Protein AF-A0A0N1HWY1-F1 (afdb_monomer)

Mean predicted aligned error: 13.22 Å

Radius of gyration: 23.41 Å; Cα contacts (8 Å, |Δi|>4): 358; chains: 1; bounding box: 71×51×60 Å

Structure (mmCIF, N/CA/C/O backbone):
data_AF-A0A0N1HWY1-F1
#
_entry.id   AF-A0A0N1HWY1-F1
#
loop_
_atom_site.group_PDB
_atom_site.id
_atom_site.type_symbol
_atom_site.label_atom_id
_atom_site.label_alt_id
_atom_site.label_comp_id
_atom_site.label_asym_id
_atom_site.label_entity_id
_atom_site.label_seq_id
_atom_site.pdbx_PDB_ins_code
_atom_site.Cartn_x
_atom_site.Cartn_y
_atom_site.Cartn_z
_atom_site.occupancy
_atom_site.B_iso_or_equiv
_atom_site.auth_seq_id
_atom_site.auth_comp_id
_atom_site.auth_asym_id
_atom_site.auth_atom_id
_atom_site.pdbx_PDB_model_num
ATOM 1 N N . MET A 1 1 ? 19.679 -18.935 10.610 1.00 43.31 1 MET A N 1
ATOM 2 C CA . MET A 1 1 ? 19.657 -17.982 9.483 1.00 43.31 1 MET A CA 1
ATOM 3 C C . MET A 1 1 ? 20.749 -18.424 8.522 1.00 43.31 1 MET A C 1
ATOM 5 O O . MET A 1 1 ? 21.847 -18.678 9.002 1.00 43.31 1 MET A O 1
ATOM 9 N N . ASP A 1 2 ? 20.450 -18.646 7.241 1.00 45.75 2 ASP A N 1
ATOM 10 C CA . ASP A 1 2 ? 21.466 -19.114 6.290 1.00 45.75 2 ASP A CA 1
ATOM 11 C C . ASP A 1 2 ? 22.342 -17.921 5.887 1.00 45.75 2 ASP A C 1
ATOM 13 O O . ASP A 1 2 ? 21.869 -16.969 5.269 1.00 45.75 2 ASP A O 1
ATOM 17 N N . GLN A 1 3 ? 23.603 -17.932 6.316 1.00 41.88 3 GLN A N 1
ATOM 18 C CA . GLN A 1 3 ? 24.556 -16.823 6.181 1.00 41.88 3 GLN A CA 1
ATOM 19 C C . GLN A 1 3 ? 24.741 -16.377 4.718 1.00 41.88 3 GLN A C 1
ATOM 21 O O . GLN A 1 3 ? 25.042 -15.220 4.446 1.00 41.88 3 GLN A O 1
ATOM 26 N N . ARG A 1 4 ? 24.439 -17.275 3.777 1.00 44.62 4 ARG A N 1
ATOM 27 C CA . ARG A 1 4 ? 24.468 -17.044 2.329 1.00 44.62 4 ARG A CA 1
ATOM 28 C C . ARG A 1 4 ? 23.387 -16.093 1.816 1.00 44.62 4 ARG A C 1
ATOM 30 O O . ARG A 1 4 ? 23.603 -15.438 0.806 1.00 44.62 4 ARG A O 1
ATOM 37 N N . LEU A 1 5 ? 22.240 -15.991 2.490 1.00 47.38 5 LEU A N 1
ATOM 38 C CA . LEU A 1 5 ? 21.153 -15.110 2.047 1.00 47.38 5 LEU A CA 1
ATOM 39 C C . LEU A 1 5 ? 21.414 -13.651 2.436 1.00 47.38 5 LEU A C 1
ATOM 41 O O . LEU A 1 5 ? 21.129 -12.749 1.657 1.00 47.38 5 LEU A O 1
ATOM 45 N N . ILE A 1 6 ? 22.055 -13.430 3.590 1.00 52.75 6 ILE A N 1
ATOM 46 C CA . ILE A 1 6 ? 22.610 -12.115 3.943 1.00 52.75 6 ILE A CA 1
ATOM 47 C C . ILE A 1 6 ? 23.682 -11.721 2.922 1.00 52.75 6 ILE A C 1
ATOM 49 O O . ILE A 1 6 ? 23.676 -10.594 2.448 1.00 52.75 6 ILE A O 1
ATOM 53 N N . GLU A 1 7 ? 24.552 -12.654 2.520 1.00 48.97 7 GLU A N 1
ATOM 54 C CA . GLU A 1 7 ? 25.565 -12.397 1.488 1.00 48.97 7 GLU A CA 1
ATOM 55 C C . GLU A 1 7 ? 24.957 -12.071 0.111 1.00 48.97 7 GLU A C 1
ATOM 57 O O . GLU A 1 7 ? 25.534 -11.269 -0.618 1.00 48.97 7 GLU A O 1
ATOM 62 N N . LEU A 1 8 ? 23.802 -12.641 -0.255 1.00 50.09 8 LEU A N 1
ATOM 63 C CA . LEU A 1 8 ? 23.072 -12.269 -1.477 1.00 50.09 8 LEU A CA 1
ATOM 64 C C . LEU A 1 8 ? 22.469 -10.864 -1.374 1.00 50.09 8 LEU A C 1
ATOM 66 O O . LEU A 1 8 ? 22.686 -10.049 -2.267 1.00 50.09 8 LEU A O 1
ATOM 70 N N . MET A 1 9 ? 21.812 -10.548 -0.255 1.00 48.44 9 MET A N 1
ATOM 71 C CA . MET A 1 9 ? 21.290 -9.201 0.013 1.00 48.44 9 MET A CA 1
ATOM 72 C C . MET A 1 9 ? 22.405 -8.142 0.093 1.00 48.44 9 MET A C 1
ATOM 74 O O . MET A 1 9 ? 22.190 -6.988 -0.270 1.00 48.44 9 MET A O 1
ATOM 78 N N . ASP A 1 10 ? 23.601 -8.521 0.554 1.00 46.62 10 ASP A N 1
ATOM 79 C CA . ASP A 1 10 ? 24.791 -7.664 0.577 1.00 46.62 10 ASP A CA 1
ATOM 80 C C . ASP A 1 10 ? 25.462 -7.540 -0.800 1.00 46.62 10 ASP A C 1
ATOM 82 O O . ASP A 1 10 ? 26.037 -6.493 -1.095 1.00 46.62 10 ASP A O 1
ATOM 86 N N . ARG A 1 11 ? 25.387 -8.568 -1.659 1.00 43.78 11 ARG A N 1
ATOM 87 C CA . ARG A 1 11 ? 25.861 -8.515 -3.057 1.00 43.78 11 ARG A CA 1
ATOM 88 C C . ARG A 1 11 ? 24.985 -7.638 -3.945 1.00 43.78 11 ARG A C 1
ATOM 90 O O . ARG A 1 11 ? 25.503 -7.055 -4.890 1.00 43.78 11 ARG A O 1
ATOM 97 N N . GLU A 1 12 ? 23.699 -7.525 -3.629 1.00 42.09 12 GLU A N 1
ATOM 98 C CA . GLU A 1 12 ? 22.764 -6.597 -4.279 1.00 42.09 12 GLU A CA 1
ATOM 99 C C . GLU A 1 12 ? 22.885 -5.152 -3.746 1.00 42.09 12 GLU A C 1
ATOM 101 O O . GLU A 1 12 ? 22.148 -4.268 -4.171 1.00 42.09 12 GLU A O 1
ATOM 106 N N . LYS A 1 13 ? 23.825 -4.854 -2.833 1.00 35.44 13 LYS A N 1
ATOM 107 C CA . LYS A 1 13 ? 24.148 -3.461 -2.487 1.00 35.44 13 LYS A CA 1
ATOM 108 C C . LYS A 1 13 ? 25.034 -2.852 -3.578 1.00 35.44 13 LYS A C 1
ATOM 110 O O . LYS A 1 13 ? 26.052 -3.451 -3.932 1.00 35.44 13 LYS A O 1
ATOM 115 N N . PRO A 1 14 ? 24.753 -1.627 -4.057 1.00 30.25 14 PRO A N 1
ATOM 116 C CA . PRO A 1 14 ? 25.652 -0.954 -4.982 1.00 30.25 14 PRO A CA 1
ATOM 117 C C . PRO A 1 14 ? 27.019 -0.755 -4.316 1.00 30.25 14 PRO A C 1
ATOM 119 O O . PRO A 1 14 ? 27.149 -0.069 -3.300 1.00 30.25 14 PRO A O 1
ATOM 122 N N . HIS A 1 15 ? 28.063 -1.360 -4.886 1.00 29.23 15 HIS A N 1
ATOM 123 C CA . HIS A 1 15 ? 29.435 -1.087 -4.481 1.00 29.23 15 HIS A CA 1
ATOM 124 C C . HIS A 1 15 ? 29.739 0.398 -4.708 1.00 29.23 15 HIS A C 1
ATOM 126 O O . HIS A 1 15 ? 29.735 0.885 -5.839 1.00 29.23 15 HIS A O 1
ATOM 132 N N . HIS A 1 16 ? 30.032 1.123 -3.627 1.00 28.78 16 HIS A N 1
ATOM 133 C CA . HIS A 1 16 ? 30.571 2.474 -3.711 1.00 28.78 16 HIS A CA 1
ATOM 134 C C . HIS A 1 16 ? 31.861 2.452 -4.539 1.00 28.78 16 HIS A C 1
ATOM 136 O O . HIS A 1 16 ? 32.872 1.879 -4.129 1.00 28.78 16 HIS A O 1
ATOM 142 N N . VAL A 1 17 ? 31.823 3.091 -5.710 1.00 27.53 17 VAL A N 1
ATOM 143 C CA . VAL A 1 17 ? 32.992 3.295 -6.566 1.00 27.53 17 VAL A CA 1
ATOM 144 C C . VAL A 1 17 ? 33.998 4.142 -5.793 1.00 27.53 17 VAL A C 1
ATOM 146 O O . VAL A 1 17 ? 33.873 5.361 -5.673 1.00 27.53 17 VAL A O 1
ATOM 149 N N . GLN A 1 18 ? 35.017 3.484 -5.252 1.00 25.11 18 GLN A N 1
ATOM 150 C CA . GLN A 1 18 ? 36.179 4.136 -4.675 1.00 25.11 18 GLN A CA 1
ATOM 151 C C . GLN A 1 18 ? 36.996 4.716 -5.838 1.00 25.11 18 GLN A C 1
ATOM 153 O O . GLN A 1 18 ? 37.751 4.005 -6.501 1.00 25.11 18 GLN A O 1
ATOM 158 N N . GLN A 1 19 ? 36.806 6.006 -6.130 1.00 26.55 19 GLN A N 1
ATOM 159 C CA . GLN A 1 19 ? 37.600 6.730 -7.123 1.00 26.55 19 GLN A CA 1
ATOM 160 C C . GLN A 1 19 ? 39.091 6.646 -6.758 1.00 26.55 19 GLN A C 1
ATOM 162 O O . GLN A 1 19 ? 39.572 7.345 -5.866 1.00 26.55 19 GLN A O 1
ATOM 167 N N . ARG A 1 20 ? 39.840 5.797 -7.468 1.00 24.41 20 ARG A N 1
ATOM 168 C CA . ARG A 1 20 ? 41.297 5.907 -7.578 1.00 24.41 20 ARG A CA 1
ATOM 169 C C . ARG A 1 20 ? 41.629 6.650 -8.863 1.00 24.41 20 ARG A C 1
ATOM 171 O O . ARG A 1 20 ? 41.150 6.316 -9.940 1.00 24.41 20 ARG A O 1
ATOM 178 N N . SER A 1 21 ? 42.431 7.691 -8.712 1.00 25.62 21 SER A N 1
ATOM 179 C CA . SER A 1 21 ? 42.872 8.598 -9.759 1.00 25.62 21 SER A CA 1
ATOM 180 C C . SER A 1 21 ? 44.041 8.039 -10.590 1.00 25.62 21 SER A C 1
ATOM 182 O O . SER A 1 21 ? 44.915 7.357 -10.056 1.00 25.62 21 SER A O 1
ATOM 184 N N . ALA A 1 22 ? 44.067 8.479 -11.863 1.00 23.94 22 ALA A N 1
ATOM 185 C CA . ALA A 1 22 ? 45.161 8.515 -12.862 1.00 23.94 22 ALA A CA 1
ATOM 186 C C . ALA A 1 22 ? 45.224 7.385 -13.928 1.00 23.94 22 ALA A C 1
ATOM 188 O O . ALA A 1 22 ? 44.778 6.273 -13.674 1.00 23.94 22 ALA A O 1
ATOM 189 N N . PRO A 1 23 ? 45.888 7.614 -15.088 1.00 28.69 23 PRO A N 1
ATOM 190 C CA . PRO A 1 23 ? 45.636 8.682 -16.065 1.00 28.69 23 PRO A CA 1
ATOM 191 C C . PRO A 1 23 ? 45.462 8.159 -17.519 1.00 28.69 23 PRO A C 1
ATOM 193 O O . PRO A 1 23 ? 45.973 7.111 -17.887 1.00 28.69 23 PRO A O 1
ATOM 196 N N . CYS A 1 24 ? 44.775 8.966 -18.337 1.00 30.38 24 CYS A N 1
ATOM 197 C CA . CYS A 1 24 ? 44.776 9.068 -19.809 1.00 30.38 24 CYS A CA 1
ATOM 198 C C . CYS A 1 24 ? 45.172 7.833 -20.658 1.00 30.38 24 CYS A C 1
ATOM 200 O O . CYS A 1 24 ? 46.351 7.552 -20.869 1.00 30.38 24 CYS A O 1
ATOM 202 N N . GLY A 1 25 ? 44.172 7.199 -21.278 1.00 22.84 25 GLY A N 1
ATOM 203 C CA . GLY A 1 25 ? 44.344 6.227 -22.359 1.00 22.84 25 GLY A CA 1
ATOM 204 C C . GLY A 1 25 ? 43.001 5.907 -23.012 1.00 22.84 25 GLY A C 1
ATOM 205 O O . GLY A 1 25 ? 42.158 5.240 -22.424 1.00 22.84 25 GLY A O 1
ATOM 206 N N . SER A 1 26 ? 42.791 6.428 -24.218 1.00 32.25 26 SER A N 1
ATOM 207 C CA . SER A 1 26 ? 41.595 6.262 -25.047 1.00 32.25 26 SER A CA 1
ATOM 208 C C . SER A 1 26 ? 41.187 4.793 -25.201 1.00 32.25 26 SER A C 1
ATOM 210 O O . SER A 1 26 ? 41.862 4.028 -25.888 1.00 32.25 26 SER A O 1
ATOM 212 N N . THR A 1 27 ? 40.060 4.427 -24.596 1.00 25.00 27 THR A N 1
ATOM 213 C CA . THR A 1 27 ? 39.350 3.166 -24.821 1.00 25.00 27 THR A CA 1
ATOM 214 C C . THR A 1 27 ? 37.866 3.468 -24.992 1.00 25.00 27 THR A C 1
ATOM 216 O O . THR A 1 27 ? 37.298 4.321 -24.317 1.00 25.00 27 THR A O 1
ATOM 219 N N . VAL A 1 28 ? 37.283 2.832 -26.003 1.00 25.81 28 VAL A N 1
ATOM 220 C CA . VAL A 1 28 ? 35.887 2.956 -26.418 1.00 25.81 28 VAL A CA 1
ATOM 221 C C . VAL A 1 28 ? 34.988 2.599 -25.233 1.00 25.81 28 VAL A C 1
ATOM 223 O O . VAL A 1 28 ? 35.004 1.458 -24.782 1.00 25.81 28 VAL A O 1
ATOM 226 N N . HIS A 1 29 ? 34.227 3.573 -24.728 1.00 22.91 29 HIS A N 1
ATOM 227 C CA . HIS A 1 29 ? 33.188 3.339 -23.727 1.00 22.91 29 HIS A CA 1
ATOM 228 C C . HIS A 1 29 ? 32.066 2.513 -24.367 1.00 22.91 29 HIS A C 1
ATOM 230 O O . HIS A 1 29 ? 31.234 3.040 -25.104 1.00 22.91 29 HIS A O 1
ATOM 236 N N . VAL A 1 30 ? 32.062 1.207 -24.101 1.00 26.52 30 VAL A N 1
ATOM 237 C CA . VAL A 1 30 ? 30.810 0.455 -24.014 1.00 26.52 30 VAL A CA 1
ATOM 238 C C . VAL A 1 30 ? 30.189 0.914 -22.703 1.00 26.52 30 VAL A C 1
ATOM 240 O O . VAL A 1 30 ? 30.732 0.654 -21.633 1.00 26.52 30 VAL A O 1
ATOM 243 N N . ASP A 1 31 ? 29.141 1.718 -22.808 1.00 25.31 31 ASP A N 1
ATOM 244 C CA . ASP A 1 31 ? 28.393 2.233 -21.668 1.00 25.31 31 ASP A CA 1
ATOM 245 C C . ASP A 1 31 ? 27.597 1.054 -21.076 1.00 25.31 31 ASP A C 1
ATOM 247 O O . ASP A 1 31 ? 26.466 0.780 -21.479 1.00 25.31 31 ASP A O 1
ATOM 251 N N . GLU A 1 32 ? 28.229 0.272 -20.194 1.00 27.38 32 GLU A N 1
ATOM 252 C CA . GLU A 1 32 ? 27.516 -0.611 -19.268 1.00 27.38 32 GLU A CA 1
ATOM 253 C C . GLU A 1 32 ? 26.683 0.297 -18.363 1.00 27.38 32 GLU A C 1
ATOM 255 O O . GLU A 1 32 ? 27.159 0.809 -17.348 1.00 27.38 32 GLU A O 1
ATOM 260 N N . GLN A 1 33 ? 25.442 0.568 -18.776 1.00 33.53 33 GLN A N 1
ATOM 261 C CA . GLN A 1 33 ? 24.496 1.276 -17.929 1.00 33.53 33 GLN A CA 1
ATOM 262 C C . GLN A 1 33 ? 24.353 0.475 -16.627 1.00 33.53 33 GLN A C 1
ATOM 264 O O . GLN A 1 33 ? 23.995 -0.705 -16.692 1.00 33.53 33 GLN A O 1
ATOM 269 N N . PRO A 1 34 ? 24.635 1.075 -15.456 1.00 39.44 34 PRO A N 1
ATOM 270 C CA . PRO A 1 34 ? 24.449 0.394 -14.186 1.00 39.44 34 PRO A CA 1
ATOM 271 C C . PRO A 1 34 ? 23.000 -0.085 -14.099 1.00 39.44 34 PRO A C 1
ATOM 273 O O . PRO A 1 34 ? 22.084 0.646 -14.483 1.00 39.44 34 PRO A O 1
ATOM 276 N N . HIS A 1 35 ? 22.796 -1.320 -13.635 1.00 51.72 35 HIS A N 1
ATOM 277 C CA . HIS A 1 35 ? 21.462 -1.879 -13.445 1.00 51.72 35 HIS A CA 1
ATOM 278 C C . HIS A 1 35 ? 20.619 -0.897 -12.621 1.00 51.72 35 HIS A C 1
ATOM 280 O O . HIS A 1 35 ? 20.913 -0.627 -11.459 1.00 51.72 35 HIS A O 1
ATOM 286 N N . HIS A 1 36 ? 19.603 -0.304 -13.248 1.00 61.66 36 HIS A N 1
ATOM 287 C CA . HIS A 1 36 ? 18.714 0.630 -12.576 1.00 61.66 36 HIS A CA 1
ATOM 288 C C . HIS A 1 36 ? 17.780 -0.173 -11.663 1.00 61.66 36 HIS A C 1
ATOM 290 O O . HIS A 1 36 ? 16.847 -0.821 -12.129 1.00 61.66 36 HIS A O 1
ATOM 296 N N . GLU A 1 37 ? 18.065 -0.175 -10.362 1.00 66.25 37 GLU A N 1
ATOM 297 C CA . GLU A 1 37 ? 17.246 -0.853 -9.343 1.00 66.25 37 GLU A CA 1
ATOM 298 C C . GLU A 1 37 ? 16.086 0.010 -8.821 1.00 66.25 37 GLU A C 1
ATOM 300 O O . GLU A 1 37 ? 15.278 -0.443 -8.006 1.00 66.25 37 GLU A O 1
ATOM 305 N N . GLY A 1 38 ? 16.004 1.261 -9.281 1.00 72.88 38 GLY A N 1
ATOM 306 C CA . GLY A 1 38 ? 14.930 2.182 -8.937 1.00 72.88 38 GLY A CA 1
ATOM 307 C C . GLY A 1 38 ? 13.605 1.854 -9.635 1.00 72.88 38 GLY A C 1
ATOM 308 O O . GLY A 1 38 ? 13.554 1.028 -10.552 1.00 72.88 38 GLY A O 1
ATOM 309 N N . PRO A 1 39 ? 12.503 2.493 -9.212 1.00 81.12 39 PRO A N 1
ATOM 310 C CA . PRO A 1 39 ? 11.230 2.388 -9.907 1.00 81.12 39 PRO A CA 1
ATOM 311 C C . PRO A 1 39 ? 11.338 2.921 -11.345 1.00 81.12 39 PRO A C 1
ATOM 313 O O . PRO A 1 39 ? 12.109 3.848 -11.606 1.00 81.12 39 PRO A O 1
ATOM 316 N N . PRO A 1 40 ? 10.548 2.369 -12.280 1.00 82.50 40 PRO A N 1
ATOM 317 C CA . PRO A 1 40 ? 10.527 2.828 -13.659 1.00 82.50 40 PRO A CA 1
ATOM 318 C C . PRO A 1 40 ? 9.995 4.260 -13.711 1.00 82.50 40 PRO A C 1
ATOM 320 O O . PRO A 1 40 ? 9.083 4.634 -12.969 1.00 82.50 40 PRO A O 1
ATOM 323 N N . ALA A 1 41 ? 10.526 5.064 -14.628 1.00 84.44 41 ALA A N 1
ATOM 324 C CA . ALA A 1 41 ? 10.068 6.439 -14.784 1.00 84.44 41 ALA A CA 1
ATOM 325 C C . ALA A 1 41 ? 8.587 6.494 -15.202 1.00 84.44 41 ALA A C 1
ATOM 327 O O . ALA A 1 41 ? 8.103 5.643 -15.953 1.00 84.44 41 ALA A O 1
ATOM 328 N N . SER A 1 42 ? 7.877 7.565 -14.834 1.00 84.44 42 SER A N 1
ATOM 329 C CA . SER A 1 42 ? 6.461 7.766 -15.189 1.00 84.44 42 SER A CA 1
ATOM 330 C C . SER A 1 42 ? 6.159 7.563 -16.683 1.00 84.44 42 SER A C 1
ATOM 332 O O . SER A 1 42 ? 5.119 7.023 -17.053 1.00 84.44 42 SER A O 1
ATOM 334 N N . GLN A 1 43 ? 7.082 7.937 -17.575 1.00 84.25 43 GLN A N 1
ATOM 335 C CA . GLN A 1 43 ? 6.918 7.723 -19.019 1.00 84.25 43 GLN A CA 1
ATOM 336 C C . GLN A 1 43 ? 6.922 6.240 -19.418 1.00 84.25 43 GLN A C 1
ATOM 338 O O . GLN A 1 43 ? 6.222 5.862 -20.359 1.00 84.25 43 GLN A O 1
ATOM 343 N N . VAL A 1 44 ? 7.702 5.412 -18.722 1.00 85.25 44 VAL A N 1
ATOM 344 C CA . VAL A 1 44 ? 7.785 3.960 -18.926 1.00 85.25 44 VAL A CA 1
ATOM 345 C C . VAL A 1 44 ? 6.460 3.322 -18.527 1.00 85.25 44 VAL A C 1
ATOM 347 O O . VAL A 1 44 ? 5.886 2.584 -19.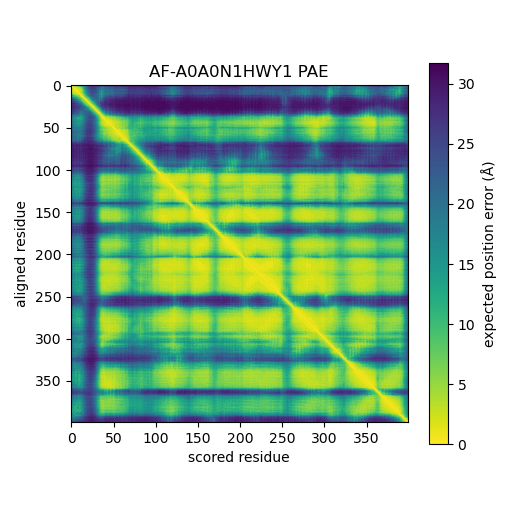325 1.00 85.25 44 VAL A O 1
ATOM 350 N N . LEU A 1 45 ? 5.911 3.701 -17.368 1.00 85.00 45 LEU A N 1
ATOM 351 C CA . LEU A 1 45 ? 4.602 3.236 -16.891 1.00 85.00 45 LEU A CA 1
ATOM 352 C C . LEU A 1 45 ? 3.474 3.569 -17.880 1.00 85.00 45 LEU A C 1
ATOM 354 O O . LEU A 1 45 ? 2.688 2.702 -18.263 1.00 85.00 45 LEU A O 1
ATOM 358 N N . LEU A 1 46 ? 3.446 4.809 -18.380 1.00 84.69 46 LEU A N 1
ATOM 359 C CA . LEU A 1 46 ? 2.463 5.257 -19.375 1.00 84.69 46 LEU A CA 1
ATOM 360 C C . LEU A 1 46 ? 2.565 4.505 -20.710 1.00 84.69 46 LEU A C 1
ATOM 362 O O . LEU A 1 46 ? 1.561 4.314 -21.401 1.00 84.69 46 LEU A O 1
ATOM 366 N N . ARG A 1 47 ? 3.777 4.113 -21.117 1.00 84.94 47 ARG A N 1
ATOM 367 C CA . ARG A 1 47 ? 4.000 3.303 -22.324 1.00 84.94 47 ARG A CA 1
ATOM 368 C C . ARG A 1 47 ? 3.588 1.852 -22.093 1.00 84.94 47 ARG A C 1
ATOM 370 O O . ARG A 1 47 ? 2.955 1.286 -22.978 1.00 84.94 47 ARG A O 1
ATOM 377 N N . ALA A 1 48 ? 3.899 1.296 -20.925 1.00 84.56 48 ALA A N 1
ATOM 378 C CA . ALA A 1 48 ? 3.557 -0.069 -20.547 1.00 84.56 48 ALA A CA 1
ATOM 379 C C . ALA A 1 48 ? 2.042 -0.300 -20.515 1.00 84.56 48 ALA A C 1
ATOM 381 O O . ALA A 1 48 ? 1.576 -1.285 -21.080 1.00 84.56 48 ALA A O 1
ATOM 382 N N . ASN A 1 49 ? 1.263 0.647 -19.972 1.00 85.00 49 ASN A N 1
ATOM 383 C CA . ASN A 1 49 ? -0.206 0.581 -19.958 1.00 85.00 49 ASN A CA 1
ATOM 384 C C . ASN A 1 49 ? -0.804 0.264 -21.342 1.00 85.00 49 ASN A C 1
ATOM 386 O O . ASN A 1 49 ? -1.747 -0.511 -21.443 1.00 85.00 49 ASN A O 1
ATOM 390 N N . LYS A 1 50 ? -0.231 0.805 -22.426 1.00 79.31 50 LYS A N 1
ATOM 391 C CA . LYS A 1 50 ? -0.754 0.592 -23.788 1.00 79.31 50 LYS A CA 1
ATOM 392 C C . LYS A 1 50 ? -0.683 -0.863 -24.251 1.00 79.31 50 LYS A C 1
ATOM 394 O O . LYS A 1 50 ? -1.502 -1.259 -25.075 1.00 79.31 50 LYS A O 1
ATOM 399 N N . ASP A 1 51 ? 0.286 -1.618 -23.745 1.00 76.38 51 ASP A N 1
ATOM 400 C CA . ASP A 1 51 ? 0.548 -3.000 -24.150 1.00 76.38 51 ASP A CA 1
ATOM 401 C C . ASP A 1 51 ? 0.103 -4.016 -23.085 1.00 76.38 51 ASP A C 1
ATOM 403 O O . ASP A 1 51 ? -0.142 -5.177 -23.417 1.00 76.38 51 ASP A O 1
ATOM 407 N N . MET A 1 52 ? 0.055 -3.596 -21.816 1.00 79.31 52 MET A N 1
ATOM 408 C CA . MET A 1 52 ? -0.059 -4.475 -20.649 1.00 79.31 52 MET A CA 1
ATOM 409 C C . MET A 1 52 ? -1.326 -4.266 -19.816 1.00 79.31 52 MET A C 1
ATOM 411 O O . MET A 1 52 ? -1.533 -5.048 -18.896 1.00 79.31 52 MET A O 1
ATOM 415 N N . SER A 1 53 ? -2.173 -3.267 -20.106 1.00 81.00 53 SER A N 1
ATOM 416 C CA . SER A 1 53 ? -3.452 -3.156 -19.390 1.00 81.00 53 SER A CA 1
ATOM 417 C C . SER A 1 53 ? -4.342 -4.362 -19.680 1.00 81.00 53 SER A C 1
ATOM 419 O O . SER A 1 53 ? -4.233 -4.989 -20.741 1.00 81.00 53 SER A O 1
ATOM 421 N N . ILE A 1 54 ? -5.273 -4.659 -18.775 1.00 79.38 54 ILE A N 1
ATOM 422 C CA . ILE A 1 54 ? -6.259 -5.729 -18.971 1.00 79.38 54 ILE A CA 1
ATOM 423 C C . ILE A 1 54 ? -6.981 -5.560 -20.318 1.00 79.38 54 ILE A C 1
ATOM 425 O O . ILE A 1 54 ? -7.123 -6.517 -21.078 1.00 79.38 54 ILE A O 1
ATOM 429 N N . GLU A 1 55 ? -7.371 -4.338 -20.681 1.00 77.44 55 GLU A N 1
ATOM 430 C CA . GLU A 1 55 ? -8.030 -4.043 -21.956 1.00 77.44 55 GLU A CA 1
ATOM 431 C C . GLU A 1 55 ? -7.133 -4.314 -23.168 1.00 77.44 55 GLU A C 1
ATOM 433 O O . GLU A 1 55 ? -7.635 -4.738 -24.212 1.00 77.44 55 GLU A O 1
ATOM 438 N N . ALA A 1 56 ? -5.825 -4.066 -23.052 1.00 80.06 56 ALA A N 1
ATOM 439 C CA . ALA A 1 56 ? -4.843 -4.361 -24.093 1.00 80.06 56 ALA A CA 1
ATOM 440 C C . ALA A 1 56 ? -4.577 -5.872 -24.203 1.00 80.06 56 ALA A C 1
ATOM 442 O O . ALA A 1 56 ? -4.523 -6.410 -25.310 1.00 80.06 56 ALA A O 1
ATOM 443 N N . MET A 1 57 ? -4.490 -6.579 -23.074 1.00 82.12 57 MET A N 1
ATOM 444 C CA . MET A 1 57 ? -4.332 -8.036 -23.033 1.00 82.12 57 MET A CA 1
ATOM 445 C C . MET A 1 57 ? -5.536 -8.750 -23.644 1.00 82.12 57 MET A C 1
ATOM 447 O O . MET A 1 57 ? -5.370 -9.674 -24.437 1.00 82.12 57 MET A O 1
ATOM 451 N N . LEU A 1 58 ? -6.754 -8.283 -23.359 1.00 82.06 58 LEU A N 1
ATOM 452 C CA . LEU A 1 58 ? -7.975 -8.821 -23.962 1.00 82.06 58 LEU A CA 1
ATOM 453 C C . LEU A 1 58 ? -8.016 -8.629 -25.489 1.00 82.06 58 LEU A C 1
ATOM 455 O O . LEU A 1 58 ? -8.706 -9.374 -26.180 1.00 82.06 58 LEU A O 1
ATOM 459 N N . GLN A 1 59 ? -7.247 -7.691 -26.050 1.00 81.38 59 GLN A N 1
ATOM 460 C CA . GLN A 1 59 ? -7.115 -7.518 -27.503 1.00 81.38 59 GLN A CA 1
ATOM 461 C C . GLN A 1 59 ? -6.147 -8.520 -28.154 1.00 81.38 59 GLN A C 1
ATOM 463 O O . GLN A 1 59 ? -6.057 -8.578 -29.381 1.00 81.38 59 GLN A O 1
ATOM 468 N N . TRP A 1 60 ? -5.433 -9.345 -27.381 1.00 83.06 60 TRP A N 1
ATOM 469 C CA . TRP A 1 60 ? -4.501 -10.318 -27.949 1.00 83.06 60 TRP A CA 1
ATOM 470 C C . TRP A 1 60 ? -5.228 -11.408 -28.739 1.00 83.06 60 TRP A C 1
ATOM 472 O O . TRP A 1 60 ? -6.323 -11.849 -28.381 1.00 83.06 60 TRP A O 1
ATOM 482 N N . ALA A 1 61 ? -4.572 -11.897 -29.798 1.00 81.69 61 ALA A N 1
ATOM 483 C CA . ALA A 1 61 ? -5.125 -12.882 -30.731 1.00 81.69 61 ALA A CA 1
ATOM 484 C C . ALA A 1 61 ? -5.638 -14.164 -30.049 1.00 81.69 61 ALA A C 1
ATOM 486 O O . ALA A 1 61 ? -6.580 -14.781 -30.536 1.00 81.69 61 ALA A O 1
ATOM 487 N N . VAL A 1 62 ? -5.054 -14.542 -28.907 1.00 84.94 62 VAL A N 1
ATOM 488 C CA . VAL A 1 62 ? -5.444 -15.726 -28.126 1.00 84.94 62 VAL A CA 1
ATOM 489 C C . VAL A 1 62 ? -6.828 -15.567 -27.483 1.00 84.94 62 VAL A C 1
ATOM 491 O O . VAL A 1 62 ? -7.544 -16.555 -27.344 1.00 84.94 62 VAL A O 1
ATOM 494 N N . PHE A 1 63 ? -7.233 -14.343 -27.128 1.00 81.94 63 PHE A N 1
ATOM 495 C CA . PHE A 1 63 ? -8.510 -14.070 -26.459 1.00 81.94 63 PHE A CA 1
ATOM 496 C C . PHE A 1 63 ? -9.645 -13.711 -27.427 1.00 81.94 63 PHE A C 1
ATOM 498 O O . PHE A 1 63 ? -10.814 -13.878 -27.081 1.00 81.94 63 PHE A O 1
ATOM 505 N N . GLN A 1 64 ? -9.326 -13.303 -28.660 1.00 79.19 64 GLN A N 1
ATOM 506 C CA . GLN A 1 64 ? -10.322 -12.958 -29.686 1.00 79.19 64 GLN A CA 1
ATOM 507 C C . GLN A 1 64 ? -11.368 -14.056 -29.971 1.00 79.19 64 GLN A C 1
ATOM 509 O O . GLN A 1 64 ? -12.529 -13.710 -30.162 1.00 79.19 64 GLN A O 1
ATOM 514 N N . PRO A 1 65 ? -11.042 -15.366 -29.967 1.00 80.06 65 PRO A N 1
ATOM 515 C CA . PRO A 1 65 ? -12.044 -16.416 -30.170 1.00 80.06 65 PRO A CA 1
ATOM 516 C C . PRO A 1 65 ? -13.072 -16.531 -29.034 1.00 80.06 65 PRO A C 1
ATOM 518 O O . PRO A 1 65 ? -14.172 -17.033 -29.254 1.00 80.06 65 PRO A O 1
ATOM 521 N N . TYR A 1 66 ? -12.714 -16.095 -27.823 1.00 80.25 66 TYR A N 1
ATOM 522 C CA . TYR A 1 66 ? -13.548 -16.199 -26.620 1.00 80.25 66 TYR A CA 1
ATOM 523 C C . TYR A 1 66 ? -14.365 -14.927 -26.365 1.00 80.25 66 TYR A C 1
ATOM 525 O O . TYR A 1 66 ? -15.416 -14.969 -25.724 1.00 80.25 66 TYR A O 1
ATOM 533 N N . LEU A 1 67 ? -13.896 -13.795 -26.885 1.00 73.00 67 LEU A N 1
ATOM 534 C CA . LEU A 1 67 ? -14.561 -12.505 -26.809 1.00 73.00 67 LEU A CA 1
ATOM 535 C C . LEU A 1 67 ? -15.498 -12.368 -28.017 1.00 73.00 67 LEU A C 1
ATOM 537 O O . LEU A 1 67 ? -15.063 -12.175 -29.147 1.00 73.00 67 LEU A O 1
ATOM 541 N N . GLY A 1 68 ? -16.804 -12.543 -27.796 1.00 64.81 68 GLY A N 1
ATOM 542 C CA . GLY A 1 68 ? -17.795 -12.519 -28.876 1.00 64.81 68 GLY A CA 1
ATOM 543 C C . GLY A 1 68 ? -17.772 -11.222 -29.711 1.00 64.81 68 GLY A C 1
ATOM 544 O O . GLY A 1 68 ? -17.316 -10.184 -29.243 1.00 64.81 68 GLY A O 1
ATOM 545 N N . PRO A 1 69 ? -18.362 -11.206 -30.921 1.00 60.09 69 PRO A N 1
ATOM 546 C CA . PRO A 1 69 ? -18.222 -10.124 -31.915 1.00 60.09 69 PRO A CA 1
ATOM 547 C C . PRO A 1 69 ? -18.732 -8.727 -31.492 1.00 60.09 69 PRO A C 1
ATOM 549 O O . PRO A 1 69 ? -18.626 -7.779 -32.264 1.00 60.09 69 PRO A O 1
ATOM 552 N N . LYS A 1 70 ? -19.294 -8.573 -30.285 1.00 54.00 70 LYS A N 1
ATOM 553 C CA . LYS A 1 70 ? -19.785 -7.301 -29.722 1.00 54.00 70 LYS A CA 1
ATOM 554 C C . LYS A 1 70 ? -18.794 -6.601 -28.784 1.00 54.00 70 LYS A C 1
ATOM 556 O O . LYS A 1 70 ? -19.082 -5.499 -28.332 1.00 54.00 70 LYS A O 1
ATOM 561 N N . SER A 1 71 ? -17.654 -7.215 -28.472 1.00 51.66 71 SER A N 1
ATOM 562 C CA . SER A 1 71 ? -16.625 -6.618 -27.609 1.00 51.66 71 SER A CA 1
ATOM 563 C C . SER A 1 71 ? -15.597 -5.779 -28.375 1.00 51.66 71 SER A C 1
ATOM 565 O O . SER A 1 71 ? -14.714 -5.179 -27.766 1.00 51.66 71 SER A O 1
ATOM 567 N N . SER A 1 72 ? -15.714 -5.716 -29.705 1.00 47.75 72 SER A N 1
ATOM 568 C CA . SER A 1 72 ? -14.854 -4.908 -30.562 1.00 47.75 72 SER A CA 1
ATOM 569 C C . SER A 1 72 ? -15.114 -3.413 -30.314 1.00 47.75 72 SER A C 1
ATOM 571 O O . SER A 1 72 ? -16.188 -2.868 -30.569 1.00 47.75 72 SER A O 1
ATOM 573 N N . GLU A 1 73 ? -14.094 -2.779 -29.743 1.00 49.88 73 GLU A N 1
ATOM 574 C CA . GLU A 1 73 ? -13.785 -1.344 -29.757 1.00 49.88 73 GLU A CA 1
ATOM 575 C C . GLU A 1 73 ? -14.614 -0.385 -28.887 1.00 49.88 73 GLU A C 1
ATOM 577 O O . GLU A 1 73 ? -14.028 0.559 -28.359 1.00 49.88 73 GLU A O 1
ATOM 582 N N . SER A 1 74 ? -15.913 -0.605 -28.651 1.00 45.75 74 SER A N 1
ATOM 583 C CA . SER A 1 74 ? -16.740 0.394 -27.927 1.00 45.75 74 SER A CA 1
ATOM 584 C C . SER A 1 74 ? -17.066 0.051 -26.465 1.00 45.75 74 SER A C 1
ATOM 586 O O . SER A 1 74 ? -17.307 0.954 -25.672 1.00 45.75 74 SER A O 1
ATOM 588 N N . GLY A 1 75 ? -17.071 -1.235 -26.091 1.00 42.44 75 GLY A N 1
ATOM 589 C CA . GLY A 1 75 ? -17.450 -1.681 -24.737 1.00 42.44 75 GLY A CA 1
ATOM 590 C C . GLY A 1 75 ? -16.280 -1.848 -23.761 1.00 42.44 75 GLY A C 1
ATOM 591 O O . GLY A 1 75 ? -16.442 -1.617 -22.570 1.00 42.44 75 GLY A O 1
ATOM 592 N N . ILE A 1 76 ? -15.095 -2.216 -24.264 1.00 46.38 76 ILE A N 1
ATOM 593 C CA . ILE A 1 76 ? -13.888 -2.435 -23.442 1.00 46.38 76 ILE A CA 1
ATOM 594 C C . ILE A 1 76 ? -13.162 -1.109 -23.157 1.00 46.38 76 ILE A C 1
ATOM 596 O O . ILE A 1 76 ? -12.514 -0.953 -22.133 1.00 46.38 76 ILE A O 1
ATOM 600 N N . ARG A 1 77 ? -13.338 -0.096 -24.015 1.00 44.12 77 ARG A N 1
ATOM 601 C CA . ARG A 1 77 ? -12.833 1.274 -23.801 1.00 44.12 77 ARG A CA 1
ATOM 602 C C . ARG A 1 77 ? -13.691 2.096 -22.824 1.00 44.12 77 ARG A C 1
ATOM 604 O O . ARG A 1 77 ? -13.587 3.322 -22.793 1.00 44.12 77 ARG A O 1
ATOM 611 N N . GLY A 1 78 ? -14.569 1.432 -22.073 1.00 41.69 78 GLY A N 1
ATOM 612 C CA . GLY A 1 78 ? -15.484 2.057 -21.131 1.00 41.69 78 GLY A CA 1
ATOM 613 C C . GLY A 1 78 ? -14.750 2.598 -19.906 1.00 41.69 78 GLY A C 1
ATOM 614 O O . GLY A 1 78 ? -14.069 1.858 -19.213 1.00 41.69 78 GLY A O 1
ATOM 615 N N . HIS A 1 79 ? -14.968 3.885 -19.627 1.00 45.09 79 HIS A N 1
ATOM 616 C CA . HIS A 1 79 ? -14.683 4.566 -18.358 1.00 45.09 79 HIS A CA 1
ATOM 617 C C . HIS A 1 79 ? -13.263 5.089 -18.073 1.00 45.09 79 HIS A C 1
ATOM 619 O O . HIS A 1 79 ? -12.836 5.115 -16.923 1.00 45.09 79 HIS A O 1
ATOM 625 N N . ARG A 1 80 ? -12.600 5.731 -19.049 1.00 46.12 80 ARG A N 1
ATOM 626 C CA . ARG A 1 80 ? -11.766 6.909 -18.686 1.00 46.12 80 ARG A CA 1
ATOM 627 C C . ARG A 1 80 ? -12.615 8.121 -18.261 1.00 46.12 80 ARG A C 1
ATOM 629 O O . ARG A 1 80 ? -12.121 8.997 -17.560 1.00 46.12 80 ARG A O 1
ATOM 636 N N . ASP A 1 81 ? -13.905 8.123 -18.608 1.00 41.03 81 ASP A N 1
ATOM 637 C CA . ASP A 1 81 ? -14.847 9.224 -18.353 1.00 41.03 81 ASP A CA 1
ATOM 638 C C . ASP A 1 81 ? -15.509 9.216 -16.964 1.00 41.03 81 ASP A C 1
ATOM 640 O O . ASP A 1 81 ? -16.412 10.005 -16.698 1.00 41.03 81 ASP A O 1
ATOM 644 N N . THR A 1 82 ? -15.046 8.385 -16.030 1.00 47.94 82 THR A N 1
ATOM 645 C CA . THR A 1 82 ? -15.502 8.446 -14.633 1.00 47.94 82 THR A CA 1
ATOM 646 C C . THR A 1 82 ? -14.328 8.562 -13.667 1.00 47.94 82 THR A C 1
ATOM 648 O O . THR A 1 82 ? -14.210 7.817 -12.704 1.00 47.94 82 THR A O 1
ATOM 651 N N . PHE A 1 83 ? -13.598 9.677 -13.769 1.00 47.53 83 PHE A N 1
ATOM 652 C CA . PHE A 1 83 ? -13.211 10.428 -12.558 1.00 47.53 83 PHE A CA 1
ATOM 653 C C . PHE A 1 83 ? -14.448 11.031 -11.853 1.00 47.53 83 PHE A C 1
ATOM 655 O O . PHE A 1 83 ? -14.360 12.086 -11.225 1.00 47.53 83 PHE A O 1
ATOM 662 N N . GLY A 1 84 ? -15.613 10.393 -12.012 1.00 39.50 84 GLY A N 1
ATOM 663 C CA . GLY A 1 84 ? -16.896 10.848 -11.530 1.00 39.50 84 GLY A CA 1
ATOM 664 C C . GLY A 1 84 ? -16.792 11.071 -10.039 1.00 39.50 84 GLY A C 1
ATOM 665 O O . GLY A 1 84 ? -16.281 10.228 -9.298 1.00 39.50 84 GLY A O 1
ATOM 666 N N . ILE A 1 85 ? -17.244 12.247 -9.630 1.00 42.72 85 ILE A N 1
ATOM 667 C CA . ILE A 1 85 ? -17.509 12.567 -8.241 1.00 42.72 85 ILE A CA 1
ATOM 668 C C . ILE A 1 85 ? -18.493 11.497 -7.776 1.00 42.72 85 ILE A C 1
ATOM 670 O O . ILE A 1 85 ? -19.649 11.489 -8.195 1.00 42.72 85 ILE A O 1
ATOM 674 N N . ILE A 1 86 ? -18.024 10.545 -6.971 1.00 47.44 86 ILE A N 1
ATOM 675 C CA . ILE A 1 86 ? -18.938 9.753 -6.165 1.00 47.44 86 ILE A CA 1
ATOM 676 C C . ILE A 1 86 ? -19.454 10.765 -5.144 1.00 47.44 86 ILE A C 1
ATOM 678 O O . ILE A 1 86 ? -18.769 11.062 -4.167 1.00 47.44 86 ILE A O 1
ATOM 682 N N . GLU A 1 87 ? -20.604 11.380 -5.427 1.00 40.47 87 GLU A N 1
ATOM 683 C CA . GLU A 1 87 ? -21.403 12.058 -4.407 1.00 40.47 87 GLU A CA 1
ATOM 684 C C . GLU A 1 87 ? -21.872 10.971 -3.435 1.00 40.47 87 GLU A C 1
ATOM 686 O O . GLU A 1 87 ? -22.989 10.463 -3.503 1.00 40.47 87 GLU A O 1
ATOM 691 N N . GLU A 1 88 ? -20.975 10.537 -2.550 1.00 51.56 88 GLU A N 1
ATOM 692 C CA . GLU A 1 88 ? -21.403 9.933 -1.304 1.00 51.56 88 GLU A CA 1
ATOM 693 C C . GLU A 1 88 ? -22.081 11.052 -0.520 1.00 51.56 88 GLU A C 1
ATOM 695 O O . GLU A 1 88 ? -21.479 12.082 -0.213 1.00 51.56 88 GLU A O 1
ATOM 700 N N . ASP A 1 89 ? -23.374 10.867 -0.283 1.00 45.44 89 ASP A N 1
ATOM 701 C CA . ASP A 1 89 ? -24.236 11.795 0.426 1.00 45.44 89 ASP A CA 1
ATOM 702 C C . ASP A 1 89 ? -23.639 12.054 1.822 1.00 45.44 89 ASP A C 1
ATOM 704 O O . ASP A 1 89 ? -23.808 11.261 2.751 1.00 45.44 89 ASP A O 1
ATOM 708 N N . PHE A 1 90 ? -22.881 13.152 1.952 1.00 49.62 90 PHE A N 1
ATOM 709 C CA . PHE A 1 90 ? -22.143 13.558 3.161 1.00 49.62 90 PHE A CA 1
ATOM 710 C C . PHE A 1 90 ? -23.056 13.616 4.392 1.00 49.62 90 PHE A C 1
ATOM 712 O O . PHE A 1 90 ? -22.625 13.413 5.527 1.00 49.62 90 PHE A O 1
ATOM 719 N N . SER A 1 91 ? -24.346 13.836 4.141 1.00 49.34 91 SER A N 1
ATOM 720 C CA . SER A 1 91 ? -25.440 13.714 5.087 1.00 49.34 91 SER A CA 1
ATOM 721 C C . SER A 1 91 ? -25.378 12.375 5.829 1.00 49.34 91 SER A C 1
ATOM 723 O O . SER A 1 91 ? -25.327 12.375 7.050 1.00 49.34 91 SER A O 1
ATOM 725 N N . GLN A 1 92 ? -25.303 11.234 5.134 1.00 52.81 92 GLN A N 1
ATOM 726 C CA . GLN A 1 92 ? -25.339 9.886 5.727 1.00 52.81 92 GLN A CA 1
ATOM 727 C C . GLN A 1 92 ? -24.095 9.535 6.560 1.00 52.81 92 GLN A C 1
ATOM 729 O O . GLN A 1 92 ? -24.181 8.688 7.457 1.00 52.81 92 GLN A O 1
ATOM 734 N N . LEU A 1 93 ? -22.965 10.194 6.281 1.00 53.56 93 LEU A N 1
ATOM 735 C CA . LEU A 1 93 ? -21.696 10.059 7.002 1.00 53.56 93 LEU A CA 1
ATOM 736 C C . LEU A 1 93 ? -21.789 10.597 8.440 1.00 53.56 93 LEU A C 1
ATOM 738 O O . LEU A 1 93 ? -21.222 10.001 9.349 1.00 53.56 93 LEU A O 1
ATOM 742 N N . LEU A 1 94 ? -22.552 11.669 8.666 1.00 54.28 94 LEU A N 1
ATOM 743 C CA . LEU A 1 94 ? -22.650 12.334 9.973 1.00 54.28 94 LEU A CA 1
ATOM 744 C C . LEU A 1 94 ? -23.619 11.646 10.960 1.00 54.28 94 LEU A C 1
ATOM 746 O O . LEU A 1 94 ? -23.539 11.897 12.160 1.00 54.28 94 LEU A O 1
ATOM 750 N N . TRP A 1 95 ? -24.527 10.772 10.497 1.00 47.22 95 TRP A N 1
ATOM 751 C CA . TRP A 1 95 ? -25.582 10.173 11.345 1.00 47.22 95 TRP A CA 1
ATOM 752 C C . TRP A 1 95 ? -25.256 8.782 11.922 1.00 47.22 95 TRP A C 1
ATOM 754 O O . TRP A 1 95 ? -26.025 8.279 12.740 1.00 47.22 95 TRP A O 1
ATOM 764 N N . HIS A 1 96 ? -24.139 8.150 11.542 1.00 49.12 96 HIS A N 1
ATOM 765 C CA . HIS A 1 96 ? -23.802 6.769 11.942 1.00 49.12 96 HIS A CA 1
ATOM 766 C C . HIS A 1 96 ? -22.728 6.659 13.038 1.00 49.12 96 HIS A C 1
ATOM 768 O O . HIS A 1 96 ? -22.173 5.585 13.261 1.00 49.12 96 HIS A O 1
ATOM 774 N N . ASP A 1 97 ? -22.478 7.738 13.780 1.00 50.03 97 ASP A N 1
ATOM 775 C CA . ASP A 1 97 ? -21.351 7.878 14.720 1.00 50.03 97 ASP A CA 1
ATOM 776 C C . ASP A 1 97 ? -21.420 6.974 15.978 1.00 50.03 97 ASP A C 1
ATOM 778 O O . ASP A 1 97 ? -20.569 7.042 16.862 1.00 50.03 97 ASP A O 1
ATOM 782 N N . LYS A 1 98 ? -22.417 6.083 16.075 1.00 56.31 98 LYS A N 1
ATOM 783 C CA . LYS A 1 98 ? -22.449 5.012 17.081 1.00 56.31 98 LYS A CA 1
ATOM 784 C C . LYS A 1 98 ? -21.985 3.701 16.469 1.00 56.31 98 LYS A C 1
ATOM 786 O O . LYS A 1 98 ? -22.781 2.803 16.193 1.00 56.31 98 LYS A O 1
ATOM 791 N N . ILE A 1 99 ? -20.676 3.585 16.303 1.00 64.81 99 ILE A N 1
ATOM 792 C CA . ILE A 1 99 ? -20.040 2.290 16.089 1.00 64.81 99 ILE A CA 1
ATOM 793 C C . ILE A 1 99 ? -20.201 1.502 17.392 1.00 64.81 99 ILE A C 1
ATOM 795 O O . ILE A 1 99 ? -19.563 1.810 18.396 1.00 64.81 99 ILE A O 1
ATOM 799 N N . ASN A 1 100 ? -21.108 0.527 17.404 1.00 62.56 100 ASN A N 1
ATOM 800 C CA . ASN A 1 100 ? -21.252 -0.366 18.545 1.00 62.56 100 ASN A CA 1
ATOM 801 C C . ASN A 1 100 ? -20.152 -1.425 18.458 1.00 62.56 100 ASN A C 1
ATOM 803 O O . ASN A 1 100 ? -20.253 -2.368 17.678 1.00 62.56 100 ASN A O 1
ATOM 807 N N . LEU A 1 101 ? -19.070 -1.201 19.193 1.00 67.25 101 LEU A N 1
ATOM 808 C CA . LEU A 1 101 ? -17.885 -2.044 19.183 1.00 67.25 101 LEU A CA 1
ATOM 809 C C . LEU A 1 101 ? -18.037 -3.148 20.233 1.00 67.25 101 LEU A C 1
ATOM 811 O O . LEU A 1 101 ? -17.870 -2.895 21.426 1.00 67.25 101 LEU A O 1
ATOM 815 N N . GLN A 1 102 ? -18.363 -4.373 19.812 1.00 69.12 102 GLN A N 1
ATOM 816 C CA . GLN A 1 102 ? -18.306 -5.508 20.731 1.00 69.12 102 GLN A CA 1
ATOM 817 C C . GLN A 1 102 ? -16.843 -5.906 20.958 1.00 69.12 102 GLN A C 1
ATOM 819 O O . GLN A 1 102 ? -16.069 -6.066 20.017 1.00 69.12 102 GLN A O 1
ATOM 824 N N . GLN A 1 103 ? -16.462 -6.079 22.224 1.00 66.12 103 GLN A N 1
ATOM 825 C CA . GLN A 1 103 ? -15.062 -6.276 22.623 1.00 66.12 103 GLN A CA 1
ATOM 826 C C . GLN A 1 103 ? -14.424 -7.536 22.012 1.00 66.12 103 GLN A C 1
ATOM 828 O O . GLN A 1 103 ? -13.252 -7.513 21.648 1.00 66.12 103 GLN A O 1
ATOM 833 N N . GLY A 1 104 ? -15.192 -8.625 21.877 1.00 67.75 104 GLY A N 1
ATOM 834 C CA . GLY A 1 104 ? -14.715 -9.863 21.249 1.00 67.75 104 GLY A CA 1
ATOM 835 C C . GLY A 1 104 ? -14.445 -9.700 19.751 1.00 67.75 104 GLY A C 1
ATOM 836 O O . GLY A 1 104 ? -13.427 -10.168 19.256 1.00 67.75 104 GLY A O 1
ATOM 837 N N . GLU A 1 105 ? -15.301 -8.949 19.055 1.00 80.88 105 GLU A N 1
ATOM 838 C CA . GLU A 1 105 ? -15.197 -8.744 17.607 1.00 80.88 105 GLU A CA 1
ATOM 839 C C . GLU A 1 105 ? -13.946 -7.936 17.235 1.00 80.88 105 GLU A C 1
ATOM 841 O O . GLU A 1 105 ? -13.279 -8.268 16.261 1.00 80.88 105 GLU A O 1
ATOM 846 N N . ILE A 1 106 ? -13.572 -6.924 18.029 1.00 84.06 106 ILE A N 1
ATOM 847 C CA . ILE A 1 106 ? -12.369 -6.109 17.775 1.00 84.06 106 ILE A CA 1
ATOM 848 C C . ILE A 1 106 ? -11.099 -6.962 17.773 1.00 84.06 106 ILE A C 1
ATOM 850 O O . ILE A 1 106 ? -10.281 -6.835 16.864 1.00 84.06 106 ILE A O 1
ATOM 854 N N . ASN A 1 107 ? -10.926 -7.822 18.779 1.00 86.25 107 ASN A N 1
ATOM 855 C CA . ASN A 1 107 ? -9.723 -8.645 18.883 1.00 86.25 107 ASN A CA 1
ATOM 856 C C . ASN A 1 107 ? -9.636 -9.629 17.713 1.00 86.25 107 ASN A C 1
ATOM 858 O O . ASN A 1 107 ? -8.587 -9.733 17.083 1.00 86.25 107 ASN A O 1
ATOM 862 N N . ASP A 1 108 ? -10.747 -10.277 17.358 1.00 86.88 108 ASP A N 1
ATOM 863 C CA . ASP A 1 108 ? -10.793 -11.208 16.227 1.00 86.88 108 ASP A CA 1
ATOM 864 C C . ASP A 1 108 ? -10.476 -10.513 14.891 1.00 86.88 108 ASP A C 1
ATOM 866 O O . ASP A 1 108 ? -9.797 -11.072 14.024 1.00 86.88 108 ASP A O 1
ATOM 870 N N . LEU A 1 109 ? -10.945 -9.273 14.722 1.00 88.44 109 LEU A N 1
ATOM 871 C CA . LEU A 1 109 ? -10.669 -8.442 13.551 1.00 88.44 109 LEU A CA 1
ATOM 872 C C . LEU A 1 109 ? -9.196 -8.039 13.454 1.00 88.44 109 LEU A C 1
ATOM 874 O O . LEU A 1 109 ? -8.605 -8.136 12.378 1.00 88.44 109 LEU A O 1
ATOM 878 N N . VAL A 1 110 ? -8.602 -7.611 14.569 1.00 90.00 110 VAL A N 1
ATOM 879 C CA . VAL A 1 110 ? -7.182 -7.245 14.636 1.00 90.00 110 VAL A CA 1
ATOM 880 C C . VAL A 1 110 ? -6.302 -8.458 14.351 1.00 90.00 110 VAL A C 1
ATOM 882 O O . VAL A 1 110 ? -5.380 -8.357 13.546 1.00 90.00 110 VAL A O 1
ATOM 885 N N . GLU A 1 111 ? -6.613 -9.623 14.922 1.00 87.81 111 GLU A N 1
ATOM 886 C CA . GLU A 1 111 ? -5.867 -10.851 14.628 1.00 87.81 111 GLU A CA 1
ATOM 887 C C . GLU A 1 111 ? -6.009 -11.272 13.159 1.00 87.81 111 GLU A C 1
ATOM 889 O O . GLU A 1 111 ? -5.018 -11.658 12.542 1.00 87.81 111 GLU A O 1
ATOM 894 N N . SER A 1 112 ? -7.199 -11.129 12.563 1.00 88.38 112 SER A N 1
ATOM 895 C CA . SER A 1 112 ? -7.410 -11.410 11.131 1.00 88.38 112 SER A CA 1
ATOM 896 C C . SER A 1 112 ? -6.579 -10.486 10.234 1.00 88.38 112 SER A C 1
ATOM 898 O O . SER A 1 112 ? -6.056 -10.907 9.205 1.00 88.38 112 SER A O 1
ATOM 900 N N . PHE A 1 113 ? -6.432 -9.216 10.620 1.00 90.56 113 PHE A N 1
ATOM 901 C CA . PHE A 1 113 ? -5.556 -8.277 9.923 1.00 90.56 113 PHE A CA 1
ATOM 902 C C . PHE A 1 113 ? -4.073 -8.664 10.064 1.00 90.56 113 PHE A C 1
ATOM 904 O O . PHE A 1 113 ? -3.339 -8.649 9.072 1.00 90.56 113 PHE A O 1
ATOM 911 N N . ILE A 1 114 ? -3.640 -9.034 11.276 1.00 87.31 114 ILE A N 1
ATOM 912 C CA . ILE A 1 114 ? -2.257 -9.444 11.564 1.00 87.31 114 ILE A CA 1
ATOM 913 C C . ILE A 1 114 ? -1.878 -10.708 10.783 1.00 87.31 114 ILE A C 1
ATOM 915 O O . ILE A 1 114 ? -0.738 -10.810 10.339 1.00 87.31 114 ILE A O 1
ATOM 919 N N . SER A 1 115 ? -2.801 -11.657 10.593 1.00 84.25 115 SER A N 1
ATOM 920 C CA . SER A 1 115 ? -2.494 -12.918 9.907 1.00 84.25 115 SER A CA 1
ATOM 921 C C . SER A 1 115 ? -2.468 -12.805 8.383 1.00 84.25 115 SER A C 1
ATOM 923 O O . SER A 1 115 ? -1.629 -13.447 7.760 1.00 84.25 115 SER A O 1
ATOM 925 N N . GLU A 1 116 ? -3.365 -12.018 7.776 1.00 83.81 116 GLU A N 1
ATOM 926 C CA . GLU A 1 116 ? -3.521 -12.005 6.310 1.00 83.81 116 GLU A CA 1
ATOM 927 C C . GLU A 1 116 ? -2.889 -10.784 5.627 1.00 83.81 116 GLU A C 1
ATOM 929 O O . GLU A 1 116 ? -2.365 -10.902 4.524 1.00 83.81 116 GLU A O 1
ATOM 934 N N . ILE A 1 117 ? -2.943 -9.597 6.241 1.00 86.81 117 ILE A N 1
ATOM 935 C CA . ILE A 1 117 ? -2.611 -8.336 5.547 1.00 86.81 117 ILE A CA 1
ATOM 936 C C . ILE A 1 117 ? -1.241 -7.809 5.962 1.00 86.81 117 ILE A C 1
ATOM 938 O O . ILE A 1 117 ? -0.471 -7.335 5.120 1.00 86.81 117 ILE A O 1
ATOM 942 N N . LEU A 1 118 ? -0.932 -7.876 7.258 1.00 86.44 118 LEU A N 1
ATOM 943 C CA . LEU A 1 118 ? 0.324 -7.371 7.803 1.00 86.44 118 LEU A CA 1
ATOM 944 C C . LEU A 1 118 ? 1.582 -8.079 7.252 1.00 86.44 118 LEU A C 1
ATOM 946 O O . LEU A 1 118 ? 2.561 -7.372 7.012 1.00 86.44 118 LEU A O 1
ATOM 950 N N . PRO A 1 119 ? 1.593 -9.403 6.971 1.00 82.25 119 PRO A N 1
ATOM 951 C CA . PRO A 1 119 ? 2.775 -10.080 6.431 1.00 82.25 119 PRO A CA 1
ATOM 952 C C . PRO A 1 119 ? 3.239 -9.507 5.090 1.00 82.25 119 PRO A C 1
ATOM 954 O O . PRO A 1 119 ? 4.435 -9.403 4.845 1.00 82.25 119 PRO A O 1
ATOM 957 N N . SER A 1 120 ? 2.305 -9.085 4.234 1.00 81.00 120 SER A N 1
ATOM 958 C CA . SER A 1 120 ? 2.626 -8.454 2.949 1.00 81.00 120 SER A CA 1
ATOM 959 C C . SER A 1 120 ? 2.961 -6.965 3.073 1.00 81.00 120 SER A C 1
ATOM 961 O O . SER A 1 120 ? 3.452 -6.376 2.113 1.00 81.00 120 SER A O 1
ATOM 963 N N . ASN A 1 121 ? 2.674 -6.346 4.224 1.00 85.25 121 ASN A N 1
ATOM 964 C CA . ASN A 1 121 ? 2.786 -4.906 4.445 1.00 85.25 121 ASN A CA 1
ATOM 965 C C . ASN A 1 121 ? 3.350 -4.611 5.851 1.00 85.25 121 ASN A C 1
ATOM 967 O O . ASN A 1 121 ? 2.607 -4.129 6.712 1.00 85.25 121 ASN A O 1
ATOM 971 N N . PRO A 1 122 ? 4.640 -4.890 6.119 1.00 83.38 122 PRO A N 1
ATOM 972 C CA . PRO A 1 122 ? 5.211 -4.867 7.468 1.00 83.38 122 PRO A CA 1
ATOM 973 C C . PRO A 1 122 ? 5.530 -3.440 7.950 1.00 83.38 122 PRO A C 1
ATOM 975 O O . PRO A 1 122 ? 6.674 -3.080 8.215 1.00 83.38 122 PRO A O 1
ATOM 978 N N . ILE A 1 123 ? 4.502 -2.598 8.053 1.00 86.31 123 ILE A N 1
ATOM 979 C CA . ILE A 1 123 ? 4.615 -1.192 8.475 1.00 86.31 123 ILE A CA 1
ATOM 980 C C . ILE A 1 123 ? 4.143 -0.940 9.911 1.00 86.31 123 ILE A C 1
ATOM 982 O O . ILE A 1 123 ? 4.365 0.152 10.436 1.00 86.31 123 ILE A O 1
ATOM 986 N N . LEU A 1 124 ? 3.487 -1.922 10.540 1.00 86.19 124 LEU A N 1
ATOM 987 C CA . LEU A 1 124 ? 2.994 -1.853 11.918 1.00 86.19 124 LEU A CA 1
ATOM 988 C C . LEU A 1 124 ? 3.620 -2.949 12.777 1.00 86.19 124 LEU A C 1
ATOM 990 O O . LEU A 1 124 ? 3.864 -4.055 12.301 1.00 86.19 124 LEU A O 1
ATOM 994 N N . ASP A 1 125 ? 3.801 -2.647 14.060 1.00 81.69 125 ASP A N 1
ATOM 995 C CA . ASP A 1 125 ? 4.161 -3.643 15.065 1.00 81.69 125 ASP A CA 1
ATOM 996 C C . ASP A 1 125 ? 2.887 -4.321 15.622 1.00 81.69 125 ASP A C 1
ATOM 998 O O . ASP A 1 125 ? 2.021 -3.623 16.173 1.00 81.69 125 ASP A O 1
ATOM 1002 N N . PRO A 1 126 ? 2.761 -5.661 15.512 1.00 81.50 126 PRO A N 1
ATOM 1003 C CA . PRO A 1 126 ? 1.640 -6.419 16.066 1.00 81.50 126 PRO A CA 1
ATOM 1004 C C . PRO A 1 126 ? 1.395 -6.173 17.559 1.00 81.50 126 PRO A C 1
ATOM 1006 O O . PRO A 1 126 ? 0.242 -6.151 17.993 1.00 81.50 126 PRO A O 1
ATOM 1009 N N . VAL A 1 127 ? 2.452 -5.992 18.361 1.00 81.50 127 VAL A N 1
ATOM 1010 C CA . VAL A 1 127 ? 2.324 -5.815 19.817 1.00 81.50 127 VAL A CA 1
ATOM 1011 C C . VAL A 1 127 ? 1.663 -4.477 20.121 1.00 81.50 127 VAL A C 1
ATOM 1013 O O . VAL A 1 127 ? 0.648 -4.427 20.819 1.00 81.50 127 VAL A O 1
ATOM 1016 N N . ASN A 1 128 ? 2.189 -3.399 19.538 1.00 82.94 128 ASN A N 1
ATOM 1017 C CA . ASN A 1 128 ? 1.607 -2.067 19.666 1.00 82.94 128 ASN A CA 1
ATOM 1018 C C . ASN A 1 128 ? 0.156 -2.010 19.166 1.00 82.94 128 ASN A C 1
ATOM 1020 O O . ASN A 1 128 ? -0.678 -1.350 19.785 1.00 82.94 128 ASN A O 1
ATOM 1024 N N . LEU A 1 129 ? -0.173 -2.725 18.087 1.00 85.12 129 LEU A N 1
ATOM 1025 C CA . LEU A 1 129 ? -1.537 -2.762 17.562 1.00 85.12 129 LEU A CA 1
ATOM 1026 C C . LEU A 1 129 ? -2.524 -3.424 18.538 1.00 85.12 129 LEU A C 1
ATOM 1028 O O . LEU A 1 129 ? -3.612 -2.895 18.771 1.00 85.12 129 LEU A O 1
ATOM 1032 N N . ARG A 1 130 ? -2.136 -4.548 19.152 1.00 86.12 130 ARG A N 1
ATOM 1033 C CA . ARG A 1 130 ? -2.950 -5.231 20.171 1.00 86.12 130 ARG A CA 1
ATOM 1034 C C . ARG A 1 130 ? -3.157 -4.362 21.409 1.00 86.12 130 ARG A C 1
ATOM 1036 O O . ARG A 1 130 ? -4.265 -4.321 21.936 1.00 86.12 130 ARG A O 1
ATOM 1043 N N . LEU A 1 131 ? -2.124 -3.637 21.844 1.00 84.31 131 LEU A N 1
ATOM 1044 C CA . LEU A 1 131 ? -2.234 -2.690 22.959 1.00 84.31 131 LEU A CA 1
ATOM 1045 C C . LEU A 1 131 ? -3.212 -1.554 22.639 1.00 84.31 131 LEU A C 1
ATOM 1047 O O . LEU A 1 131 ? -4.099 -1.275 23.439 1.00 84.31 131 LEU A O 1
ATOM 1051 N N . GLN A 1 132 ? -3.131 -0.962 21.445 1.00 82.62 132 GLN A N 1
ATOM 1052 C CA . GLN A 1 132 ? -4.067 0.087 21.022 1.00 82.62 132 GLN A CA 1
ATOM 1053 C C . GLN A 1 132 ? -5.516 -0.415 20.949 1.00 82.62 132 GLN A C 1
ATOM 1055 O O . GLN A 1 132 ? -6.439 0.286 21.367 1.00 82.62 132 GLN A O 1
ATOM 1060 N N . ALA A 1 133 ? -5.725 -1.636 20.451 1.00 84.12 133 ALA A N 1
ATOM 1061 C CA . ALA A 1 133 ? -7.041 -2.266 20.431 1.00 84.12 133 ALA A CA 1
ATOM 1062 C C . ALA A 1 133 ? -7.570 -2.521 21.853 1.00 84.12 133 ALA A C 1
ATOM 1064 O O . ALA A 1 133 ? -8.723 -2.207 22.153 1.00 84.12 133 ALA A O 1
ATOM 1065 N N . HIS A 1 134 ? -6.715 -3.024 22.746 1.00 82.62 134 HIS A N 1
ATOM 1066 C CA . HIS A 1 134 ? -7.041 -3.243 24.152 1.00 82.62 134 HIS A CA 1
ATOM 1067 C C . HIS A 1 134 ? -7.398 -1.939 24.878 1.00 82.62 134 HIS A C 1
ATOM 1069 O O . HIS A 1 134 ? -8.372 -1.904 25.633 1.00 82.62 134 HIS A O 1
ATOM 1075 N N . ASP A 1 135 ? -6.654 -0.860 24.640 1.00 80.88 135 ASP A N 1
ATOM 1076 C CA . ASP A 1 135 ? -6.924 0.447 25.239 1.00 80.88 135 ASP A CA 1
ATOM 1077 C C . ASP A 1 135 ? -8.272 1.000 24.767 1.00 80.88 135 ASP A C 1
ATOM 1079 O O . ASP A 1 135 ? -9.069 1.477 25.579 1.00 80.88 135 ASP A O 1
ATOM 1083 N N . LEU A 1 136 ? -8.592 0.860 23.478 1.00 77.12 136 LEU A N 1
ATOM 1084 C CA . LEU A 1 136 ? -9.911 1.223 22.962 1.00 77.12 136 LEU A CA 1
ATOM 1085 C C . LEU A 1 136 ? -11.026 0.451 23.686 1.00 77.12 136 LEU A C 1
ATOM 1087 O O . LEU A 1 136 ? -12.004 1.050 24.142 1.00 77.12 136 LEU A O 1
ATOM 1091 N N . ILE A 1 137 ? -10.869 -0.871 23.802 1.00 74.88 137 ILE A N 1
ATOM 1092 C CA . ILE A 1 137 ? -11.832 -1.781 24.440 1.00 74.88 137 ILE A CA 1
ATOM 1093 C C . ILE A 1 137 ? -12.042 -1.429 25.917 1.00 74.88 137 ILE A C 1
ATOM 1095 O O . ILE A 1 137 ? -13.176 -1.392 26.401 1.00 74.88 137 ILE A O 1
ATOM 1099 N N . THR A 1 138 ? -10.944 -1.197 26.636 1.00 72.44 138 THR A N 1
ATOM 1100 C CA . THR A 1 138 ? -10.933 -1.045 28.095 1.00 72.44 138 THR A CA 1
ATOM 1101 C C . THR A 1 138 ? -11.485 0.303 28.518 1.00 72.44 138 THR A C 1
ATOM 1103 O O . THR A 1 138 ? -12.265 0.391 29.467 1.00 72.44 138 THR A O 1
ATOM 1106 N N . PHE A 1 139 ? -11.107 1.366 27.809 1.00 66.81 139 PHE A N 1
ATOM 1107 C CA . PHE A 1 139 ? -11.493 2.717 28.192 1.00 66.81 139 PHE A CA 1
ATOM 1108 C C . PHE A 1 139 ? -12.856 3.142 27.634 1.00 66.81 139 PHE A C 1
ATOM 1110 O O . PHE A 1 139 ? -13.258 4.277 27.893 1.00 66.81 139 PHE A O 1
ATOM 1117 N N . ASN A 1 140 ? -13.571 2.264 26.900 1.00 58.72 140 ASN A N 1
ATOM 1118 C CA . ASN A 1 140 ? -14.818 2.589 26.181 1.00 58.72 140 ASN A CA 1
ATOM 1119 C C . ASN A 1 140 ? -14.712 3.964 25.503 1.00 58.72 140 ASN A C 1
ATOM 1121 O O . ASN A 1 140 ? -15.624 4.796 25.562 1.00 58.72 140 ASN A O 1
ATOM 1125 N N . SER A 1 141 ? -13.520 4.256 24.979 1.00 58.56 141 SER A N 1
ATOM 1126 C CA . SER A 1 141 ? -13.155 5.619 24.657 1.00 58.56 141 SER A CA 1
ATOM 1127 C C . SER A 1 141 ? -13.970 6.050 23.449 1.00 58.56 141 SER A C 1
ATOM 1129 O O . SER A 1 141 ? -14.102 5.332 22.457 1.00 58.56 141 SER A O 1
ATOM 1131 N N . VAL A 1 142 ? -14.557 7.243 23.540 1.00 64.94 142 VAL A N 1
ATOM 1132 C CA . VAL A 1 142 ? -15.083 7.910 22.353 1.00 64.94 142 VAL A CA 1
ATOM 1133 C C . VAL A 1 142 ? -13.904 8.044 21.398 1.00 64.94 142 VAL A C 1
ATOM 1135 O O . VAL A 1 142 ? -12.923 8.714 21.724 1.00 64.94 142 VAL A O 1
ATOM 1138 N N . LEU A 1 143 ? -13.992 7.378 20.249 1.00 71.50 143 LEU A N 1
ATOM 1139 C CA . LEU A 1 143 ? -12.980 7.449 19.205 1.00 71.50 143 LEU A CA 1
ATOM 1140 C C . LEU A 1 143 ? -12.733 8.910 18.845 1.00 71.50 143 LEU A C 1
ATOM 1142 O O . LEU A 1 143 ? -13.594 9.573 18.258 1.00 71.50 143 LEU A O 1
ATOM 1146 N N . LEU A 1 144 ? -11.554 9.409 19.198 1.00 75.00 144 LEU A N 1
ATOM 1147 C CA . LEU A 1 144 ? -11.193 10.798 18.970 1.00 75.00 144 LEU A CA 1
ATOM 1148 C C . LEU A 1 144 ? -11.031 11.064 17.469 1.00 75.00 144 LEU A C 1
ATOM 1150 O O . LEU A 1 144 ? -10.822 10.158 16.659 1.00 75.00 144 LEU A O 1
ATOM 1154 N N . TYR A 1 145 ? -11.104 12.334 17.091 1.00 77.69 145 TYR A N 1
ATOM 1155 C CA . TYR A 1 145 ? -10.775 12.785 15.740 1.00 77.69 145 TYR A CA 1
ATOM 1156 C C . TYR A 1 145 ? -9.253 12.954 15.612 1.00 77.69 145 TYR A C 1
ATOM 1158 O O . TYR A 1 145 ? -8.751 14.069 15.497 1.00 77.69 145 TYR A O 1
ATOM 1166 N N . ASN A 1 146 ? -8.520 11.840 15.732 1.00 83.38 146 ASN A N 1
ATOM 1167 C CA . ASN A 1 146 ? -7.060 11.784 15.653 1.00 83.38 146 ASN A CA 1
ATOM 1168 C C . ASN A 1 146 ? -6.572 10.642 14.742 1.00 83.38 146 ASN A C 1
ATOM 1170 O O . ASN A 1 146 ? -7.335 9.741 14.378 1.00 83.38 146 ASN A O 1
ATOM 1174 N N . GLY A 1 147 ? -5.280 10.668 14.399 1.00 85.56 147 GLY A N 1
ATOM 1175 C CA . GLY A 1 147 ? -4.673 9.675 13.513 1.00 85.56 147 GLY A CA 1
ATOM 1176 C C . GLY A 1 147 ? -4.689 8.246 14.053 1.00 85.56 147 GLY A C 1
ATOM 1177 O O . GLY A 1 147 ? -4.920 7.316 13.293 1.00 85.56 147 GLY A O 1
ATOM 1178 N N . GLN A 1 148 ? -4.529 8.050 15.363 1.00 88.06 148 GLN A N 1
ATOM 1179 C CA . GLN A 1 148 ? -4.528 6.708 15.964 1.00 88.06 148 GLN A CA 1
ATOM 1180 C C . GLN A 1 148 ? -5.900 6.035 15.837 1.00 88.06 148 GLN A C 1
ATOM 1182 O O . GLN A 1 148 ? -6.000 4.880 15.432 1.00 88.06 148 GLN A O 1
ATOM 1187 N N . SER A 1 149 ? -6.968 6.791 16.103 1.00 87.31 149 SER A N 1
ATOM 1188 C CA . SER A 1 149 ? -8.347 6.332 15.915 1.00 87.31 149 SER A CA 1
ATOM 1189 C C . SER A 1 149 ? -8.644 6.063 14.441 1.00 87.31 149 SER A C 1
ATOM 1191 O O . SER A 1 149 ? -9.320 5.090 14.120 1.00 87.31 149 SER A O 1
ATOM 1193 N N . CYS A 1 150 ? -8.127 6.905 13.538 1.00 90.62 150 CYS A N 1
ATOM 1194 C CA . CYS A 1 150 ? -8.237 6.688 12.099 1.00 90.62 150 CYS A CA 1
ATOM 1195 C C . CYS A 1 150 ? -7.574 5.370 11.682 1.00 90.62 150 CYS A C 1
ATOM 1197 O O . CYS A 1 150 ? -8.211 4.554 11.018 1.00 90.62 150 CYS A O 1
ATOM 1199 N N . LEU A 1 151 ? -6.326 5.148 12.101 1.00 92.38 151 LEU A N 1
ATOM 1200 C CA . LEU A 1 151 ? -5.560 3.947 11.787 1.00 92.38 151 LEU A CA 1
ATOM 1201 C C . LEU A 1 151 ? -6.286 2.689 12.269 1.00 92.38 151 LEU A C 1
ATOM 1203 O O . LEU A 1 151 ? -6.518 1.775 11.481 1.00 92.38 151 LEU A O 1
ATOM 1207 N N . LEU A 1 152 ? -6.699 2.668 13.538 1.00 91.06 152 LEU A N 1
ATOM 1208 C CA . LEU A 1 152 ? -7.372 1.515 14.127 1.00 91.06 152 LEU A CA 1
ATOM 1209 C C . LEU A 1 152 ? -8.696 1.201 13.416 1.00 91.06 152 LEU A C 1
ATOM 1211 O O . LEU A 1 152 ? -8.964 0.043 13.115 1.00 91.06 152 LEU A O 1
ATOM 1215 N N . LEU A 1 153 ? -9.494 2.212 13.061 1.00 90.38 153 LEU A N 1
ATOM 1216 C CA . LEU A 1 153 ? -10.733 2.013 12.301 1.00 90.38 153 LEU A CA 1
ATOM 1217 C C . LEU A 1 153 ? -10.493 1.424 10.904 1.00 90.38 153 LEU A C 1
ATOM 1219 O O . LEU A 1 153 ? -11.217 0.513 10.502 1.00 90.38 153 LEU A O 1
ATOM 1223 N N . VAL A 1 154 ? -9.475 1.896 10.174 1.00 93.69 154 VAL A N 1
ATOM 1224 C CA . VAL A 1 154 ? -9.122 1.298 8.873 1.00 93.69 154 VAL A CA 1
ATOM 1225 C C . VAL A 1 154 ? -8.664 -0.150 9.054 1.00 93.69 154 VAL A C 1
ATOM 1227 O O . VAL A 1 154 ? -9.050 -1.014 8.270 1.00 93.69 154 VAL A O 1
ATOM 1230 N N . ILE A 1 155 ? -7.889 -0.442 10.100 1.00 93.44 155 ILE A N 1
ATOM 1231 C CA . ILE A 1 155 ? -7.445 -1.805 10.418 1.00 93.44 155 ILE A CA 1
ATOM 1232 C C . ILE A 1 155 ? -8.637 -2.720 10.709 1.00 93.44 155 ILE A C 1
ATOM 1234 O O . ILE A 1 155 ? -8.673 -3.834 10.198 1.00 93.44 155 ILE A O 1
ATOM 1238 N N . LEU A 1 156 ? -9.644 -2.259 11.455 1.00 91.38 156 LEU A N 1
ATOM 1239 C CA . LEU A 1 156 ? -10.872 -3.029 11.694 1.00 91.38 156 LEU A CA 1
ATOM 1240 C C . LEU A 1 156 ? -11.664 -3.272 10.402 1.00 91.38 156 LEU A C 1
ATOM 1242 O O . LEU A 1 156 ? -12.187 -4.370 10.188 1.00 91.38 156 LEU A O 1
ATOM 1246 N N . ALA A 1 157 ? -11.716 -2.278 9.511 1.00 92.31 157 ALA A N 1
ATOM 1247 C CA . ALA A 1 157 ? -12.335 -2.421 8.195 1.00 92.31 157 ALA A CA 1
ATOM 1248 C C . ALA A 1 157 ? -11.617 -3.486 7.347 1.00 92.31 157 ALA A C 1
ATOM 1250 O O . ALA A 1 157 ? -12.257 -4.360 6.760 1.00 92.31 157 ALA A O 1
ATOM 1251 N N . LEU A 1 158 ? -10.285 -3.451 7.330 1.00 92.56 158 LEU A N 1
ATOM 1252 C CA . LEU A 1 158 ? -9.434 -4.416 6.636 1.00 92.56 158 LEU A CA 1
ATOM 1253 C C . LEU A 1 158 ? -9.514 -5.816 7.254 1.00 92.56 158 LEU A C 1
ATOM 1255 O O . LEU A 1 158 ? -9.670 -6.794 6.528 1.00 92.56 158 LEU A O 1
ATOM 1259 N N . GLY A 1 159 ? -9.496 -5.919 8.582 1.00 90.62 159 GLY A N 1
ATOM 1260 C CA . GLY A 1 159 ? -9.693 -7.168 9.315 1.00 90.62 159 GLY A CA 1
ATOM 1261 C C . GLY A 1 159 ? -11.049 -7.807 9.014 1.00 90.62 159 GLY A C 1
ATOM 1262 O O . GLY A 1 159 ? -11.151 -9.027 8.902 1.00 90.62 159 GLY A O 1
ATOM 1263 N N . SER A 1 160 ? -12.086 -6.992 8.788 1.00 88.94 160 SER A N 1
ATOM 1264 C CA . SER A 1 160 ? -13.428 -7.475 8.435 1.00 88.94 160 SER A CA 1
ATOM 1265 C C . SER A 1 160 ? -13.444 -8.128 7.054 1.00 88.94 160 SER A C 1
ATOM 1267 O O . SER A 1 160 ? -14.138 -9.127 6.853 1.00 88.94 160 SER A O 1
ATOM 1269 N N . ILE A 1 161 ? -12.646 -7.594 6.123 1.00 87.31 161 ILE A N 1
ATOM 1270 C CA . ILE A 1 161 ? -12.427 -8.173 4.795 1.00 87.31 161 ILE A CA 1
ATOM 1271 C C . ILE A 1 161 ? -11.546 -9.429 4.898 1.00 87.31 161 ILE A C 1
ATOM 1273 O O . ILE A 1 161 ? -11.912 -10.459 4.341 1.00 87.31 161 ILE A O 1
ATOM 1277 N N . ALA A 1 162 ? -10.446 -9.394 5.656 1.00 85.88 162 ALA A N 1
ATOM 1278 C CA . ALA A 1 162 ? -9.518 -10.522 5.820 1.00 85.88 162 ALA A CA 1
ATOM 1279 C C . ALA A 1 162 ? -10.162 -11.751 6.487 1.00 85.88 162 ALA A C 1
ATOM 1281 O O . ALA A 1 162 ? -9.977 -12.884 6.049 1.00 85.88 162 ALA A O 1
ATOM 1282 N N . ARG A 1 163 ? -11.002 -11.540 7.509 1.00 79.31 163 ARG A N 1
ATOM 1283 C CA . ARG A 1 163 ? -11.758 -12.597 8.206 1.00 79.31 163 ARG A CA 1
ATOM 1284 C C . ARG A 1 163 ? -12.605 -13.453 7.252 1.00 79.31 163 ARG A C 1
ATOM 1286 O O . ARG A 1 163 ? -12.816 -14.645 7.498 1.00 79.31 163 ARG A O 1
ATOM 1293 N N . ARG A 1 164 ? -13.084 -12.862 6.149 1.00 65.50 164 ARG A N 1
ATOM 1294 C CA . ARG A 1 164 ? -13.812 -13.574 5.088 1.00 65.50 164 ARG A CA 1
ATOM 1295 C C . ARG A 1 164 ? -12.918 -14.590 4.385 1.00 65.50 164 ARG A C 1
ATOM 1297 O O . ARG A 1 164 ? -13.393 -15.698 4.142 1.00 65.50 164 ARG A O 1
ATOM 1304 N N . ASP A 1 165 ? -11.686 -14.206 4.052 1.00 57.88 165 ASP A N 1
ATOM 1305 C CA . ASP A 1 165 ? -10.763 -15.052 3.294 1.00 57.88 165 ASP A CA 1
ATOM 1306 C C . ASP A 1 165 ? -10.592 -16.392 4.018 1.00 57.88 165 ASP A C 1
ATOM 1308 O O . ASP A 1 165 ? -10.946 -17.444 3.491 1.00 57.88 165 ASP A O 1
ATOM 1312 N N . ASN A 1 166 ? -10.297 -16.338 5.318 1.00 60.38 166 ASN A N 1
ATOM 1313 C CA . ASN A 1 166 ? -10.162 -17.513 6.182 1.00 60.38 166 ASN A CA 1
ATOM 1314 C C . ASN A 1 166 ? -11.398 -18.425 6.247 1.00 60.38 166 ASN A C 1
ATOM 1316 O O . ASN A 1 166 ? -11.260 -19.646 6.293 1.00 60.38 166 ASN A O 1
ATOM 1320 N N . SER A 1 167 ? -12.608 -17.858 6.233 1.00 59.84 167 SER A N 1
ATOM 1321 C CA . SER A 1 167 ? -13.851 -18.636 6.365 1.00 59.84 167 SER A CA 1
ATOM 1322 C C . SER A 1 167 ? -14.324 -19.261 5.047 1.00 59.84 167 SER A C 1
ATOM 1324 O O . SER A 1 167 ? -15.134 -20.187 5.068 1.00 59.84 167 SER A O 1
ATOM 1326 N N . ARG A 1 168 ? -13.865 -18.746 3.896 1.00 56.31 168 ARG A N 1
ATOM 1327 C CA . ARG A 1 168 ? -14.341 -19.144 2.559 1.00 56.31 168 ARG A CA 1
ATOM 1328 C C . ARG A 1 168 ? -13.226 -19.468 1.563 1.00 56.31 168 ARG A C 1
ATOM 1330 O O . ARG A 1 168 ? -13.509 -19.497 0.368 1.00 56.31 168 ARG A O 1
ATOM 1337 N N . ARG A 1 169 ? -12.017 -19.837 2.016 1.00 54.75 169 ARG A N 1
ATOM 1338 C CA . ARG A 1 169 ? -10.911 -20.334 1.157 1.00 54.75 169 ARG A CA 1
ATOM 1339 C C . ARG A 1 169 ? -11.303 -21.475 0.190 1.00 54.75 169 ARG A C 1
ATOM 1341 O O . ARG A 1 169 ? -10.501 -21.873 -0.648 1.00 54.75 169 ARG A O 1
ATOM 1348 N N . HIS A 1 170 ? -12.508 -22.042 0.302 1.00 49.38 170 HIS A N 1
ATOM 1349 C CA . HIS A 1 170 ? -13.026 -23.127 -0.537 1.0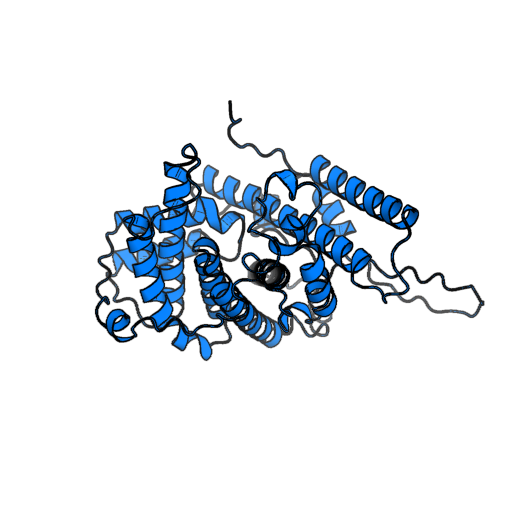0 49.38 170 HIS A CA 1
ATOM 1350 C C . HIS A 1 170 ? -14.169 -22.726 -1.492 1.00 49.38 170 HIS A C 1
ATOM 1352 O O . HIS A 1 170 ? -14.576 -23.547 -2.311 1.00 49.38 170 HIS A O 1
ATOM 1358 N N . GLU A 1 171 ? -14.672 -21.486 -1.452 1.00 52.84 171 GLU A N 1
ATOM 1359 C CA . GLU A 1 171 ? -15.713 -21.004 -2.374 1.00 52.84 171 GLU A CA 1
ATOM 1360 C C . GLU A 1 171 ? -15.116 -20.014 -3.388 1.00 52.84 171 GLU A C 1
ATOM 1362 O O . GLU A 1 171 ? -14.894 -18.846 -3.083 1.00 52.84 171 GLU A O 1
ATOM 1367 N N . LEU A 1 172 ? -14.899 -20.471 -4.625 1.00 45.62 172 LEU A N 1
ATOM 1368 C CA . LEU A 1 172 ? -14.357 -19.708 -5.766 1.00 45.62 172 LEU A CA 1
ATOM 1369 C C . LEU A 1 172 ? -15.288 -18.582 -6.289 1.00 45.62 172 LEU A C 1
ATOM 1371 O O . LEU A 1 172 ? -15.238 -18.233 -7.469 1.00 45.62 172 LEU A O 1
ATOM 1375 N N . SER A 1 173 ? -16.179 -18.014 -5.468 1.00 49.50 173 SER A N 1
ATOM 1376 C CA . SER A 1 173 ? -17.059 -16.930 -5.924 1.00 49.50 173 SER A CA 1
ATOM 1377 C C . SER A 1 173 ? -16.283 -15.608 -5.976 1.00 49.50 173 SER A C 1
ATOM 1379 O O . SER A 1 173 ? -16.008 -15.005 -4.935 1.00 49.50 173 SER A O 1
ATOM 1381 N N . VAL A 1 174 ? -15.954 -15.167 -7.191 1.00 54.59 174 VAL A N 1
ATOM 1382 C CA . VAL A 1 174 ? -15.198 -13.934 -7.478 1.00 54.59 174 VAL A CA 1
ATOM 1383 C C . VAL A 1 174 ? -15.994 -12.665 -7.129 1.00 54.59 174 VAL A C 1
ATOM 1385 O O . VAL A 1 174 ? -15.394 -11.653 -6.784 1.00 54.59 174 VAL A O 1
ATOM 1388 N N . ASP A 1 175 ? -17.331 -12.736 -7.103 1.00 56.09 175 ASP A N 1
ATOM 1389 C CA . ASP A 1 175 ? -18.191 -11.590 -6.799 1.00 56.09 175 ASP A CA 1
ATOM 1390 C C . ASP A 1 175 ? -18.888 -11.712 -5.445 1.00 56.09 175 ASP A C 1
ATOM 1392 O O . ASP A 1 175 ? -19.652 -12.638 -5.163 1.00 56.09 175 ASP A O 1
ATOM 1396 N N . ILE A 1 176 ? -18.649 -10.712 -4.603 1.00 58.09 176 ILE A N 1
ATOM 1397 C CA . ILE A 1 176 ? -19.348 -10.516 -3.340 1.00 58.09 176 ILE A CA 1
ATOM 1398 C C . ILE A 1 176 ? -20.441 -9.479 -3.566 1.00 58.09 176 ILE A C 1
ATOM 1400 O O . ILE A 1 176 ? -20.124 -8.338 -3.914 1.00 58.09 176 ILE A O 1
ATOM 1404 N N . PRO A 1 177 ? -21.711 -9.794 -3.278 1.00 69.12 177 PRO A N 1
ATOM 1405 C CA . PRO A 1 177 ? -22.729 -8.763 -3.190 1.00 69.12 177 PRO A CA 1
ATOM 1406 C C . PRO A 1 177 ? -22.336 -7.745 -2.111 1.00 69.12 177 PRO A C 1
ATOM 1408 O O . PRO A 1 177 ? -22.126 -8.112 -0.953 1.00 69.12 177 PRO A O 1
ATOM 1411 N N . ARG A 1 178 ? -22.289 -6.455 -2.465 1.00 74.00 178 ARG A N 1
ATOM 1412 C CA . ARG A 1 178 ? -22.014 -5.338 -1.531 1.00 74.00 178 ARG A CA 1
ATOM 1413 C C . ARG A 1 178 ? -22.996 -5.271 -0.347 1.00 74.00 178 ARG A C 1
ATOM 1415 O O . ARG A 1 178 ? -22.773 -4.540 0.607 1.00 74.00 178 ARG A O 1
ATOM 1422 N N . GLU A 1 179 ? -24.074 -6.044 -0.406 1.00 75.50 179 GLU A N 1
ATOM 1423 C CA . GLU A 1 179 ? -25.116 -6.168 0.614 1.00 75.50 179 GLU A CA 1
ATOM 1424 C C . GLU A 1 179 ? -24.774 -7.182 1.722 1.00 75.50 179 GLU A C 1
ATOM 1426 O O . GLU A 1 179 ? -25.500 -7.287 2.710 1.00 75.50 179 GLU A O 1
ATOM 1431 N N . HIS A 1 180 ? -23.682 -7.943 1.590 1.00 79.69 180 HIS A N 1
ATOM 1432 C CA . HIS A 1 180 ? -23.320 -8.953 2.582 1.00 79.69 180 HIS A CA 1
ATOM 1433 C C . HIS A 1 180 ? -22.939 -8.308 3.937 1.00 79.69 180 HIS A C 1
ATOM 1435 O O . HIS A 1 180 ? -22.200 -7.319 3.953 1.00 79.69 180 HIS A O 1
ATOM 1441 N N . PRO A 1 181 ? -23.352 -8.876 5.094 1.00 80.38 181 PRO A N 1
ATOM 1442 C CA . PRO A 1 181 ? -23.145 -8.275 6.418 1.00 80.38 181 PRO A CA 1
ATOM 1443 C C . PRO A 1 181 ? -21.698 -7.870 6.745 1.00 80.38 181 PRO A C 1
ATOM 1445 O O . PRO A 1 181 ? -21.498 -6.742 7.181 1.00 80.38 181 PRO A O 1
ATOM 1448 N N . PHE A 1 182 ? -20.690 -8.718 6.485 1.00 79.31 182 PHE A N 1
ATOM 1449 C CA . PHE A 1 182 ? -19.281 -8.348 6.735 1.00 79.31 182 PHE A CA 1
ATOM 1450 C C . PHE A 1 182 ? -18.810 -7.158 5.879 1.00 79.31 182 PHE A C 1
ATOM 1452 O O . PHE A 1 182 ? -17.960 -6.393 6.320 1.00 79.31 182 PHE A O 1
ATOM 1459 N N . PHE A 1 183 ? -19.335 -6.990 4.655 1.00 83.75 183 PHE A N 1
ATOM 1460 C CA . PHE A 1 183 ? -18.949 -5.874 3.787 1.00 83.75 183 PHE A CA 1
ATOM 1461 C C . PHE A 1 183 ? -19.568 -4.581 4.309 1.00 83.75 183 PHE A C 1
ATOM 1463 O O . PHE A 1 183 ? -18.893 -3.563 4.398 1.00 83.75 183 PHE A O 1
ATOM 1470 N N . LEU A 1 184 ? -20.834 -4.639 4.727 1.00 84.69 184 LEU A N 1
ATOM 1471 C CA . LEU A 1 184 ? -21.511 -3.512 5.361 1.00 84.69 184 LEU A CA 1
ATOM 1472 C C . LEU A 1 184 ? -20.838 -3.106 6.682 1.00 84.69 184 LEU A C 1
ATOM 1474 O O . LEU A 1 184 ? -20.751 -1.921 6.989 1.00 84.69 184 LEU A O 1
ATOM 1478 N N . GLU A 1 185 ? -20.358 -4.073 7.461 1.00 85.25 185 GLU A N 1
ATOM 1479 C CA . GLU A 1 185 ? -19.565 -3.840 8.672 1.00 85.25 185 GLU A CA 1
ATOM 1480 C C . GLU A 1 185 ? -18.225 -3.164 8.346 1.00 85.25 185 GLU A C 1
ATOM 1482 O O . GLU A 1 185 ? -17.925 -2.104 8.898 1.00 85.25 185 GLU A O 1
ATOM 1487 N N . ALA A 1 186 ? -17.476 -3.703 7.378 1.00 88.81 186 ALA A N 1
ATOM 1488 C CA . ALA A 1 186 ? -16.226 -3.114 6.906 1.00 88.81 186 ALA A CA 1
ATOM 1489 C C . ALA A 1 186 ? -16.425 -1.672 6.404 1.00 88.81 186 ALA A C 1
ATOM 1491 O O . ALA A 1 186 ? -15.646 -0.782 6.737 1.00 88.81 186 ALA A O 1
ATOM 1492 N N . GLU A 1 187 ? -17.494 -1.425 5.644 1.00 87.81 187 GLU A N 1
ATOM 1493 C CA . GLU A 1 187 ? -17.854 -0.102 5.124 1.00 87.81 187 GLU A CA 1
ATOM 1494 C C . GLU A 1 187 ? -18.168 0.892 6.251 1.00 87.81 187 GLU A C 1
ATOM 1496 O O . GLU A 1 187 ? -17.805 2.062 6.160 1.00 87.81 187 GLU A O 1
ATOM 1501 N N . ARG A 1 188 ? -18.813 0.454 7.341 1.00 86.00 188 ARG A N 1
ATOM 1502 C CA . ARG A 1 188 ? -19.073 1.321 8.503 1.00 86.00 188 ARG A CA 1
ATOM 1503 C C . ARG A 1 188 ? -17.776 1.762 9.173 1.00 86.00 188 ARG A C 1
ATOM 1505 O O . ARG A 1 188 ? -17.627 2.950 9.457 1.00 86.00 188 ARG A O 1
ATOM 1512 N N . TYR A 1 189 ? -16.844 0.835 9.402 1.00 88.25 189 TYR A N 1
ATOM 1513 C CA . TYR A 1 189 ? -15.537 1.167 9.975 1.00 88.25 189 TYR A CA 1
ATOM 1514 C C . TYR A 1 189 ? -14.738 2.092 9.055 1.00 88.25 189 TYR A C 1
ATOM 1516 O O . TYR A 1 189 ? -14.178 3.086 9.518 1.00 88.25 189 TYR A O 1
ATOM 1524 N N . PHE A 1 190 ? -14.757 1.823 7.749 1.00 91.19 190 PHE A N 1
ATOM 1525 C CA . PHE A 1 190 ? -14.071 2.647 6.761 1.00 91.19 190 PHE A CA 1
ATOM 1526 C C . PHE A 1 190 ? -14.658 4.062 6.655 1.00 91.19 190 PHE A C 1
ATOM 1528 O O . PHE A 1 190 ? -13.927 5.047 6.669 1.00 91.19 190 PHE A O 1
ATOM 1535 N N . ARG A 1 191 ? -15.985 4.217 6.638 1.00 88.19 191 ARG A N 1
ATOM 1536 C CA . ARG A 1 191 ? -16.609 5.553 6.650 1.00 88.19 191 ARG A CA 1
ATOM 1537 C C . ARG A 1 191 ? -16.240 6.339 7.902 1.00 88.19 191 ARG A C 1
ATOM 1539 O O . ARG A 1 191 ? -15.955 7.533 7.832 1.00 88.19 191 ARG A O 1
ATOM 1546 N N . ALA A 1 192 ? -16.193 5.667 9.049 1.00 85.31 192 ALA A N 1
ATOM 1547 C CA . ALA A 1 192 ? -15.771 6.302 10.286 1.00 85.31 192 ALA A CA 1
ATOM 1548 C C . ALA A 1 192 ? -14.294 6.727 10.266 1.00 85.31 192 ALA A C 1
ATOM 1550 O O . ALA A 1 192 ? -13.957 7.770 10.836 1.00 85.31 192 ALA A O 1
ATOM 1551 N N . SER A 1 193 ? -13.404 5.967 9.620 1.00 90.06 193 SER A N 1
ATOM 1552 C CA . SER A 1 193 ? -12.012 6.393 9.464 1.00 90.06 193 SER A CA 1
ATOM 1553 C C . SER A 1 193 ? -11.890 7.578 8.507 1.00 90.06 193 SER A C 1
ATOM 1555 O O . SER A 1 193 ? -11.144 8.512 8.789 1.00 90.06 193 SER A O 1
ATOM 1557 N N . GLN A 1 194 ? -12.678 7.610 7.427 1.00 88.31 194 GLN A N 1
ATOM 1558 C CA . GLN A 1 194 ? -12.670 8.711 6.459 1.00 88.31 194 GLN A CA 1
ATOM 1559 C C . GLN A 1 194 ? -12.998 10.069 7.090 1.00 88.31 194 GLN A C 1
ATOM 1561 O O . GLN A 1 194 ? -12.365 11.066 6.746 1.00 88.31 194 GLN A O 1
ATOM 1566 N N . LEU A 1 195 ? -13.908 10.115 8.069 1.00 85.50 195 LEU A N 1
ATOM 1567 C CA . LEU A 1 195 ? -14.219 11.336 8.828 1.00 85.50 195 LEU A CA 1
ATOM 1568 C C . LEU A 1 195 ? -13.018 11.908 9.598 1.00 85.50 195 LEU A C 1
ATOM 1570 O O . LEU A 1 195 ? -13.030 13.075 9.989 1.00 85.50 195 LEU A O 1
ATOM 1574 N N . ARG A 1 196 ? -11.981 11.097 9.826 1.00 86.69 196 ARG A N 1
ATOM 1575 C CA . ARG A 1 196 ? -10.785 11.450 10.600 1.00 86.69 196 ARG A CA 1
ATOM 1576 C C . ARG A 1 196 ? -9.579 11.754 9.713 1.00 86.69 196 ARG A C 1
ATOM 1578 O O . ARG A 1 196 ? -8.647 12.396 10.179 1.00 86.69 196 ARG A O 1
ATOM 1585 N N . LEU A 1 197 ? -9.612 11.402 8.426 1.00 87.44 197 LEU A N 1
ATOM 1586 C CA . LEU A 1 197 ? -8.537 11.725 7.478 1.00 87.44 197 LEU A CA 1
ATOM 1587 C C . LEU A 1 197 ? -8.204 13.229 7.388 1.00 87.44 197 LEU A C 1
ATOM 1589 O O . LEU A 1 197 ? -7.019 13.554 7.315 1.00 87.44 197 LEU A O 1
ATOM 1593 N N . PRO A 1 198 ? -9.164 14.179 7.447 1.00 86.38 198 PRO A N 1
ATOM 1594 C CA . PRO A 1 198 ? -8.833 15.602 7.359 1.00 86.38 198 PRO A CA 1
ATOM 1595 C C . PRO A 1 198 ? -7.902 16.112 8.467 1.00 86.38 198 PRO A C 1
ATOM 1597 O O . PRO A 1 198 ? -7.178 17.080 8.238 1.00 86.38 198 PRO A O 1
ATOM 1600 N N . SER A 1 199 ? -7.881 15.486 9.655 1.00 83.38 199 SER A N 1
ATOM 1601 C CA . SER A 1 199 ? -6.956 15.899 10.723 1.00 83.38 199 SER A CA 1
ATOM 1602 C C . SER A 1 199 ? -5.499 15.618 10.353 1.00 83.38 199 SER A C 1
ATOM 1604 O O . SER A 1 199 ? -4.619 16.382 10.746 1.00 83.38 199 SER A O 1
ATOM 1606 N N . LEU A 1 200 ? -5.268 14.574 9.552 1.00 84.62 200 LEU A N 1
ATOM 1607 C CA . LEU A 1 200 ? -3.949 14.106 9.128 1.00 84.62 200 LEU A CA 1
ATOM 1608 C C . LEU A 1 200 ? -3.307 14.999 8.066 1.00 84.62 200 LEU A C 1
ATOM 1610 O O . LEU A 1 200 ? -2.092 15.001 7.933 1.00 84.62 200 LEU A O 1
ATOM 1614 N N . LEU A 1 201 ? -4.089 15.807 7.341 1.00 80.56 201 LEU A N 1
ATOM 1615 C CA . LEU A 1 201 ? -3.568 16.684 6.280 1.00 80.56 201 LEU A CA 1
ATOM 1616 C C . LEU A 1 201 ? -2.566 17.734 6.787 1.00 80.56 201 LEU A C 1
ATOM 1618 O O . LEU A 1 201 ? -1.819 18.303 5.996 1.00 80.56 201 LEU A O 1
ATOM 1622 N N . ARG A 1 202 ? -2.569 18.025 8.093 1.00 77.00 202 ARG A N 1
ATOM 1623 C CA . ARG A 1 202 ? -1.633 18.969 8.723 1.00 77.00 202 ARG A CA 1
ATOM 1624 C C . ARG A 1 202 ? -0.395 18.287 9.300 1.00 77.00 202 ARG A C 1
ATOM 1626 O O . ARG A 1 202 ? 0.579 18.971 9.596 1.00 77.00 202 ARG A O 1
ATOM 1633 N N . GLU A 1 203 ? -0.448 16.974 9.486 1.00 75.62 203 GLU A N 1
ATOM 1634 C CA . GLU A 1 203 ? 0.587 16.183 10.140 1.00 75.62 203 GLU A CA 1
ATOM 1635 C C . GLU A 1 203 ? 1.457 15.531 9.054 1.00 75.62 203 GLU A C 1
ATOM 1637 O O . GLU A 1 203 ? 0.969 14.847 8.155 1.00 75.62 203 GLU A O 1
ATOM 1642 N N . SER A 1 204 ? 2.769 15.765 9.100 1.00 70.19 204 SER A N 1
ATOM 1643 C CA . SER A 1 204 ? 3.742 15.113 8.206 1.00 70.19 204 SER A CA 1
ATOM 1644 C C . SER A 1 204 ? 4.444 13.979 8.942 1.00 70.19 204 SER A C 1
ATOM 1646 O O . SER A 1 204 ? 5.669 13.877 8.938 1.00 70.19 204 SER A O 1
ATOM 1648 N N . ASP A 1 205 ? 3.633 13.154 9.598 1.00 85.06 205 ASP A N 1
ATOM 1649 C CA . ASP A 1 205 ? 4.095 12.110 10.498 1.00 85.06 205 ASP A CA 1
ATOM 1650 C C . ASP A 1 205 ? 3.936 10.736 9.845 1.00 85.06 205 ASP A C 1
ATOM 1652 O O . ASP A 1 205 ? 3.044 10.509 9.020 1.00 85.06 205 ASP A O 1
ATOM 1656 N N . LEU A 1 206 ? 4.757 9.781 10.287 1.00 89.31 206 LEU A N 1
ATOM 1657 C CA . LEU A 1 206 ? 4.649 8.361 9.937 1.00 89.31 206 LEU A CA 1
ATOM 1658 C C . LEU A 1 206 ? 3.200 7.847 10.029 1.00 89.31 206 LEU A C 1
ATOM 1660 O O . LEU A 1 206 ? 2.735 7.123 9.151 1.00 89.31 206 LEU A O 1
ATOM 1664 N N . LEU A 1 207 ? 2.469 8.272 11.062 1.00 90.94 207 LEU A N 1
ATOM 1665 C CA . LEU A 1 207 ? 1.081 7.880 11.291 1.00 90.94 207 LEU A CA 1
ATOM 1666 C C . LEU A 1 207 ? 0.142 8.333 10.164 1.00 90.94 207 LEU A C 1
ATOM 1668 O O . LEU A 1 207 ? -0.730 7.568 9.752 1.00 90.94 207 LEU A O 1
ATOM 1672 N N . ALA A 1 208 ? 0.326 9.548 9.638 1.00 92.31 208 ALA A N 1
ATOM 1673 C CA . ALA A 1 208 ? -0.477 10.0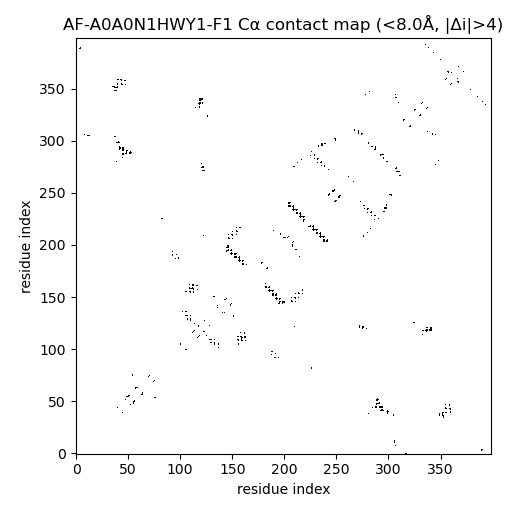57 8.530 1.00 92.31 208 ALA A CA 1
ATOM 1674 C C . ALA A 1 208 ? -0.233 9.233 7.257 1.00 92.31 208 ALA A C 1
ATOM 1676 O O . ALA A 1 208 ? -1.187 8.819 6.594 1.00 92.31 208 ALA A O 1
ATOM 1677 N N . ALA A 1 209 ? 1.032 8.905 6.969 1.00 93.69 209 ALA A N 1
ATOM 1678 C CA . ALA A 1 209 ? 1.391 8.039 5.849 1.00 93.69 209 ALA A CA 1
ATOM 1679 C C . ALA A 1 209 ? 0.795 6.626 5.995 1.00 93.69 209 ALA A C 1
ATOM 1681 O O . ALA A 1 209 ? 0.205 6.116 5.045 1.00 93.69 209 ALA A O 1
ATOM 1682 N N . GLN A 1 210 ? 0.869 6.024 7.189 1.00 93.94 210 GLN A N 1
ATOM 1683 C CA . GLN A 1 210 ? 0.275 4.711 7.482 1.00 93.94 210 GLN A CA 1
ATOM 1684 C C . GLN A 1 210 ? -1.251 4.715 7.299 1.00 93.94 210 GLN A C 1
ATOM 1686 O O . GLN A 1 210 ? -1.797 3.819 6.656 1.00 93.94 210 GLN A O 1
ATOM 1691 N N . CYS A 1 211 ? -1.948 5.736 7.810 1.00 94.31 211 CYS A N 1
ATOM 1692 C CA . CYS A 1 211 ? -3.400 5.868 7.651 1.00 94.31 211 CYS A CA 1
ATOM 1693 C C . CYS A 1 211 ? -3.808 5.966 6.176 1.00 94.31 211 CYS A C 1
ATOM 1695 O O . CYS A 1 211 ? -4.735 5.276 5.741 1.00 94.31 211 CYS A O 1
ATOM 1697 N N . MET A 1 212 ? -3.115 6.806 5.399 1.00 94.50 212 MET A N 1
ATOM 1698 C CA . MET A 1 212 ? -3.389 6.972 3.970 1.00 94.50 212 MET A CA 1
ATOM 1699 C C . MET A 1 212 ? -3.069 5.703 3.179 1.00 94.50 212 MET A C 1
ATOM 1701 O O . MET A 1 212 ? -3.851 5.311 2.314 1.00 94.50 212 MET A O 1
ATOM 1705 N N . PHE A 1 213 ? -1.975 5.018 3.516 1.00 95.31 213 PHE A N 1
ATOM 1706 C CA . PHE A 1 213 ? -1.611 3.748 2.900 1.00 95.31 213 PHE A CA 1
ATOM 1707 C C . PHE A 1 213 ? -2.684 2.678 3.131 1.00 95.31 213 PHE A C 1
ATOM 1709 O O . PHE A 1 213 ? -3.193 2.106 2.171 1.00 95.31 213 PHE A O 1
ATOM 1716 N N . PHE A 1 214 ? -3.102 2.435 4.377 1.00 95.62 214 PHE A N 1
ATOM 1717 C CA . PHE A 1 214 ? -4.132 1.426 4.642 1.00 95.62 214 PHE A CA 1
ATOM 1718 C C . PHE A 1 214 ? -5.500 1.815 4.073 1.00 95.62 214 PHE A C 1
ATOM 1720 O O . PHE A 1 214 ? -6.270 0.943 3.669 1.00 95.62 214 PHE A O 1
ATOM 1727 N N . THR A 1 215 ? -5.791 3.116 3.977 1.00 95.25 215 THR A N 1
ATOM 1728 C CA . THR A 1 215 ? -6.963 3.614 3.243 1.00 95.25 215 THR A CA 1
ATOM 1729 C C . THR A 1 215 ? -6.892 3.188 1.777 1.00 95.25 215 THR A C 1
ATOM 1731 O O . THR A 1 215 ? -7.871 2.674 1.239 1.00 95.25 215 THR A O 1
ATOM 1734 N N . ALA A 1 216 ? -5.730 3.338 1.139 1.00 94.88 216 ALA A N 1
ATOM 1735 C CA . ALA A 1 216 ? -5.512 2.901 -0.233 1.00 94.88 216 ALA A CA 1
ATOM 1736 C C . ALA A 1 216 ? -5.666 1.379 -0.386 1.00 94.88 216 ALA A C 1
ATOM 1738 O O . ALA A 1 216 ? -6.384 0.930 -1.276 1.00 94.88 216 ALA A O 1
ATOM 1739 N N . VAL A 1 217 ? -5.094 0.593 0.532 1.00 93.94 217 VAL A N 1
ATOM 1740 C CA . VAL A 1 217 ? -5.229 -0.875 0.559 1.00 93.94 217 VAL A CA 1
ATOM 1741 C C . VAL A 1 217 ? -6.698 -1.305 0.656 1.00 93.94 217 VAL A C 1
ATOM 1743 O O . VAL A 1 217 ? -7.140 -2.168 -0.101 1.00 93.94 217 VAL A O 1
ATOM 1746 N N . TYR A 1 218 ? -7.491 -0.674 1.527 1.00 93.44 218 TYR A N 1
ATOM 1747 C CA . TYR A 1 218 ? -8.926 -0.958 1.637 1.00 93.44 218 TYR A CA 1
ATOM 1748 C C . TYR A 1 218 ? -9.676 -0.652 0.333 1.00 93.44 218 TYR A C 1
ATOM 1750 O O . TYR A 1 218 ? -10.497 -1.443 -0.142 1.00 93.44 218 TYR A O 1
ATOM 1758 N N . LEU A 1 219 ? -9.389 0.501 -0.273 1.00 92.38 219 LEU A N 1
ATOM 1759 C CA . LEU A 1 219 ? -9.997 0.903 -1.539 1.00 92.38 219 LEU A CA 1
ATOM 1760 C C . LEU A 1 219 ? -9.620 -0.063 -2.673 1.00 92.38 219 LEU A C 1
ATOM 1762 O O . LEU A 1 219 ? -10.475 -0.373 -3.503 1.00 92.38 219 LEU A O 1
ATOM 1766 N N . SER A 1 220 ? -8.396 -0.597 -2.673 1.00 90.44 220 SER A N 1
ATOM 1767 C CA . SER A 1 220 ? -7.967 -1.642 -3.607 1.00 90.44 220 SER A CA 1
ATOM 1768 C C . SER A 1 220 ? -8.743 -2.944 -3.401 1.00 90.44 220 SER A C 1
ATOM 1770 O O . SER A 1 220 ? -9.315 -3.459 -4.359 1.00 90.44 220 SER A O 1
ATOM 1772 N N . PHE A 1 221 ? -8.865 -3.435 -2.160 1.00 88.31 221 PHE A N 1
ATOM 1773 C CA . PHE A 1 221 ? -9.642 -4.649 -1.860 1.00 88.31 221 PHE A CA 1
ATOM 1774 C C . PHE A 1 221 ? -11.125 -4.532 -2.236 1.00 88.31 221 PHE A C 1
ATOM 1776 O O . PHE A 1 221 ? -11.768 -5.526 -2.564 1.00 88.31 221 PHE A O 1
ATOM 1783 N N . THR A 1 222 ? -11.680 -3.320 -2.209 1.00 87.62 222 THR A N 1
ATOM 1784 C CA . THR A 1 222 ? -13.077 -3.051 -2.586 1.00 87.62 222 THR A CA 1
ATOM 1785 C C . THR A 1 222 ? -13.255 -2.643 -4.055 1.00 87.62 222 THR A C 1
ATOM 1787 O O . THR A 1 222 ? -14.336 -2.182 -4.441 1.00 87.62 222 THR A O 1
ATOM 1790 N N . MET A 1 223 ? -12.218 -2.826 -4.885 1.00 86.38 223 MET A N 1
ATOM 1791 C CA . MET A 1 223 ? -12.191 -2.516 -6.322 1.00 86.38 223 MET A CA 1
ATOM 1792 C C . MET A 1 223 ? -12.492 -1.042 -6.654 1.00 86.38 223 MET A C 1
ATOM 1794 O O . MET A 1 223 ? -12.956 -0.709 -7.744 1.00 86.38 223 MET A O 1
ATOM 1798 N N . ARG A 1 224 ? -12.212 -0.117 -5.727 1.00 87.50 224 ARG A N 1
ATOM 1799 C CA . ARG A 1 224 ? -12.325 1.341 -5.922 1.00 87.50 224 ARG A CA 1
ATOM 1800 C C . ARG A 1 224 ? -10.988 1.915 -6.406 1.00 87.50 224 ARG A C 1
ATOM 1802 O O . ARG A 1 224 ? -10.444 2.843 -5.809 1.00 87.50 224 ARG A O 1
ATOM 1809 N N . ILE A 1 225 ? -10.462 1.359 -7.498 1.00 87.06 225 ILE A N 1
ATOM 1810 C CA . ILE A 1 225 ? -9.065 1.524 -7.946 1.00 87.06 225 ILE A CA 1
ATOM 1811 C C . ILE A 1 225 ? -8.624 2.985 -8.152 1.00 87.06 225 ILE A C 1
ATOM 1813 O O . ILE A 1 225 ? -7.523 3.357 -7.761 1.00 87.06 225 ILE A O 1
ATOM 1817 N N . VAL A 1 226 ? -9.491 3.862 -8.675 1.00 87.50 226 VAL A N 1
ATOM 1818 C CA . VAL A 1 226 ? -9.157 5.289 -8.870 1.00 87.50 226 VAL A CA 1
ATOM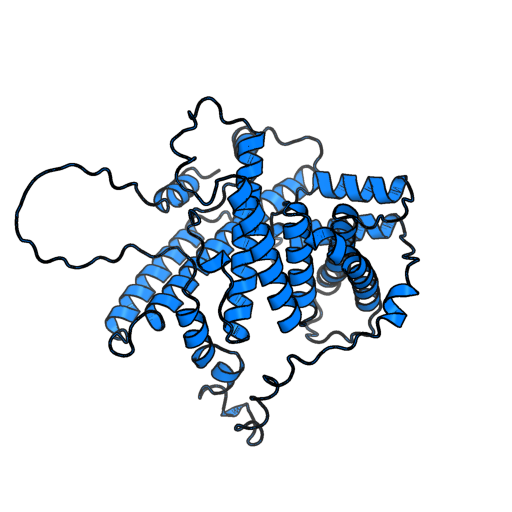 1819 C C . VAL A 1 226 ? -9.033 6.022 -7.532 1.00 87.50 226 VAL A C 1
ATOM 1821 O O . VAL A 1 226 ? -8.173 6.887 -7.369 1.00 87.50 226 VAL A O 1
ATOM 1824 N N . ALA A 1 227 ? -9.891 5.692 -6.563 1.00 89.69 227 ALA A N 1
ATOM 1825 C CA . ALA A 1 227 ? -9.810 6.258 -5.220 1.00 89.69 227 ALA A CA 1
ATOM 1826 C C . ALA A 1 227 ? -8.580 5.718 -4.477 1.00 89.69 227 ALA A C 1
ATOM 1828 O O . ALA A 1 227 ? -7.888 6.489 -3.814 1.00 89.69 227 ALA A O 1
ATOM 1829 N N . ALA A 1 228 ? -8.279 4.426 -4.643 1.00 92.38 228 ALA A N 1
ATOM 1830 C CA . ALA A 1 228 ? -7.081 3.799 -4.097 1.00 92.38 228 ALA A CA 1
ATOM 1831 C C . ALA A 1 228 ? -5.807 4.479 -4.612 1.00 92.38 228 ALA A C 1
ATOM 1833 O O . ALA A 1 228 ? -4.956 4.859 -3.816 1.00 92.38 228 ALA A O 1
ATOM 1834 N N . TRP A 1 229 ? -5.717 4.732 -5.922 1.00 92.38 229 TRP A N 1
ATOM 1835 C CA . TRP A 1 229 ? -4.584 5.441 -6.522 1.00 92.38 229 TRP A CA 1
ATOM 1836 C C . TRP A 1 229 ? -4.377 6.835 -5.915 1.00 92.38 229 TRP A C 1
ATOM 1838 O O . TRP A 1 229 ? -3.265 7.171 -5.511 1.00 92.38 229 TRP A O 1
ATOM 1848 N N . LYS A 1 230 ? -5.448 7.628 -5.760 1.00 91.25 230 LYS A N 1
ATOM 1849 C CA . LYS A 1 230 ? -5.365 8.944 -5.097 1.00 91.25 230 LYS A CA 1
ATOM 1850 C C . LYS A 1 230 ? -4.854 8.825 -3.658 1.00 91.25 230 LYS A C 1
ATOM 1852 O O . LYS A 1 230 ? -4.018 9.624 -3.243 1.00 91.25 230 LYS A O 1
ATOM 1857 N N . ALA A 1 231 ? -5.338 7.831 -2.913 1.00 93.19 231 ALA A N 1
ATOM 1858 C CA . ALA A 1 231 ? -4.905 7.585 -1.543 1.00 93.19 231 ALA A CA 1
ATOM 1859 C C . ALA A 1 231 ? -3.431 7.136 -1.469 1.00 93.19 231 ALA A C 1
ATOM 1861 O O . ALA A 1 231 ? -2.713 7.605 -0.589 1.00 93.19 231 ALA A O 1
ATOM 1862 N N . PHE A 1 232 ? -2.947 6.319 -2.414 1.00 94.38 232 PHE A N 1
ATOM 1863 C CA . PHE A 1 232 ? -1.524 5.966 -2.517 1.00 94.38 232 PHE A CA 1
ATOM 1864 C C . PHE A 1 232 ? -0.646 7.182 -2.821 1.00 94.38 232 PHE A C 1
ATOM 1866 O O . PHE A 1 232 ? 0.350 7.386 -2.135 1.00 94.38 232 PHE A O 1
ATOM 1873 N N . ALA A 1 233 ? -1.032 8.035 -3.774 1.00 92.38 233 ALA A N 1
ATOM 1874 C CA . ALA A 1 233 ? -0.286 9.258 -4.081 1.00 92.38 233 ALA A CA 1
ATOM 1875 C C . ALA A 1 233 ? -0.211 10.212 -2.868 1.00 92.38 233 ALA A C 1
ATOM 1877 O O . ALA A 1 233 ? 0.827 10.821 -2.586 1.00 92.38 233 ALA A O 1
ATOM 1878 N N . GLN A 1 234 ? -1.299 10.312 -2.096 1.00 92.12 234 GLN A N 1
ATOM 1879 C CA . GLN A 1 234 ? -1.314 11.050 -0.830 1.00 92.12 234 GLN A CA 1
ATOM 1880 C C . GLN A 1 234 ? -0.411 10.396 0.224 1.00 92.12 234 GLN A C 1
ATOM 1882 O O . GLN A 1 234 ? 0.369 11.096 0.869 1.00 92.12 234 GLN A O 1
ATOM 1887 N N . ALA A 1 235 ? -0.455 9.068 0.367 1.00 94.00 235 ALA A N 1
ATOM 1888 C CA . ALA A 1 235 ? 0.449 8.333 1.250 1.00 94.00 235 ALA A CA 1
ATOM 1889 C C . ALA A 1 235 ? 1.919 8.583 0.879 1.00 94.00 235 ALA A C 1
ATOM 1891 O O . ALA A 1 235 ? 2.730 8.851 1.762 1.00 94.00 235 ALA A O 1
ATOM 1892 N N . GLY A 1 236 ? 2.247 8.589 -0.418 1.00 92.56 236 GLY A N 1
ATOM 1893 C CA . GLY A 1 236 ? 3.582 8.906 -0.928 1.00 92.56 236 GLY A CA 1
ATOM 1894 C C . GLY A 1 236 ? 4.019 10.326 -0.587 1.00 92.56 236 GLY A C 1
ATOM 1895 O O . GLY A 1 236 ? 5.153 10.536 -0.166 1.00 92.56 236 GLY A O 1
ATOM 1896 N N . THR A 1 237 ? 3.102 11.292 -0.656 1.00 91.94 237 THR A N 1
ATOM 1897 C CA . THR A 1 237 ? 3.376 12.680 -0.253 1.00 91.94 237 THR A CA 1
ATOM 1898 C C . THR A 1 237 ? 3.710 12.782 1.241 1.00 91.94 237 THR A C 1
ATOM 1900 O O . THR A 1 237 ? 4.711 13.401 1.601 1.00 91.94 237 THR A O 1
ATOM 1903 N N . HIS A 1 238 ? 2.930 12.136 2.118 1.00 92.25 238 HIS A N 1
ATOM 1904 C CA . HIS A 1 238 ? 3.231 12.094 3.557 1.00 92.25 238 HIS A CA 1
ATOM 1905 C C . HIS A 1 238 ? 4.537 11.343 3.851 1.00 92.25 238 HIS A C 1
ATOM 1907 O O . HIS A 1 238 ? 5.328 11.791 4.680 1.00 92.25 238 HIS A O 1
ATOM 1913 N N . CYS A 1 239 ? 4.790 10.233 3.151 1.00 92.12 239 CYS A N 1
ATOM 1914 C CA . CYS A 1 239 ? 6.022 9.459 3.269 1.00 92.12 239 CYS A CA 1
ATOM 1915 C C . CYS A 1 239 ? 7.247 10.313 2.919 1.00 92.12 239 CYS A C 1
ATOM 1917 O O . CYS A 1 239 ? 8.166 10.417 3.727 1.00 92.12 239 CYS A O 1
ATOM 1919 N N . LEU A 1 240 ? 7.236 11.008 1.779 1.00 90.69 240 LEU A N 1
ATOM 1920 C CA . LEU A 1 240 ? 8.328 11.901 1.388 1.00 90.69 240 LEU A CA 1
ATOM 1921 C C . LEU A 1 240 ? 8.536 13.058 2.359 1.00 90.69 240 LEU A C 1
ATOM 1923 O O . LEU A 1 240 ? 9.683 13.406 2.635 1.00 90.69 240 LEU A O 1
ATOM 1927 N N . ALA A 1 241 ? 7.460 13.649 2.883 1.00 89.88 241 ALA A N 1
ATOM 1928 C CA . ALA A 1 241 ? 7.559 14.714 3.876 1.00 89.88 241 ALA A CA 1
ATOM 1929 C C . ALA A 1 241 ? 8.224 14.210 5.172 1.00 89.88 241 ALA A C 1
ATOM 1931 O O . ALA A 1 241 ? 9.127 14.866 5.694 1.00 89.88 241 ALA A O 1
ATOM 1932 N N . HIS A 1 242 ? 7.842 13.016 5.641 1.00 89.62 242 HIS A N 1
ATOM 1933 C CA . HIS A 1 242 ? 8.437 12.351 6.807 1.00 89.62 242 HIS A CA 1
ATOM 1934 C C . HIS A 1 242 ? 9.906 11.956 6.577 1.00 89.62 242 HIS A C 1
ATOM 1936 O O . HIS A 1 242 ? 10.754 12.169 7.439 1.00 89.62 242 HIS A O 1
ATOM 1942 N N . LEU A 1 243 ? 10.247 11.421 5.403 1.00 87.75 243 LEU A N 1
ATOM 1943 C CA . LEU A 1 243 ? 11.629 11.064 5.060 1.00 87.75 243 LEU A CA 1
ATOM 1944 C C . LEU A 1 243 ? 12.519 12.309 4.900 1.00 87.75 243 LEU A C 1
ATOM 1946 O O . LEU A 1 243 ? 13.667 12.321 5.354 1.00 87.75 243 LEU A O 1
ATOM 1950 N N . SER A 1 244 ? 11.980 13.372 4.294 1.00 86.50 244 SER A N 1
ATOM 1951 C CA . SER A 1 244 ? 12.654 14.665 4.122 1.00 86.50 244 SER A CA 1
ATOM 1952 C C . SER A 1 244 ? 12.924 15.345 5.459 1.00 86.50 244 SER A C 1
ATOM 1954 O O . SER A 1 244 ? 14.041 15.796 5.697 1.00 86.50 244 SER A O 1
ATOM 1956 N N . SER A 1 245 ? 11.939 15.381 6.366 1.00 85.31 245 SER A N 1
ATOM 1957 C CA . SER A 1 245 ? 12.096 16.004 7.691 1.00 85.31 245 SER A CA 1
ATOM 1958 C C . SER A 1 245 ? 13.186 15.334 8.536 1.00 85.31 245 SER A C 1
ATOM 1960 O O . SER A 1 245 ? 13.734 15.945 9.454 1.00 85.31 245 SER A O 1
ATOM 1962 N N . ARG A 1 246 ? 13.542 14.092 8.191 1.00 81.69 246 ARG A N 1
ATOM 1963 C CA . ARG A 1 246 ? 14.588 13.297 8.838 1.00 81.69 246 ARG A CA 1
ATOM 1964 C C . ARG A 1 246 ? 15.924 13.287 8.099 1.00 81.69 246 ARG A C 1
ATOM 1966 O O . ARG A 1 246 ? 16.864 12.670 8.595 1.00 81.69 246 ARG A O 1
ATOM 1973 N N . GLY A 1 247 ? 16.019 13.959 6.951 1.00 76.62 247 GLY A N 1
ATOM 1974 C CA . GLY A 1 247 ? 17.241 14.033 6.150 1.00 76.62 247 GLY A CA 1
ATOM 1975 C C . GLY A 1 247 ? 17.649 12.704 5.509 1.00 76.62 247 GLY A C 1
ATOM 1976 O O . GLY A 1 247 ? 18.824 12.517 5.228 1.00 76.62 247 GLY A O 1
ATOM 1977 N N . ILE A 1 248 ? 16.707 11.772 5.300 1.00 76.25 248 ILE A N 1
ATOM 1978 C CA . ILE A 1 248 ? 16.987 10.467 4.667 1.00 76.25 248 ILE A CA 1
ATOM 1979 C C . ILE A 1 248 ? 17.162 10.611 3.146 1.00 76.25 248 ILE A C 1
ATOM 1981 O O . ILE A 1 248 ? 17.904 9.853 2.531 1.00 76.25 248 ILE A O 1
ATOM 1985 N N . ILE A 1 249 ? 16.474 11.583 2.540 1.00 70.25 249 ILE A N 1
ATOM 1986 C CA . ILE A 1 249 ? 16.500 11.833 1.088 1.00 70.25 249 ILE A CA 1
ATOM 1987 C C . ILE A 1 249 ? 17.733 12.660 0.688 1.00 70.25 249 ILE A C 1
ATOM 1989 O O . ILE A 1 249 ? 18.314 12.439 -0.373 1.00 70.25 249 ILE A O 1
ATOM 1993 N N . ASP A 1 250 ? 18.182 13.569 1.558 1.00 62.62 250 ASP A N 1
ATOM 1994 C CA . ASP A 1 250 ? 19.453 14.270 1.388 1.00 62.62 250 ASP A CA 1
ATOM 1995 C C . ASP A 1 250 ? 20.591 13.341 1.833 1.00 62.62 250 ASP A C 1
ATOM 1997 O O . ASP A 1 250 ? 20.941 13.276 3.010 1.00 62.62 250 ASP A O 1
ATOM 2001 N N . GLN A 1 251 ? 21.219 12.658 0.872 1.00 53.62 251 GLN A N 1
ATOM 2002 C CA . GLN A 1 251 ? 22.375 11.746 1.021 1.00 53.62 251 GLN A CA 1
ATOM 2003 C C . GLN A 1 251 ? 23.615 12.359 1.725 1.00 53.62 251 GLN A C 1
ATOM 2005 O O . GLN A 1 251 ? 24.687 11.760 1.774 1.00 53.62 251 GLN A O 1
ATOM 2010 N N . THR A 1 252 ? 23.500 13.568 2.272 1.00 45.84 252 THR A N 1
ATOM 2011 C CA . THR A 1 252 ? 24.532 14.275 3.033 1.00 45.84 252 THR A CA 1
ATOM 2012 C C . THR A 1 252 ? 24.633 13.812 4.490 1.00 45.84 252 THR A C 1
ATOM 2014 O O . THR A 1 252 ? 25.680 14.006 5.109 1.00 45.84 252 THR A O 1
ATOM 2017 N N . VAL A 1 253 ? 23.591 13.179 5.047 1.00 47.72 253 VAL A N 1
ATOM 2018 C CA . VAL A 1 253 ? 23.526 12.864 6.489 1.00 47.72 253 VAL A CA 1
ATOM 2019 C C . VAL A 1 253 ? 24.096 11.481 6.837 1.00 47.72 253 VAL A C 1
ATOM 2021 O O . VAL A 1 253 ? 24.639 11.309 7.932 1.00 47.72 253 VAL A O 1
ATOM 2024 N N . ASP A 1 254 ? 24.079 10.524 5.905 1.00 46.84 254 ASP A N 1
ATOM 2025 C CA . ASP A 1 254 ? 24.618 9.170 6.136 1.00 46.84 254 ASP A CA 1
ATOM 2026 C C . ASP A 1 254 ? 26.158 9.143 6.252 1.00 46.84 254 ASP A C 1
ATOM 2028 O O . ASP A 1 254 ? 26.728 8.198 6.793 1.00 46.84 254 ASP A O 1
ATOM 2032 N N . LEU A 1 255 ? 26.852 10.213 5.842 1.00 43.22 255 LEU A N 1
ATOM 2033 C CA . LEU A 1 255 ? 28.312 10.344 5.969 1.00 43.22 255 LEU A CA 1
ATOM 2034 C C . LEU A 1 255 ? 28.785 10.795 7.364 1.00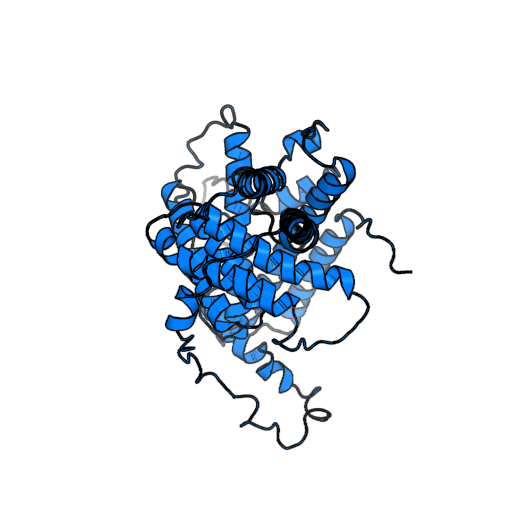 43.22 255 LEU A C 1
ATOM 2036 O O . LEU A 1 255 ? 29.984 10.766 7.638 1.00 43.22 255 LEU A O 1
ATOM 2040 N N . ALA A 1 256 ? 27.880 11.238 8.244 1.00 41.53 256 ALA A N 1
ATOM 2041 C CA . ALA A 1 256 ? 28.254 11.918 9.489 1.00 41.53 256 ALA A CA 1
ATOM 2042 C C . ALA A 1 256 ? 28.068 11.086 10.769 1.00 41.53 256 ALA A C 1
ATOM 2044 O O . ALA A 1 256 ? 28.434 11.560 11.848 1.00 41.53 256 ALA A O 1
ATOM 2045 N N . ARG A 1 257 ? 27.496 9.874 10.707 1.00 48.22 257 ARG A N 1
ATOM 2046 C CA . ARG A 1 257 ? 27.173 9.110 11.922 1.00 48.22 257 ARG A CA 1
ATOM 2047 C C . ARG A 1 257 ? 28.092 7.901 12.085 1.00 48.22 257 ARG A C 1
ATOM 2049 O O . ARG A 1 257 ? 28.028 6.946 11.322 1.00 48.22 257 ARG A O 1
ATOM 2056 N N . SER A 1 258 ? 28.961 7.976 13.095 1.00 40.75 258 SER A N 1
ATOM 2057 C CA . SER A 1 258 ? 29.853 6.883 13.493 1.00 40.75 258 SER A CA 1
ATOM 2058 C C . SER A 1 258 ? 29.052 5.591 13.750 1.00 40.75 258 SER A C 1
ATOM 2060 O O . SER A 1 258 ? 28.035 5.663 14.451 1.00 40.75 258 SER A O 1
ATOM 2062 N N . PRO A 1 259 ? 29.498 4.424 13.242 1.00 53.03 259 PRO A N 1
ATOM 2063 C CA . PRO A 1 259 ? 28.819 3.138 13.435 1.00 53.03 259 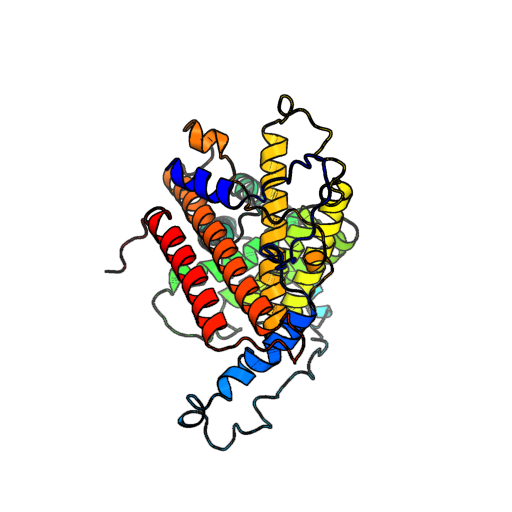PRO A CA 1
ATOM 2064 C C . PRO A 1 259 ? 28.694 2.724 14.912 1.00 53.03 259 PRO A C 1
ATOM 2066 O O . PRO A 1 259 ? 27.794 1.964 15.254 1.00 53.03 259 PRO A O 1
ATOM 2069 N N . ASP A 1 260 ? 29.513 3.290 15.804 1.00 49.50 260 ASP A N 1
ATOM 2070 C CA . ASP A 1 260 ? 29.529 2.959 17.237 1.00 49.50 260 ASP A CA 1
ATOM 2071 C C . ASP A 1 260 ? 28.372 3.588 18.051 1.00 49.50 260 ASP A C 1
ATOM 2073 O O . ASP A 1 260 ? 28.270 3.359 19.254 1.00 49.50 260 ASP A O 1
ATOM 2077 N N . SER A 1 261 ? 27.496 4.392 17.429 1.00 51.09 261 SER A N 1
ATOM 2078 C CA . SER A 1 261 ? 26.393 5.111 18.102 1.00 51.09 261 SER A CA 1
ATOM 2079 C C . SER A 1 261 ? 24.991 4.747 17.581 1.00 51.09 261 SER A C 1
ATOM 2081 O O . SER A 1 261 ? 24.025 5.468 17.855 1.00 51.09 261 SER A O 1
ATOM 2083 N N . ILE A 1 262 ? 24.847 3.674 16.801 1.00 61.06 262 ILE A N 1
ATOM 2084 C CA . ILE A 1 262 ? 23.536 3.245 16.297 1.00 61.06 262 ILE A CA 1
ATOM 2085 C C . ILE A 1 262 ? 22.792 2.517 17.422 1.00 61.06 262 ILE A C 1
ATOM 2087 O O . ILE A 1 262 ? 23.142 1.400 17.791 1.00 61.06 262 ILE A O 1
ATOM 2091 N N . THR A 1 263 ? 21.771 3.162 17.987 1.00 69.31 263 THR A N 1
ATOM 2092 C CA . THR A 1 263 ? 20.859 2.527 18.949 1.00 69.31 263 THR A CA 1
ATOM 2093 C C . THR A 1 263 ? 19.886 1.589 18.231 1.00 69.31 263 THR A C 1
ATOM 2095 O O . THR A 1 263 ? 19.538 1.824 17.070 1.00 69.31 263 THR A O 1
ATOM 2098 N N . THR A 1 264 ? 19.404 0.554 18.926 1.00 69.25 264 THR A N 1
ATOM 2099 C CA . THR A 1 264 ? 18.369 -0.370 18.422 1.00 69.25 264 THR A CA 1
ATOM 2100 C C . THR A 1 264 ? 17.144 0.385 17.895 1.00 69.25 264 THR A C 1
ATOM 2102 O O . THR A 1 264 ? 16.691 0.120 16.784 1.00 69.25 264 THR A O 1
ATOM 2105 N N . ASP A 1 265 ? 16.705 1.425 18.612 1.00 70.25 265 ASP A N 1
ATOM 2106 C CA . ASP A 1 265 ? 15.581 2.280 18.213 1.00 70.25 265 ASP A CA 1
ATOM 2107 C C . ASP A 1 265 ? 15.786 2.940 16.841 1.00 70.25 265 ASP A C 1
ATOM 2109 O O . ASP A 1 265 ? 14.847 3.063 16.054 1.00 70.25 265 ASP A O 1
ATOM 2113 N N . PHE A 1 266 ? 17.014 3.370 16.523 1.00 73.44 266 PHE A N 1
ATOM 2114 C CA . PHE A 1 266 ? 17.312 3.987 15.230 1.00 73.44 266 PHE A CA 1
ATOM 2115 C C . PHE A 1 266 ? 17.222 2.969 14.091 1.00 73.44 266 PHE A C 1
ATOM 2117 O O . PHE A 1 266 ? 16.706 3.291 13.019 1.00 73.44 266 PHE A O 1
ATOM 2124 N N . PHE A 1 267 ? 17.694 1.743 14.328 1.00 73.25 267 PHE A N 1
ATOM 2125 C CA . PHE A 1 267 ? 17.617 0.656 13.356 1.00 73.25 267 PHE A CA 1
ATOM 2126 C C . PHE A 1 267 ? 16.164 0.253 13.080 1.00 73.25 267 PHE A C 1
ATOM 2128 O O . PHE A 1 267 ? 15.745 0.244 11.924 1.00 73.25 267 PHE A O 1
ATOM 2135 N N . GLU A 1 268 ? 15.366 0.008 14.121 1.00 75.00 268 GLU A N 1
ATOM 2136 C CA . GLU A 1 268 ? 13.940 -0.318 13.977 1.00 75.00 268 GLU A CA 1
ATOM 2137 C C . GLU A 1 268 ? 13.165 0.801 13.282 1.00 75.00 268 GLU A C 1
ATOM 2139 O O . GLU A 1 268 ? 12.272 0.562 12.465 1.00 75.00 268 GLU A O 1
ATOM 2144 N N . GLN A 1 269 ? 13.517 2.050 13.577 1.00 79.56 269 GLN A N 1
ATOM 2145 C CA . GLN A 1 269 ? 12.926 3.187 12.900 1.00 79.56 269 GLN A CA 1
ATOM 2146 C C . GLN A 1 269 ? 13.283 3.208 11.409 1.00 79.56 269 GLN A C 1
ATOM 2148 O O . GLN A 1 269 ? 12.400 3.457 10.591 1.00 79.56 269 GLN A O 1
ATOM 2153 N N . ARG A 1 270 ? 14.536 2.911 11.042 1.00 80.75 270 ARG A N 1
ATOM 2154 C CA . ARG A 1 270 ? 14.951 2.852 9.636 1.00 80.75 270 ARG A CA 1
ATOM 2155 C C . ARG A 1 270 ? 14.249 1.727 8.880 1.00 80.75 270 ARG A C 1
ATOM 2157 O O . ARG A 1 270 ? 13.765 1.959 7.780 1.00 80.75 270 ARG A O 1
ATOM 2164 N N . VAL A 1 271 ? 14.112 0.553 9.498 1.00 80.38 271 VAL A N 1
ATOM 2165 C CA . VAL A 1 271 ? 13.352 -0.572 8.932 1.00 80.38 271 VAL A CA 1
ATOM 2166 C C . VAL A 1 271 ? 11.902 -0.177 8.646 1.00 80.38 271 VAL A C 1
ATOM 2168 O O . VAL A 1 271 ? 11.375 -0.506 7.581 1.00 80.38 271 VAL A O 1
ATOM 2171 N N . ARG A 1 272 ? 11.257 0.568 9.555 1.00 82.06 272 ARG A N 1
ATOM 2172 C CA . ARG A 1 272 ? 9.894 1.085 9.343 1.00 82.06 272 ARG A CA 1
ATOM 2173 C C . ARG A 1 272 ? 9.821 2.089 8.196 1.00 82.06 272 ARG A C 1
ATOM 2175 O O . ARG A 1 272 ? 8.892 2.007 7.398 1.00 82.06 272 ARG A O 1
ATOM 2182 N N . ASP A 1 273 ? 10.785 3.001 8.101 1.00 86.06 273 ASP A N 1
ATOM 2183 C CA . ASP A 1 273 ? 10.848 3.987 7.017 1.00 86.06 273 ASP A CA 1
ATOM 2184 C C . ASP A 1 273 ? 11.043 3.310 5.648 1.00 86.06 273 ASP A C 1
ATOM 2186 O O . ASP A 1 273 ? 10.297 3.598 4.711 1.00 86.06 273 ASP A O 1
ATOM 2190 N N . ASP A 1 274 ? 11.987 2.364 5.555 1.00 85.00 274 ASP A N 1
ATOM 2191 C CA . ASP A 1 274 ? 12.243 1.589 4.336 1.00 85.00 274 ASP A CA 1
ATOM 2192 C C . ASP A 1 274 ? 11.004 0.767 3.950 1.00 85.00 274 ASP A C 1
ATOM 2194 O O . ASP A 1 274 ? 10.604 0.738 2.785 1.00 85.00 274 ASP A O 1
ATOM 2198 N N . SER A 1 275 ? 10.355 0.128 4.930 1.00 87.12 275 SER A N 1
ATOM 2199 C CA . SER A 1 275 ? 9.148 -0.667 4.686 1.00 87.12 275 SER A CA 1
ATOM 2200 C C . SER A 1 275 ? 8.001 0.198 4.175 1.00 87.12 275 SER A C 1
ATOM 2202 O O . SER A 1 275 ? 7.355 -0.160 3.195 1.00 87.12 275 SER A O 1
ATOM 2204 N N . LEU A 1 276 ? 7.784 1.366 4.788 1.00 89.50 276 LEU A N 1
ATOM 2205 C CA . LEU A 1 276 ? 6.767 2.325 4.366 1.00 89.50 276 LEU A CA 1
ATOM 2206 C C . LEU A 1 276 ? 6.990 2.794 2.924 1.00 89.50 276 LEU A C 1
ATOM 2208 O O . LEU A 1 276 ? 6.044 2.810 2.136 1.00 89.50 276 LEU A O 1
ATOM 2212 N N . TYR A 1 277 ? 8.228 3.156 2.582 1.00 90.44 277 TYR A N 1
ATOM 2213 C CA . TYR A 1 277 ? 8.587 3.589 1.234 1.00 90.44 277 TYR A CA 1
ATOM 2214 C C . TYR A 1 277 ? 8.222 2.523 0.192 1.00 90.44 277 TYR A C 1
ATOM 2216 O O . TYR A 1 277 ? 7.493 2.801 -0.762 1.00 90.44 277 TYR A O 1
ATOM 2224 N N . TRP A 1 278 ? 8.676 1.286 0.406 1.00 88.88 278 TRP A N 1
ATOM 2225 C CA . TRP A 1 278 ? 8.501 0.188 -0.544 1.00 88.88 278 TRP A CA 1
ATOM 2226 C C . TRP A 1 278 ? 7.039 -0.242 -0.709 1.00 88.88 278 TRP A C 1
ATOM 2228 O O . TRP A 1 278 ? 6.603 -0.438 -1.846 1.00 88.88 278 TRP A O 1
ATOM 2238 N N . VAL A 1 279 ? 6.256 -0.346 0.374 1.00 90.94 279 VAL A N 1
ATOM 2239 C CA . VAL A 1 279 ? 4.838 -0.741 0.256 1.00 90.94 279 VAL A CA 1
ATOM 2240 C C . VAL A 1 279 ? 4.010 0.308 -0.487 1.00 90.94 279 VAL A C 1
ATOM 2242 O O . VAL A 1 279 ? 3.164 -0.052 -1.309 1.00 90.94 279 VAL A O 1
ATOM 2245 N N . ILE A 1 280 ? 4.266 1.602 -0.252 1.00 92.81 280 ILE A N 1
ATOM 2246 C CA . ILE A 1 280 ? 3.558 2.682 -0.950 1.00 92.81 280 ILE A CA 1
ATOM 2247 C C . ILE A 1 280 ? 3.966 2.698 -2.422 1.00 92.81 280 ILE A C 1
ATOM 2249 O O . ILE A 1 280 ? 3.095 2.716 -3.291 1.00 92.81 280 ILE A O 1
ATOM 2253 N N . LEU A 1 281 ? 5.272 2.644 -2.701 1.00 89.81 281 LEU A N 1
ATOM 2254 C CA . LEU A 1 281 ? 5.803 2.640 -4.062 1.00 89.81 281 LEU A CA 1
ATOM 2255 C C . LEU A 1 281 ? 5.230 1.482 -4.886 1.00 89.81 281 LEU A C 1
ATOM 2257 O O . LEU A 1 281 ? 4.838 1.677 -6.037 1.00 89.81 281 LEU A O 1
ATOM 2261 N N . LYS A 1 282 ? 5.153 0.288 -4.288 1.00 89.06 282 LYS A N 1
ATOM 2262 C CA . LYS A 1 282 ? 4.574 -0.903 -4.913 1.00 89.06 282 LYS A CA 1
ATOM 2263 C C . LYS A 1 282 ? 3.110 -0.672 -5.293 1.00 89.06 282 LYS A C 1
ATOM 2265 O O . LYS A 1 282 ? 2.768 -0.803 -6.468 1.00 89.06 282 LYS A O 1
ATOM 2270 N N . GLY A 1 283 ? 2.273 -0.314 -4.315 1.00 89.81 283 GLY A N 1
ATOM 2271 C CA . GLY A 1 283 ? 0.835 -0.137 -4.529 1.00 89.81 283 GLY A CA 1
ATOM 2272 C C . GLY A 1 283 ? 0.515 0.985 -5.516 1.00 89.81 283 GLY A C 1
ATOM 2273 O O . GLY A 1 283 ? -0.365 0.841 -6.363 1.00 89.81 283 GLY A O 1
ATOM 2274 N N . GLU A 1 284 ? 1.276 2.081 -5.470 1.00 91.12 284 GLU A N 1
ATOM 2275 C CA . GLU A 1 284 ? 1.138 3.166 -6.436 1.00 91.12 284 GLU A CA 1
ATOM 2276 C C . GLU A 1 284 ? 1.513 2.718 -7.855 1.00 91.12 284 GLU A C 1
ATOM 2278 O O . GLU A 1 284 ? 0.743 2.939 -8.789 1.00 91.12 284 GLU A O 1
ATOM 2283 N N . ALA A 1 285 ? 2.675 2.080 -8.030 1.00 87.19 285 ALA A N 1
ATOM 2284 C CA . ALA A 1 285 ? 3.165 1.680 -9.346 1.00 87.19 285 ALA A CA 1
ATOM 2285 C C . ALA A 1 285 ? 2.220 0.690 -10.045 1.00 87.19 285 ALA A C 1
ATOM 2287 O O . ALA A 1 285 ? 2.001 0.807 -11.249 1.00 87.19 285 ALA A O 1
ATOM 2288 N N . GLU A 1 286 ? 1.635 -0.254 -9.303 1.00 87.38 286 GLU A N 1
ATOM 2289 C CA . GLU A 1 286 ? 0.654 -1.212 -9.833 1.00 87.38 286 GLU A CA 1
ATOM 2290 C C . GLU A 1 286 ? -0.583 -0.506 -10.388 1.00 87.38 286 GLU A C 1
ATOM 2292 O O . GLU A 1 286 ? -0.961 -0.728 -11.538 1.00 87.38 286 GLU A O 1
ATOM 2297 N N . LEU A 1 287 ? -1.165 0.420 -9.623 1.00 88.88 287 LEU A N 1
ATOM 2298 C CA . LEU A 1 287 ? -2.335 1.161 -10.088 1.00 88.88 287 LEU A CA 1
ATOM 2299 C C . LEU A 1 287 ? -2.002 2.156 -11.202 1.00 88.88 287 LEU A C 1
ATOM 2301 O O . LEU A 1 287 ? -2.831 2.371 -12.083 1.00 88.88 287 LEU A O 1
ATOM 2305 N N . CYS A 1 288 ? -0.806 2.748 -11.205 1.00 87.38 288 CYS A N 1
ATOM 2306 C CA . CYS A 1 288 ? -0.363 3.620 -12.292 1.00 87.38 288 CYS A CA 1
ATOM 2307 C C . CYS A 1 288 ? -0.274 2.870 -13.626 1.00 87.38 288 CYS A C 1
ATOM 2309 O O . CYS A 1 288 ? -0.688 3.419 -14.649 1.00 87.38 288 CYS A O 1
ATOM 2311 N N . ILE A 1 289 ? 0.214 1.623 -13.622 1.00 85.12 289 ILE A N 1
ATOM 2312 C CA . ILE A 1 289 ? 0.256 0.779 -14.825 1.00 85.12 289 ILE A CA 1
ATOM 2313 C C . ILE A 1 289 ? -1.154 0.461 -15.303 1.00 85.12 289 ILE A C 1
ATOM 2315 O O . ILE A 1 289 ? -1.419 0.632 -16.487 1.00 85.12 289 ILE A O 1
ATOM 2319 N N . GLU A 1 290 ? -2.063 0.053 -14.417 1.00 85.19 290 GLU A N 1
ATOM 2320 C CA . GLU A 1 290 ? -3.430 -0.313 -14.813 1.00 85.19 290 GLU A CA 1
ATOM 2321 C C . GLU A 1 290 ? -4.239 0.895 -15.302 1.00 85.19 290 GLU A C 1
ATOM 2323 O O . GLU A 1 290 ? -4.876 0.856 -16.354 1.00 85.19 290 GLU A O 1
ATOM 2328 N N . LEU A 1 291 ? -4.164 2.020 -14.588 1.00 84.94 291 LEU A N 1
ATOM 2329 C CA . LEU A 1 291 ? -4.908 3.236 -14.928 1.00 84.94 291 LEU A CA 1
ATOM 2330 C C . LEU A 1 291 ? -4.254 4.047 -16.059 1.00 84.94 291 LEU A C 1
ATOM 2332 O O . LEU A 1 291 ? -4.889 4.940 -16.627 1.00 84.94 291 LEU A O 1
ATOM 2336 N N . GLY A 1 292 ? -2.992 3.767 -16.390 1.00 83.12 292 GLY A N 1
ATOM 2337 C CA . GLY A 1 292 ? -2.209 4.570 -17.326 1.00 83.12 292 GLY A CA 1
ATOM 2338 C C . GLY A 1 292 ? -1.956 5.979 -16.795 1.00 83.12 292 GLY A C 1
ATOM 2339 O O . GLY A 1 292 ? -2.109 6.953 -17.536 1.00 83.12 292 GLY A O 1
ATOM 2340 N N . MET A 1 293 ? -1.598 6.079 -15.514 1.00 83.62 293 MET A N 1
ATOM 2341 C CA . MET A 1 293 ? -1.262 7.329 -14.830 1.00 83.62 293 MET A CA 1
ATOM 2342 C C . MET A 1 293 ? 0.256 7.464 -14.666 1.00 83.62 293 MET A C 1
ATOM 2344 O O . MET A 1 293 ? 0.985 6.475 -14.625 1.00 83.62 293 MET A O 1
ATOM 2348 N N . ALA A 1 294 ? 0.735 8.706 -14.576 1.00 82.38 294 ALA A N 1
ATOM 2349 C CA . ALA A 1 294 ? 2.087 8.978 -14.095 1.00 82.38 294 ALA A CA 1
ATOM 2350 C C . ALA A 1 294 ? 2.135 8.727 -12.582 1.00 82.38 294 ALA A C 1
ATOM 2352 O O . ALA A 1 294 ? 1.134 8.964 -11.899 1.00 82.38 294 ALA A O 1
ATOM 2353 N N . GLY A 1 295 ? 3.267 8.260 -12.060 1.00 79.94 295 GLY A N 1
ATOM 2354 C CA . GLY A 1 295 ? 3.407 8.140 -10.614 1.00 79.94 295 GLY A CA 1
ATOM 2355 C C . GLY A 1 295 ? 3.742 9.461 -9.942 1.00 79.94 295 GLY A C 1
ATOM 2356 O O . GLY A 1 295 ? 4.006 10.476 -10.592 1.00 79.94 295 GLY A O 1
ATOM 2357 N N . SER A 1 296 ? 3.668 9.447 -8.615 1.00 85.00 296 SER A N 1
ATOM 2358 C CA . SER A 1 296 ? 3.951 10.599 -7.773 1.00 85.00 296 SER A CA 1
ATOM 2359 C C . SER A 1 296 ? 5.446 10.902 -7.661 1.00 85.00 296 SER A C 1
ATOM 2361 O O . SER A 1 296 ? 6.312 10.132 -8.079 1.00 85.00 296 SER A O 1
ATOM 2363 N N . ALA A 1 297 ? 5.746 12.013 -6.983 1.00 84.81 297 ALA A N 1
ATOM 2364 C CA . ALA A 1 297 ? 7.100 12.398 -6.600 1.00 84.81 297 ALA A CA 1
ATOM 2365 C C . ALA A 1 297 ? 7.852 11.303 -5.815 1.00 84.81 297 ALA A C 1
ATOM 2367 O O . ALA A 1 297 ? 9.078 11.334 -5.765 1.00 84.81 297 ALA A O 1
ATOM 2368 N N . LEU A 1 298 ? 7.151 10.329 -5.211 1.00 85.88 298 LEU A N 1
ATOM 2369 C CA . LEU A 1 298 ? 7.784 9.208 -4.507 1.00 85.88 298 LEU A CA 1
ATOM 2370 C C . LEU A 1 298 ? 8.644 8.357 -5.451 1.00 85.88 298 LEU A C 1
ATOM 2372 O O . LEU A 1 298 ? 9.707 7.882 -5.050 1.00 85.88 298 LEU A O 1
ATOM 2376 N N . GLN A 1 299 ? 8.208 8.203 -6.706 1.00 83.25 299 GLN A N 1
ATOM 2377 C CA . GLN A 1 299 ? 8.940 7.461 -7.734 1.00 83.25 299 GLN A CA 1
ATOM 2378 C C . GLN A 1 299 ? 10.195 8.198 -8.209 1.00 83.25 299 GLN A C 1
ATOM 2380 O O . GLN A 1 299 ? 11.176 7.565 -8.575 1.00 83.25 299 GLN A O 1
ATOM 2385 N N . GLU A 1 300 ? 10.171 9.531 -8.197 1.00 81.75 300 GLU A N 1
ATOM 2386 C CA . GLU A 1 300 ? 11.273 10.380 -8.672 1.00 81.75 300 GLU A CA 1
ATOM 2387 C C . GLU A 1 300 ? 12.276 10.731 -7.558 1.00 81.75 300 GLU A C 1
ATOM 2389 O O . GLU A 1 300 ? 13.294 11.379 -7.806 1.00 81.75 300 GLU A O 1
ATOM 2394 N N . SER A 1 301 ? 11.998 10.319 -6.319 1.00 80.06 301 SER A N 1
ATOM 2395 C CA . SER A 1 301 ? 12.837 10.612 -5.159 1.00 80.06 301 SER A CA 1
ATOM 2396 C C . SER A 1 301 ? 14.147 9.814 -5.191 1.00 80.06 301 SER A C 1
ATOM 2398 O O . SER A 1 301 ? 14.104 8.605 -5.429 1.00 80.06 301 SER A O 1
ATOM 2400 N N . PRO A 1 302 ? 15.302 10.423 -4.844 1.00 73.25 302 PRO A N 1
ATOM 2401 C CA . PRO A 1 302 ? 16.596 9.742 -4.759 1.00 73.25 302 PRO A CA 1
ATOM 2402 C C . PRO A 1 302 ? 16.697 8.881 -3.485 1.00 73.25 302 PRO A C 1
ATOM 2404 O O . PRO A 1 302 ? 17.538 9.118 -2.616 1.00 73.25 302 PRO A O 1
ATOM 2407 N N . TYR A 1 303 ? 15.807 7.898 -3.341 1.00 76.62 303 TYR A N 1
ATOM 2408 C CA . TYR A 1 303 ? 15.810 6.967 -2.216 1.00 76.62 303 TYR A CA 1
ATOM 2409 C C . TYR A 1 303 ? 16.899 5.902 -2.413 1.00 76.62 303 TYR A C 1
ATOM 2411 O O . TYR A 1 303 ? 17.059 5.402 -3.527 1.00 76.62 303 TYR A O 1
ATOM 2419 N N . PRO A 1 304 ? 17.647 5.506 -1.367 1.00 65.81 304 PRO A N 1
ATOM 2420 C CA . PRO A 1 304 ? 18.554 4.371 -1.464 1.00 65.81 304 PRO A CA 1
ATOM 2421 C C . PRO A 1 304 ? 17.696 3.117 -1.634 1.00 65.81 304 PRO A C 1
ATOM 2423 O O . PRO A 1 304 ? 17.128 2.611 -0.669 1.00 65.81 304 PRO A O 1
ATOM 2426 N N . HIS A 1 305 ? 17.539 2.650 -2.873 1.00 72.25 305 HIS A N 1
ATOM 2427 C CA . HIS A 1 305 ? 16.752 1.471 -3.240 1.00 72.25 305 HIS A CA 1
ATOM 2428 C C . HIS A 1 305 ? 17.410 0.171 -2.744 1.00 72.25 305 HIS A C 1
ATOM 2430 O O . HIS A 1 305 ? 17.558 -0.793 -3.483 1.00 72.25 305 HIS A O 1
ATOM 2436 N N . THR A 1 306 ? 17.803 0.113 -1.478 1.00 76.19 306 THR A N 1
ATOM 2437 C CA . THR A 1 306 ? 18.328 -1.070 -0.801 1.00 76.19 306 THR A CA 1
ATOM 2438 C C . THR A 1 306 ? 17.161 -1.905 -0.276 1.00 76.19 306 THR A C 1
ATOM 2440 O O . THR A 1 306 ? 16.080 -1.374 0.009 1.00 76.19 306 THR A O 1
ATOM 2443 N N . PHE A 1 307 ? 17.349 -3.221 -0.166 1.00 75.25 307 PHE A N 1
ATOM 2444 C CA . PHE A 1 307 ? 16.370 -4.067 0.510 1.00 75.25 307 PHE A CA 1
ATOM 2445 C C . PHE A 1 307 ? 16.223 -3.653 1.981 1.00 75.25 307 PHE A C 1
ATOM 2447 O O . PHE A 1 307 ? 17.230 -3.373 2.639 1.00 75.25 307 PHE A O 1
ATOM 2454 N N . PRO A 1 308 ? 14.989 -3.618 2.513 1.00 77.00 308 PRO A N 1
ATOM 2455 C CA . PRO A 1 308 ? 14.775 -3.347 3.923 1.00 77.00 308 PRO A CA 1
ATOM 2456 C C . PRO A 1 308 ? 15.361 -4.491 4.761 1.00 77.00 308 PRO A C 1
ATOM 2458 O O . PRO A 1 308 ? 15.264 -5.666 4.400 1.00 77.00 308 PRO A O 1
ATOM 2461 N N . ASN A 1 309 ? 15.950 -4.160 5.908 1.00 74.88 309 ASN A N 1
ATOM 2462 C CA . ASN A 1 309 ? 16.408 -5.178 6.855 1.00 74.88 309 ASN A CA 1
ATOM 2463 C C . ASN A 1 309 ? 15.225 -5.717 7.673 1.00 74.88 309 ASN A C 1
ATOM 2465 O O . ASN A 1 309 ? 14.336 -4.930 7.995 1.00 74.88 309 ASN A O 1
ATOM 2469 N N . PRO A 1 310 ? 15.200 -7.007 8.057 1.00 72.00 310 PRO A N 1
ATOM 2470 C CA . PRO A 1 310 ? 14.133 -7.526 8.903 1.00 72.00 310 PRO A CA 1
ATOM 2471 C C . PRO A 1 310 ? 14.036 -6.795 10.244 1.00 72.00 310 PRO A C 1
ATOM 2473 O O . PRO A 1 310 ? 15.068 -6.472 10.847 1.00 72.00 310 PRO A O 1
ATOM 2476 N N . PRO A 1 311 ? 12.806 -6.555 10.741 1.00 68.00 311 PRO A N 1
ATOM 2477 C CA . PRO A 1 311 ? 12.604 -6.071 12.094 1.00 68.00 311 PRO A CA 1
ATOM 2478 C C . PRO A 1 311 ? 13.180 -7.102 13.062 1.00 68.00 311 PRO A C 1
ATOM 2480 O O . PRO A 1 311 ? 13.125 -8.305 12.802 1.00 68.00 311 PRO A O 1
ATOM 2483 N N . HIS A 1 312 ? 13.755 -6.631 14.166 1.00 66.25 312 HIS A N 1
ATOM 2484 C CA . HIS A 1 312 ? 14.375 -7.494 15.172 1.00 66.25 312 HIS A CA 1
ATOM 2485 C C . HIS A 1 312 ? 15.516 -8.381 14.642 1.00 66.25 312 HIS A C 1
ATOM 2487 O O . HIS A 1 312 ? 15.804 -9.406 15.246 1.00 66.25 312 HIS A O 1
ATOM 2493 N N . LEU A 1 313 ? 16.210 -8.014 13.551 1.00 63.91 313 LEU A N 1
ATOM 2494 C CA . LEU A 1 313 ? 17.339 -8.799 13.015 1.00 63.91 313 LEU A CA 1
ATOM 2495 C C . LEU A 1 313 ? 18.367 -9.171 14.102 1.00 63.91 313 LEU A C 1
ATOM 2497 O O . LEU A 1 313 ? 18.835 -10.307 14.136 1.00 63.91 313 LEU A O 1
ATOM 2501 N N . ALA A 1 314 ? 18.667 -8.251 15.025 1.00 62.28 314 ALA A N 1
ATOM 2502 C CA . ALA A 1 314 ? 19.548 -8.511 16.163 1.00 62.28 314 ALA A CA 1
ATOM 2503 C C . ALA A 1 314 ? 18.985 -9.590 17.108 1.00 62.28 314 ALA A C 1
ATOM 2505 O O . ALA A 1 314 ? 19.692 -10.542 17.433 1.00 62.28 314 ALA A O 1
ATOM 2506 N N . ASP A 1 315 ? 17.704 -9.506 17.469 1.00 64.62 315 ASP A N 1
ATOM 2507 C CA . ASP A 1 315 ? 17.031 -10.470 18.350 1.00 64.62 315 ASP A CA 1
ATOM 2508 C C . ASP A 1 315 ? 16.853 -11.836 17.664 1.00 64.62 315 ASP A C 1
ATOM 2510 O O . ASP A 1 315 ? 16.998 -12.887 18.291 1.00 64.62 315 ASP A O 1
ATOM 2514 N N . MET A 1 316 ? 16.614 -11.839 16.347 1.00 61.59 316 MET A N 1
ATOM 2515 C CA . MET A 1 316 ? 16.577 -13.037 15.504 1.00 61.59 316 MET A CA 1
ATOM 2516 C C . MET A 1 316 ? 17.933 -13.746 15.470 1.00 61.59 316 MET A C 1
ATOM 2518 O O . MET A 1 316 ? 17.981 -14.975 15.453 1.00 61.59 316 MET A O 1
ATOM 2522 N N . MET A 1 317 ? 19.033 -12.988 15.443 1.00 57.97 317 MET A N 1
ATOM 2523 C CA . MET A 1 317 ? 20.395 -13.528 15.484 1.00 57.97 317 MET A CA 1
ATOM 2524 C C . MET A 1 317 ? 20.800 -13.966 16.898 1.00 57.97 317 MET A C 1
ATOM 2526 O O . MET A 1 317 ? 21.529 -14.948 17.039 1.00 57.97 317 MET A O 1
ATOM 2530 N N . ALA A 1 318 ? 20.308 -13.280 17.932 1.00 60.31 318 ALA A N 1
ATOM 2531 C CA . ALA A 1 318 ? 20.568 -13.584 19.339 1.00 60.31 318 ALA A CA 1
ATOM 2532 C C . ALA A 1 318 ? 19.645 -14.676 19.923 1.00 60.31 318 ALA A C 1
ATOM 2534 O O . ALA A 1 318 ? 19.927 -15.200 20.996 1.00 60.31 318 ALA A O 1
ATOM 2535 N N . ASN A 1 319 ? 18.574 -15.062 19.216 1.00 59.41 319 ASN A N 1
ATOM 2536 C CA . ASN A 1 319 ? 17.473 -15.910 19.703 1.00 59.41 319 ASN A CA 1
ATOM 2537 C C . ASN A 1 319 ? 16.721 -15.343 20.928 1.00 59.41 319 ASN A C 1
ATOM 2539 O O . ASN A 1 319 ? 16.006 -16.082 21.610 1.00 59.41 319 ASN A O 1
ATOM 2543 N N . GLU A 1 320 ? 16.829 -14.043 21.192 1.00 59.03 320 GLU A N 1
ATOM 2544 C CA . GLU A 1 320 ? 16.236 -13.362 22.350 1.00 59.03 320 GLU A CA 1
ATOM 2545 C C . GLU A 1 320 ? 14.969 -12.608 21.937 1.00 59.03 320 GLU A C 1
ATOM 2547 O O . GLU A 1 320 ? 14.919 -11.386 21.885 1.00 59.03 320 GLU A O 1
ATOM 2552 N N . TRP A 1 321 ? 13.919 -13.350 21.594 1.00 55.12 321 TRP A N 1
ATOM 2553 C CA . TRP A 1 321 ? 12.659 -12.745 21.161 1.00 55.12 321 TRP A CA 1
ATOM 2554 C C . TRP A 1 321 ? 11.872 -12.145 22.341 1.00 55.12 321 TRP A C 1
ATOM 2556 O O . TRP A 1 321 ? 11.814 -12.771 23.406 1.00 55.12 321 TRP A O 1
ATOM 2566 N N . PRO A 1 322 ? 11.172 -11.009 22.152 1.00 50.91 322 PRO A N 1
ATOM 2567 C CA . PRO A 1 322 ? 10.308 -10.425 23.177 1.00 50.91 322 PRO A CA 1
ATOM 2568 C C . PRO A 1 322 ? 9.247 -11.417 23.688 1.00 50.91 322 PRO A C 1
ATOM 2570 O O . PRO A 1 322 ? 8.527 -12.036 22.901 1.00 50.91 322 PRO A O 1
ATOM 2573 N N . GLN A 1 323 ? 9.110 -11.537 25.014 1.00 51.16 323 GLN A N 1
ATOM 2574 C CA . GLN A 1 323 ? 8.169 -12.451 25.701 1.00 51.16 323 GLN A CA 1
ATOM 2575 C C . GLN A 1 323 ? 6.681 -12.069 25.531 1.00 51.16 323 GLN A C 1
ATOM 2577 O O . GLN A 1 323 ? 5.795 -12.754 26.033 1.00 51.16 323 GLN A O 1
ATOM 2582 N N . THR A 1 324 ? 6.387 -10.954 24.857 1.00 50.66 324 THR A N 1
ATOM 2583 C CA . THR A 1 324 ? 5.041 -10.375 24.692 1.00 50.66 324 THR A CA 1
ATOM 2584 C C . THR A 1 324 ? 4.272 -10.908 23.477 1.00 50.66 324 THR A C 1
ATOM 2586 O O . THR A 1 324 ? 3.105 -10.564 23.291 1.00 50.66 324 THR A O 1
ATOM 2589 N N . LEU A 1 325 ? 4.896 -11.750 22.651 1.00 53.09 325 LEU A N 1
ATOM 2590 C CA . LEU A 1 325 ? 4.300 -12.355 21.456 1.00 53.09 325 LEU A CA 1
ATOM 2591 C C . LEU A 1 325 ? 3.606 -13.687 21.798 1.00 53.09 325 LEU A C 1
ATOM 2593 O O . LEU A 1 325 ? 4.040 -14.402 22.702 1.00 53.09 325 LEU A O 1
ATOM 2597 N N . ARG A 1 326 ? 2.578 -14.103 21.040 1.00 58.53 326 ARG A N 1
ATOM 2598 C CA . ARG A 1 326 ? 2.165 -15.523 21.014 1.00 58.53 326 ARG A CA 1
ATOM 2599 C C . ARG A 1 326 ? 3.302 -16.289 20.331 1.00 58.53 326 ARG A C 1
ATOM 2601 O O . ARG A 1 326 ? 3.322 -16.431 19.110 1.00 58.53 326 ARG A O 1
ATOM 2608 N N . GLU A 1 327 ? 4.275 -16.715 21.137 1.00 58.03 327 GLU A N 1
ATOM 2609 C CA . GLU A 1 327 ? 5.680 -16.929 20.755 1.00 58.03 327 GLU A CA 1
ATOM 2610 C C . GLU A 1 327 ? 5.918 -17.771 19.498 1.00 58.03 327 GLU A C 1
ATOM 2612 O O . GLU A 1 327 ? 6.855 -17.495 18.762 1.00 58.03 327 GLU A O 1
ATOM 2617 N N . ALA A 1 328 ? 5.108 -18.791 19.213 1.00 59.25 328 ALA A N 1
ATOM 2618 C CA . ALA A 1 328 ? 5.324 -19.630 18.033 1.00 59.25 328 ALA A CA 1
ATOM 2619 C C . ALA A 1 328 ? 4.690 -19.051 16.758 1.00 59.25 328 ALA A C 1
ATOM 2621 O O . ALA A 1 328 ? 5.295 -19.091 15.688 1.00 59.25 328 ALA A O 1
ATOM 2622 N N . THR A 1 329 ? 3.468 -18.525 16.849 1.00 61.69 329 THR A N 1
ATOM 2623 C CA . THR A 1 329 ? 2.702 -18.094 15.673 1.00 61.69 329 THR A CA 1
ATOM 2624 C C . THR A 1 329 ? 3.197 -16.749 15.163 1.00 61.69 329 THR A C 1
ATOM 2626 O O . THR A 1 329 ? 3.457 -16.608 13.973 1.00 61.69 329 THR A O 1
ATOM 2629 N N . ASP A 1 330 ? 3.416 -15.793 16.067 1.00 62.31 330 ASP A N 1
ATOM 2630 C CA . ASP A 1 330 ? 3.869 -14.451 15.700 1.00 62.31 330 ASP A CA 1
ATOM 2631 C C . ASP A 1 330 ? 5.291 -14.483 15.117 1.00 62.31 330 ASP A C 1
ATOM 2633 O O . ASP A 1 330 ? 5.554 -13.824 14.118 1.00 62.31 330 ASP A O 1
ATOM 2637 N N . ARG A 1 331 ? 6.195 -15.314 15.663 1.00 64.50 331 ARG A N 1
ATOM 2638 C CA . ARG A 1 331 ? 7.545 -15.504 15.097 1.00 64.50 331 ARG A CA 1
ATOM 2639 C C . ARG A 1 331 ? 7.492 -16.050 13.674 1.00 64.50 331 ARG A C 1
ATOM 2641 O O . ARG A 1 331 ? 8.201 -15.555 12.802 1.00 64.50 331 ARG A O 1
ATOM 2648 N N . ASN A 1 332 ? 6.636 -17.042 13.429 1.00 66.81 332 ASN A N 1
ATOM 2649 C CA . ASN A 1 332 ? 6.461 -17.606 12.093 1.00 66.81 332 ASN A CA 1
ATOM 2650 C C . ASN A 1 332 ? 5.844 -16.592 11.121 1.00 66.81 332 ASN A C 1
ATOM 2652 O O . ASN A 1 332 ? 6.301 -16.525 9.983 1.00 66.81 332 ASN A O 1
ATOM 2656 N N . TYR A 1 333 ? 4.865 -15.787 11.549 1.00 66.44 333 TYR A N 1
ATOM 2657 C CA . TYR A 1 333 ? 4.281 -14.736 10.709 1.00 66.44 333 TYR A CA 1
ATOM 2658 C C . TYR A 1 333 ? 5.274 -13.623 10.398 1.00 66.44 333 TYR A C 1
ATOM 2660 O O . TYR A 1 333 ? 5.386 -13.224 9.244 1.00 66.44 333 TYR A O 1
ATOM 2668 N N . LEU A 1 334 ? 6.029 -13.161 11.395 1.00 68.38 334 LEU A N 1
ATOM 2669 C CA . LEU A 1 334 ? 7.050 -12.133 11.209 1.00 68.38 334 LEU A CA 1
ATOM 2670 C C . LEU A 1 334 ? 8.146 -12.625 10.264 1.00 68.38 334 LEU A C 1
ATOM 2672 O O . LEU A 1 334 ? 8.490 -11.931 9.317 1.00 68.38 334 LEU A O 1
ATOM 2676 N N . MET A 1 335 ? 8.647 -13.845 10.465 1.00 71.44 335 MET A N 1
ATOM 2677 C CA . MET A 1 335 ? 9.707 -14.402 9.628 1.00 71.44 335 MET A CA 1
ATOM 2678 C C . MET A 1 335 ? 9.215 -14.715 8.209 1.00 71.44 335 MET A C 1
ATOM 2680 O O . MET A 1 335 ? 9.797 -14.241 7.238 1.00 71.44 335 MET A O 1
ATOM 2684 N N . THR A 1 336 ? 8.131 -15.484 8.070 1.00 71.75 336 THR A N 1
ATOM 2685 C CA . THR A 1 336 ? 7.592 -15.887 6.758 1.00 71.75 336 THR A CA 1
ATOM 2686 C C . THR A 1 336 ? 7.058 -14.685 5.988 1.00 71.75 336 THR A C 1
ATOM 2688 O O . THR A 1 336 ? 7.326 -14.556 4.797 1.00 71.75 336 THR A O 1
ATOM 2691 N N . GLY A 1 337 ? 6.351 -13.782 6.672 1.00 76.75 337 GLY A N 1
ATOM 2692 C CA . GLY A 1 337 ? 5.865 -12.530 6.103 1.00 76.75 337 GLY A CA 1
ATOM 2693 C C . GLY A 1 337 ? 7.000 -11.650 5.614 1.00 76.75 337 GLY A C 1
ATOM 2694 O O . GLY A 1 337 ? 6.935 -11.137 4.504 1.00 76.75 337 GLY A O 1
ATOM 2695 N N . TRP A 1 338 ? 8.093 -11.556 6.374 1.00 79.94 338 TRP A N 1
ATOM 2696 C CA . TRP A 1 338 ? 9.250 -10.790 5.934 1.00 79.94 338 TRP A CA 1
ATOM 2697 C C . TRP A 1 338 ? 9.915 -11.370 4.682 1.00 79.94 338 TRP A C 1
ATOM 2699 O O . TRP A 1 338 ? 10.237 -10.627 3.760 1.00 79.94 338 TRP A O 1
ATOM 2709 N N . PHE A 1 339 ? 10.094 -12.692 4.602 1.00 77.75 339 PHE A N 1
ATOM 2710 C CA . PHE A 1 339 ? 10.639 -13.314 3.388 1.00 77.75 339 PHE A CA 1
ATOM 2711 C C . PHE A 1 339 ? 9.706 -13.166 2.191 1.00 77.75 339 PHE A C 1
ATOM 2713 O O . PHE A 1 339 ? 10.176 -12.881 1.093 1.00 77.75 339 PHE A O 1
ATOM 2720 N N . TYR A 1 340 ? 8.396 -13.301 2.406 1.00 80.69 340 TYR A N 1
ATOM 2721 C CA . TYR A 1 340 ? 7.400 -12.997 1.385 1.00 80.69 340 TYR A CA 1
ATOM 2722 C C . TYR A 1 340 ? 7.543 -11.548 0.904 1.00 80.69 340 TYR A C 1
ATOM 2724 O O . TYR A 1 340 ? 7.626 -11.292 -0.292 1.00 80.69 340 TYR A O 1
ATOM 2732 N N . TYR A 1 341 ? 7.653 -10.603 1.835 1.00 83.81 341 TYR A N 1
ATOM 2733 C CA . TYR A 1 341 ? 7.805 -9.185 1.545 1.00 83.81 341 TYR A CA 1
ATOM 2734 C C . TYR A 1 341 ? 9.089 -8.865 0.760 1.00 83.81 341 TYR A C 1
ATOM 2736 O O . TYR A 1 341 ? 9.041 -8.126 -0.222 1.00 83.81 341 TYR A O 1
ATOM 2744 N N . LEU A 1 342 ? 10.227 -9.462 1.129 1.00 83.56 342 LEU A N 1
ATOM 2745 C CA . LEU A 1 342 ? 11.473 -9.330 0.366 1.00 83.56 342 LEU A CA 1
ATOM 2746 C C . LEU A 1 342 ? 11.355 -9.940 -1.033 1.00 83.56 342 LEU A C 1
ATOM 2748 O O . LEU A 1 342 ? 11.779 -9.314 -2.003 1.00 83.56 342 LEU A O 1
ATOM 2752 N N . GLY A 1 343 ? 10.738 -11.119 -1.144 1.00 82.56 343 GLY A N 1
ATOM 2753 C CA . GLY A 1 343 ? 10.464 -11.762 -2.428 1.00 82.56 343 GLY A CA 1
ATOM 2754 C C . GLY A 1 343 ? 9.593 -10.892 -3.336 1.00 82.56 343 GLY A C 1
ATOM 2755 O O . GLY A 1 343 ? 9.885 -10.757 -4.521 1.00 82.56 343 GLY A O 1
ATOM 2756 N N . GLU A 1 344 ? 8.583 -10.221 -2.780 1.00 82.75 344 GLU A N 1
ATOM 2757 C CA . GLU A 1 344 ? 7.739 -9.272 -3.514 1.00 82.75 344 GLU A CA 1
ATOM 2758 C C . GLU A 1 344 ? 8.533 -8.056 -4.015 1.00 82.75 344 GLU A C 1
ATOM 2760 O O . GLU A 1 344 ? 8.342 -7.631 -5.155 1.00 82.75 344 GLU A O 1
ATOM 2765 N N . ILE A 1 345 ? 9.450 -7.505 -3.208 1.00 83.00 345 ILE A N 1
ATOM 2766 C CA . ILE A 1 345 ? 10.338 -6.415 -3.648 1.00 83.00 345 ILE A CA 1
ATOM 2767 C C . ILE A 1 345 ? 11.257 -6.902 -4.773 1.00 83.00 345 ILE A C 1
ATOM 2769 O O . ILE A 1 345 ? 11.389 -6.218 -5.789 1.00 83.00 345 ILE A O 1
ATOM 2773 N N . ALA A 1 346 ? 11.868 -8.079 -4.619 1.00 83.44 346 ALA A N 1
ATOM 2774 C CA . ALA A 1 346 ? 12.756 -8.660 -5.621 1.00 83.44 346 ALA A CA 1
ATOM 2775 C C . ALA A 1 346 ? 12.020 -8.891 -6.947 1.00 83.44 346 ALA A C 1
ATOM 2777 O O . ALA A 1 346 ? 12.452 -8.411 -7.996 1.00 83.44 346 ALA A O 1
ATOM 2778 N N . LEU A 1 347 ? 10.843 -9.520 -6.894 1.00 82.81 347 LEU A N 1
ATOM 2779 C CA . LEU A 1 347 ? 9.977 -9.709 -8.053 1.00 82.81 347 LEU A CA 1
ATOM 2780 C C . LEU A 1 347 ? 9.607 -8.371 -8.695 1.00 82.81 347 LEU A C 1
ATOM 2782 O O . LEU A 1 347 ? 9.632 -8.248 -9.922 1.00 82.81 347 LEU A O 1
ATOM 2786 N N . LYS A 1 348 ? 9.312 -7.344 -7.891 1.00 83.00 348 LYS A N 1
ATOM 2787 C CA . LYS A 1 348 ? 8.984 -6.019 -8.418 1.00 83.00 348 LYS A CA 1
ATOM 2788 C C . LYS A 1 348 ? 10.163 -5.373 -9.134 1.00 83.00 348 LYS A C 1
ATOM 2790 O O . LYS A 1 348 ? 9.971 -4.789 -10.196 1.00 83.00 348 LYS A O 1
ATOM 2795 N N . ARG A 1 349 ? 11.385 -5.511 -8.617 1.00 83.62 349 ARG A N 1
ATOM 2796 C CA . ARG A 1 349 ? 12.601 -5.033 -9.296 1.00 83.62 349 ARG A CA 1
ATOM 2797 C C . ARG A 1 349 ? 12.828 -5.755 -10.620 1.00 83.62 349 ARG A C 1
ATOM 2799 O O . ARG A 1 349 ? 13.128 -5.102 -11.617 1.00 83.62 349 ARG A O 1
ATOM 2806 N N . LEU A 1 350 ? 12.620 -7.073 -10.663 1.00 81.94 350 LEU A N 1
ATOM 2807 C CA . LEU A 1 350 ? 12.682 -7.848 -11.909 1.00 81.94 350 LEU A CA 1
ATOM 2808 C C . LEU A 1 350 ? 11.643 -7.343 -12.924 1.00 81.94 350 LEU A C 1
ATOM 2810 O O . LEU A 1 350 ? 11.979 -7.100 -14.083 1.00 81.94 350 LEU A O 1
ATOM 2814 N N . GLN A 1 351 ? 10.402 -7.107 -12.485 1.00 82.31 351 GLN A N 1
ATOM 2815 C CA . GLN A 1 351 ? 9.352 -6.513 -13.321 1.00 82.31 351 GLN A CA 1
ATOM 2816 C C . GLN A 1 351 ? 9.737 -5.113 -13.818 1.00 82.31 351 GLN A C 1
ATOM 2818 O O . GLN A 1 351 ? 9.576 -4.822 -14.999 1.00 82.31 351 GLN A O 1
ATOM 2823 N N . ASN A 1 352 ? 10.280 -4.256 -12.954 1.00 83.75 352 ASN A N 1
ATOM 2824 C CA . ASN A 1 352 ? 10.708 -2.906 -13.321 1.00 83.75 352 ASN A CA 1
ATOM 2825 C C . ASN A 1 352 ? 11.808 -2.939 -14.387 1.00 83.75 352 ASN A C 1
ATOM 2827 O O . ASN A 1 352 ? 11.702 -2.239 -15.388 1.00 83.75 352 ASN A O 1
ATOM 2831 N N . ARG A 1 353 ? 12.796 -3.832 -14.249 1.00 81.50 353 ARG A N 1
ATOM 2832 C CA . ARG A 1 353 ? 13.838 -4.044 -15.268 1.00 81.50 353 ARG A CA 1
ATOM 2833 C C . ARG A 1 353 ? 13.252 -4.475 -16.608 1.00 81.50 353 ARG A C 1
ATOM 2835 O O . ARG A 1 353 ? 13.688 -3.987 -17.646 1.00 81.50 353 ARG A O 1
ATOM 2842 N N . VAL A 1 354 ? 12.251 -5.356 -16.597 1.00 82.00 354 VAL A N 1
ATOM 2843 C CA . VAL A 1 354 ? 11.513 -5.747 -17.809 1.00 82.00 354 VAL A CA 1
ATOM 2844 C C . VAL A 1 354 ? 10.811 -4.542 -18.440 1.00 82.00 354 VAL A C 1
ATOM 2846 O O . VAL A 1 354 ? 10.885 -4.351 -19.657 1.00 82.00 354 VAL A O 1
ATOM 2849 N N . LEU A 1 355 ? 10.148 -3.716 -17.627 1.00 82.44 355 LEU A N 1
ATOM 2850 C CA . LEU A 1 355 ? 9.454 -2.515 -18.087 1.00 82.44 355 LEU A CA 1
ATOM 2851 C C . LEU A 1 355 ? 10.429 -1.499 -18.687 1.00 82.44 355 LEU A C 1
ATOM 2853 O O . LEU A 1 355 ? 10.183 -1.012 -19.789 1.00 82.44 355 LEU A O 1
ATOM 2857 N N . ASP A 1 356 ? 11.547 -1.226 -18.022 1.00 82.06 356 ASP A N 1
ATOM 2858 C CA . ASP A 1 356 ? 12.571 -0.292 -18.494 1.00 82.06 356 ASP A CA 1
ATOM 2859 C C . ASP A 1 356 ? 13.256 -0.800 -19.765 1.00 82.06 356 ASP A C 1
ATOM 2861 O O . ASP A 1 356 ? 13.413 -0.052 -20.730 1.00 82.06 356 ASP A O 1
ATOM 2865 N N . ALA A 1 357 ? 13.579 -2.092 -19.829 1.00 79.56 357 ALA A N 1
ATOM 2866 C CA . ALA A 1 357 ? 14.152 -2.707 -21.020 1.00 79.56 357 ALA A CA 1
ATOM 2867 C C . ALA A 1 357 ? 13.204 -2.593 -22.229 1.00 79.56 357 ALA A C 1
ATOM 2869 O O . ALA A 1 357 ? 13.628 -2.267 -23.340 1.00 79.56 357 ALA A O 1
ATOM 2870 N N . ARG A 1 358 ? 11.903 -2.825 -22.020 1.00 79.56 358 ARG A N 1
ATOM 2871 C CA . ARG A 1 358 ? 10.899 -2.814 -23.091 1.00 79.56 358 ARG A CA 1
ATOM 2872 C C . ARG A 1 358 ? 10.429 -1.409 -23.479 1.00 79.56 358 ARG A C 1
ATOM 2874 O O . ARG A 1 358 ? 10.138 -1.170 -24.653 1.00 79.56 358 ARG A O 1
ATOM 2881 N N . HIS A 1 359 ? 10.307 -0.501 -22.513 1.00 80.56 359 HIS A N 1
ATOM 2882 C CA . HIS A 1 359 ? 9.614 0.781 -22.675 1.00 80.56 359 HIS A CA 1
ATOM 2883 C C . HIS A 1 359 ? 10.464 2.017 -22.330 1.00 80.56 359 HIS A C 1
ATOM 2885 O O . HIS A 1 359 ? 10.026 3.131 -22.636 1.00 80.56 359 HIS A O 1
ATOM 2891 N N . GLY A 1 360 ? 11.656 1.854 -21.749 1.00 73.56 360 GLY A N 1
ATOM 2892 C CA . GLY A 1 360 ? 12.570 2.939 -21.363 1.00 73.56 360 GLY A CA 1
ATOM 2893 C C . GLY A 1 360 ? 13.337 3.577 -22.522 1.00 73.56 360 GLY A C 1
ATOM 2894 O O . GLY A 1 360 ? 13.600 4.778 -22.494 1.00 73.56 360 GLY A O 1
ATOM 2895 N N . GLY A 1 361 ? 13.628 2.817 -23.581 1.00 67.12 361 GLY A N 1
ATOM 2896 C CA . GLY A 1 361 ? 14.357 3.306 -24.757 1.00 67.12 361 GLY A CA 1
ATOM 2897 C C . GLY A 1 361 ? 13.576 4.292 -25.637 1.00 67.12 361 GLY A C 1
ATOM 2898 O O . GLY A 1 361 ? 12.351 4.443 -25.543 1.00 67.12 361 GLY A O 1
ATOM 2899 N N . SER A 1 362 ? 14.283 4.972 -26.543 1.00 57.84 362 SER A N 1
ATOM 2900 C CA . SER A 1 362 ? 13.643 5.693 -27.648 1.00 57.84 362 SER A CA 1
ATOM 2901 C C . SER A 1 362 ? 12.972 4.689 -28.606 1.00 57.84 362 SER A C 1
ATOM 2903 O O . SER A 1 362 ? 13.320 3.512 -28.618 1.00 57.84 362 SER A O 1
ATOM 2905 N N . SER A 1 363 ? 12.024 5.113 -29.455 1.00 54.03 363 SER A N 1
ATOM 2906 C CA . SER A 1 363 ? 11.365 4.209 -30.429 1.00 54.03 363 SER A CA 1
ATOM 2907 C C . SER A 1 363 ? 12.342 3.494 -31.387 1.00 54.03 363 SER A C 1
ATOM 2909 O O . SER A 1 363 ? 11.924 2.577 -32.096 1.00 54.03 363 SER A O 1
ATOM 2911 N N . VAL A 1 364 ? 13.606 3.929 -31.434 1.00 50.25 364 VAL A N 1
ATOM 2912 C CA . VAL A 1 364 ? 14.689 3.379 -32.258 1.00 50.25 364 VAL A CA 1
ATOM 2913 C C . VAL A 1 364 ? 15.452 2.257 -31.528 1.00 50.25 364 VAL A C 1
ATOM 2915 O O . VAL A 1 364 ? 16.008 1.388 -32.187 1.00 50.25 364 VAL A O 1
ATOM 2918 N N . ASP A 1 365 ? 15.377 2.192 -30.193 1.00 54.59 365 ASP A N 1
ATOM 2919 C CA . ASP A 1 365 ? 16.066 1.208 -29.336 1.00 54.59 365 ASP A CA 1
ATOM 2920 C C . ASP A 1 365 ? 15.206 -0.020 -29.012 1.00 54.59 365 ASP A C 1
ATOM 2922 O O . ASP A 1 365 ? 15.345 -0.639 -27.955 1.00 54.59 365 ASP A O 1
ATOM 2926 N N . ARG A 1 366 ? 14.272 -0.387 -29.898 1.00 58.66 366 ARG A N 1
ATOM 2927 C CA . ARG A 1 366 ? 13.506 -1.623 -29.709 1.00 58.66 366 ARG A CA 1
ATOM 2928 C C . ARG A 1 366 ? 14.481 -2.797 -29.654 1.00 58.66 366 ARG A C 1
ATOM 2930 O O . ARG A 1 366 ? 15.178 -3.069 -30.630 1.00 58.66 366 ARG A O 1
ATOM 2937 N N . LEU A 1 367 ? 14.514 -3.466 -28.501 1.00 65.06 367 LEU A N 1
ATOM 2938 C CA . LEU A 1 367 ? 15.373 -4.615 -28.239 1.00 65.06 367 LEU A CA 1
ATOM 2939 C C . LEU A 1 367 ? 15.276 -5.629 -29.381 1.00 65.06 367 LEU A C 1
ATOM 2941 O O . LEU A 1 367 ? 14.181 -6.019 -29.796 1.00 65.06 367 LEU A O 1
ATOM 2945 N N . THR A 1 368 ? 16.429 -6.069 -29.878 1.00 70.88 368 THR A N 1
ATOM 2946 C CA . THR A 1 368 ? 16.492 -7.212 -30.787 1.00 70.88 368 THR A CA 1
ATOM 2947 C C . THR A 1 368 ? 16.065 -8.482 -30.040 1.00 70.88 368 THR A C 1
ATOM 2949 O O . THR A 1 368 ? 16.240 -8.553 -28.820 1.00 70.88 368 THR A O 1
ATOM 2952 N N . PRO A 1 369 ? 15.546 -9.513 -30.736 1.00 76.56 369 PRO A N 1
ATOM 2953 C CA . PRO A 1 369 ? 15.205 -10.790 -30.105 1.00 76.56 369 PRO A CA 1
ATOM 2954 C C . PRO A 1 369 ? 16.351 -11.373 -29.264 1.00 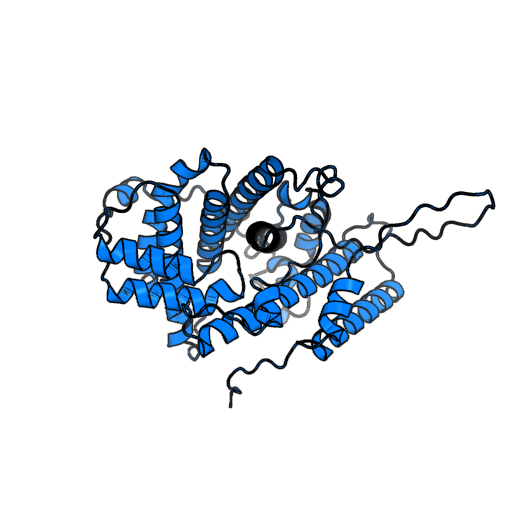76.56 369 PRO A C 1
ATOM 2956 O O . PRO A 1 369 ? 16.122 -11.797 -28.140 1.00 76.56 369 PRO A O 1
ATOM 2959 N N . ALA A 1 370 ? 17.593 -11.275 -29.749 1.00 76.12 370 ALA A N 1
ATOM 2960 C CA . ALA A 1 370 ? 18.782 -11.748 -29.037 1.00 76.12 370 ALA A CA 1
ATOM 2961 C C . ALA A 1 370 ? 19.029 -11.017 -27.703 1.00 76.12 370 ALA A C 1
ATOM 2963 O O . ALA A 1 370 ? 19.365 -11.643 -26.706 1.00 76.12 370 ALA A O 1
ATOM 2964 N N . ARG A 1 371 ? 18.818 -9.694 -27.655 1.00 74.25 371 ARG A N 1
ATOM 2965 C CA . ARG A 1 371 ? 18.969 -8.923 -26.410 1.00 74.25 371 ARG A CA 1
ATOM 2966 C C . ARG A 1 371 ? 17.840 -9.221 -25.420 1.00 74.25 371 ARG A C 1
ATOM 2968 O O . ARG A 1 371 ? 18.032 -9.141 -24.214 1.00 74.25 371 ARG A O 1
ATOM 2975 N N . TRP A 1 372 ? 16.663 -9.587 -25.927 1.00 77.62 372 TRP A N 1
ATOM 2976 C CA . TRP A 1 372 ? 15.567 -10.094 -25.102 1.00 77.62 372 TRP A CA 1
ATOM 2977 C C . TRP A 1 372 ? 15.876 -11.464 -24.499 1.00 77.62 372 TRP A C 1
ATOM 2979 O O . TRP A 1 372 ? 15.555 -11.688 -23.337 1.00 77.62 372 TRP A O 1
ATOM 2989 N N . GLU A 1 373 ? 16.504 -12.361 -25.259 1.00 82.19 373 GLU A N 1
ATOM 2990 C CA . GLU A 1 373 ? 16.943 -13.671 -24.765 1.00 82.19 373 GLU A CA 1
ATOM 2991 C C . GLU A 1 373 ? 17.994 -13.538 -23.657 1.00 82.19 373 GLU A C 1
ATOM 2993 O O . GLU A 1 373 ? 17.887 -14.220 -22.642 1.00 82.19 373 GLU A O 1
ATOM 2998 N N . GLU A 1 374 ? 18.953 -12.620 -23.808 1.00 80.75 374 GLU A N 1
ATOM 2999 C CA . GLU A 1 374 ? 19.959 -12.308 -22.784 1.00 80.75 374 GLU A CA 1
ATOM 3000 C C . GLU A 1 374 ? 19.310 -11.796 -21.489 1.00 80.75 374 GLU A C 1
ATOM 3002 O O . GLU A 1 374 ? 19.480 -12.396 -20.430 1.00 80.75 374 GLU A O 1
ATOM 3007 N N . ILE A 1 375 ? 18.465 -10.761 -21.586 1.00 78.75 375 ILE A N 1
ATOM 3008 C CA . ILE A 1 375 ? 17.749 -10.211 -20.425 1.00 78.75 375 ILE A CA 1
ATOM 3009 C C . ILE A 1 375 ? 16.865 -11.280 -19.772 1.00 78.75 375 ILE A C 1
ATOM 3011 O O . ILE A 1 375 ? 16.820 -11.379 -18.548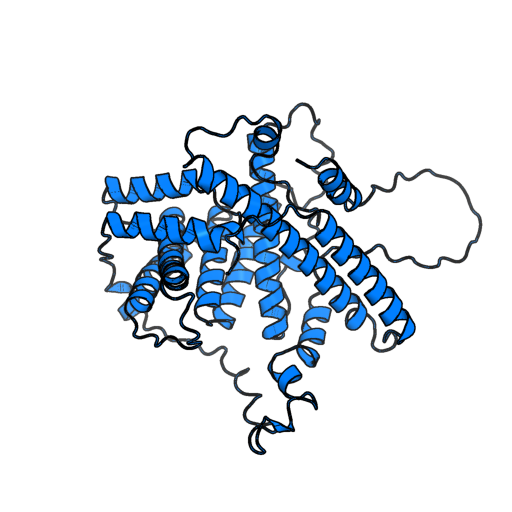 1.00 78.75 375 ILE A O 1
ATOM 3015 N N . ALA A 1 376 ? 16.163 -12.093 -20.563 1.00 81.81 376 ALA A N 1
ATOM 3016 C CA . ALA A 1 376 ? 15.335 -13.171 -20.034 1.00 81.81 376 ALA A CA 1
ATOM 3017 C C . ALA A 1 376 ? 16.175 -14.227 -19.301 1.00 81.81 376 ALA A C 1
ATOM 3019 O O . ALA A 1 376 ? 15.785 -14.654 -18.218 1.00 81.81 376 ALA A O 1
ATOM 3020 N N . SER A 1 377 ? 17.329 -14.616 -19.851 1.00 85.38 377 SER A N 1
ATOM 3021 C CA . SER A 1 377 ? 18.254 -15.561 -19.215 1.00 85.38 377 SER A CA 1
ATOM 3022 C C . SER A 1 377 ? 18.767 -15.037 -17.871 1.00 85.38 377 SER A C 1
ATOM 3024 O O . SER A 1 377 ? 18.769 -15.775 -16.883 1.00 85.38 377 SER A O 1
ATOM 3026 N N . ASP A 1 378 ? 19.144 -13.760 -17.805 1.00 84.25 378 ASP A N 1
ATOM 3027 C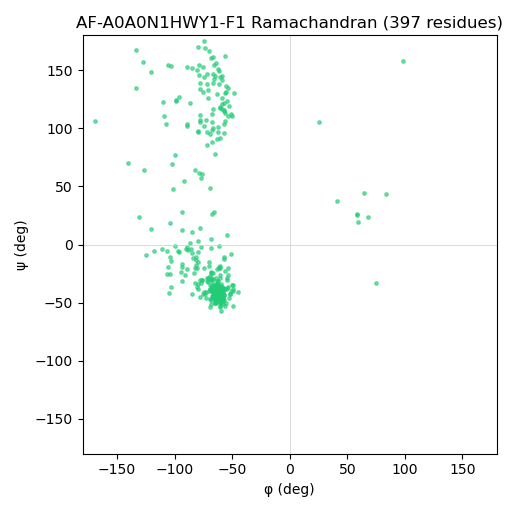 CA . ASP A 1 378 ? 19.607 -13.126 -16.567 1.00 84.25 378 ASP A CA 1
ATOM 3028 C C . ASP A 1 378 ? 18.508 -13.096 -15.499 1.00 84.25 378 ASP A C 1
ATOM 3030 O O . ASP A 1 378 ? 18.749 -13.426 -14.337 1.00 84.25 378 ASP A O 1
ATOM 3034 N N . LEU A 1 379 ? 17.281 -12.730 -15.884 1.00 79.56 379 LEU A N 1
ATOM 3035 C CA . LEU A 1 379 ? 16.136 -12.683 -14.970 1.00 79.56 379 LEU A CA 1
ATOM 3036 C C . LEU A 1 379 ? 15.755 -14.077 -14.457 1.00 79.56 379 LEU A C 1
ATOM 3038 O O . LEU A 1 379 ? 15.431 -14.220 -13.280 1.00 79.56 379 LEU A O 1
ATOM 3042 N N . LEU A 1 380 ? 15.803 -15.098 -15.319 1.00 84.81 380 LEU A N 1
ATOM 3043 C CA . LEU A 1 380 ? 15.544 -16.487 -14.929 1.00 84.81 380 LEU A CA 1
ATOM 3044 C C . LEU A 1 380 ? 16.604 -16.998 -13.952 1.00 84.81 380 LEU A C 1
ATOM 3046 O O . LEU A 1 380 ? 16.249 -17.613 -12.954 1.00 84.81 380 LEU A O 1
ATOM 3050 N N . THR A 1 381 ? 17.877 -16.672 -14.184 1.00 86.50 381 THR A N 1
ATOM 3051 C CA . THR A 1 381 ? 18.968 -17.042 -13.269 1.00 86.50 381 THR A CA 1
ATOM 3052 C C . THR A 1 381 ? 18.767 -16.416 -11.890 1.00 86.50 381 THR A C 1
ATOM 3054 O O . THR A 1 381 ? 18.857 -17.104 -10.879 1.00 86.50 381 THR A O 1
ATOM 3057 N N . GLN A 1 382 ? 18.414 -15.128 -11.834 1.00 81.56 382 GLN A N 1
ATOM 3058 C CA . GLN A 1 382 ? 18.121 -14.459 -10.563 1.00 81.56 382 GLN A CA 1
ATOM 3059 C C . GLN A 1 382 ? 16.900 -15.057 -9.862 1.00 81.56 382 GLN A C 1
ATOM 3061 O O . GLN A 1 382 ? 16.898 -15.204 -8.643 1.00 81.56 382 GLN A O 1
ATOM 3066 N N . LEU A 1 383 ? 15.859 -15.419 -10.615 1.00 80.88 383 LEU A N 1
ATOM 3067 C CA . LEU A 1 383 ? 14.686 -16.081 -10.054 1.00 80.88 383 LEU A CA 1
ATOM 3068 C C . LEU A 1 383 ? 15.049 -17.447 -9.447 1.00 80.88 383 LEU A C 1
ATOM 3070 O O . LEU A 1 383 ? 14.614 -17.747 -8.335 1.00 80.88 383 LEU A O 1
ATOM 3074 N N . ASP A 1 384 ? 15.862 -18.243 -10.145 1.00 84.06 384 ASP A N 1
ATOM 3075 C CA . ASP A 1 384 ? 16.360 -19.532 -9.656 1.00 84.06 384 ASP A CA 1
ATOM 3076 C C . ASP A 1 384 ? 17.217 -19.362 -8.392 1.00 84.06 384 ASP A C 1
ATOM 3078 O O . ASP A 1 384 ? 17.052 -20.117 -7.430 1.00 84.06 384 ASP A O 1
ATOM 3082 N N . ASP A 1 385 ? 18.068 -18.332 -8.347 1.00 82.31 385 ASP A N 1
ATOM 3083 C CA . ASP A 1 385 ? 18.842 -17.979 -7.156 1.00 82.31 385 ASP A CA 1
ATOM 3084 C C . ASP A 1 385 ? 17.921 -17.630 -5.977 1.00 82.31 385 ASP A C 1
ATOM 3086 O O . ASP A 1 385 ? 18.105 -18.154 -4.876 1.00 82.31 385 ASP A O 1
ATOM 3090 N N . TRP A 1 386 ? 16.880 -16.820 -6.185 1.00 78.06 386 TRP A N 1
ATOM 3091 C CA . TRP A 1 386 ? 15.897 -16.525 -5.138 1.00 78.06 386 TRP A CA 1
ATOM 3092 C C . TRP A 1 386 ? 15.192 -17.795 -4.644 1.00 78.06 386 TRP A C 1
ATOM 3094 O O . TRP A 1 386 ? 15.104 -18.014 -3.432 1.00 78.06 386 TRP A O 1
ATOM 3104 N N . TYR A 1 387 ? 14.753 -18.681 -5.543 1.00 77.88 387 TYR A N 1
ATOM 3105 C CA . TYR A 1 387 ? 14.132 -19.957 -5.163 1.00 77.88 387 TYR A CA 1
ATOM 3106 C C . TYR A 1 387 ? 15.076 -20.880 -4.389 1.00 77.88 387 TYR A C 1
ATOM 3108 O O . TYR A 1 387 ? 14.638 -21.545 -3.450 1.00 77.88 387 TYR A O 1
ATOM 3116 N N . ALA A 1 388 ? 16.357 -20.923 -4.757 1.00 80.19 388 ALA A N 1
ATOM 3117 C CA . ALA A 1 388 ? 17.344 -21.782 -4.109 1.00 80.19 388 ALA A CA 1
ATOM 3118 C C . ALA A 1 388 ? 17.657 -21.355 -2.667 1.00 80.19 388 ALA A C 1
ATOM 3120 O O . ALA A 1 388 ? 18.007 -22.202 -1.843 1.00 80.19 388 ALA A O 1
ATOM 3121 N N . HIS A 1 389 ? 17.535 -20.062 -2.360 1.00 76.12 389 HIS A N 1
ATOM 3122 C CA . HIS A 1 389 ? 17.938 -19.508 -1.068 1.00 76.12 389 HIS A CA 1
ATOM 3123 C C . HIS A 1 389 ? 16.747 -19.165 -0.158 1.00 76.12 389 HIS A C 1
ATOM 3125 O O . HIS A 1 389 ? 16.915 -19.086 1.059 1.00 76.12 389 HIS A O 1
ATOM 3131 N N . THR A 1 390 ? 15.534 -19.019 -0.698 1.00 67.81 390 THR A N 1
ATOM 3132 C CA . THR A 1 390 ? 14.342 -18.750 0.120 1.00 67.81 390 THR A CA 1
ATOM 3133 C C . THR A 1 390 ? 14.067 -19.931 1.065 1.00 67.81 390 THR A C 1
ATOM 3135 O O . THR A 1 390 ? 14.021 -21.080 0.616 1.00 67.81 390 THR A O 1
ATOM 3138 N N . PRO A 1 391 ? 13.874 -19.698 2.380 1.00 68.00 391 PRO A N 1
ATOM 3139 C CA . PRO A 1 391 ? 13.575 -20.776 3.312 1.00 68.00 391 PRO A CA 1
ATOM 3140 C C . PRO A 1 391 ? 12.293 -21.514 2.897 1.00 68.00 391 PRO A C 1
ATOM 3142 O O . PRO A 1 391 ? 11.354 -20.887 2.401 1.00 68.00 391 PRO A O 1
ATOM 3145 N N . PRO A 1 392 ? 12.221 -22.843 3.103 1.00 62.31 392 PRO A N 1
ATOM 3146 C CA . PRO A 1 392 ? 11.047 -23.614 2.725 1.00 62.31 392 PRO A CA 1
ATOM 3147 C C . PRO A 1 392 ? 9.821 -23.055 3.447 1.00 62.31 392 PRO A C 1
ATOM 3149 O O . PRO A 1 392 ? 9.785 -23.023 4.677 1.00 62.31 392 PRO A O 1
ATOM 3152 N N . LEU A 1 393 ? 8.819 -22.628 2.676 1.00 55.88 393 LEU A N 1
ATOM 3153 C CA . LEU A 1 393 ? 7.528 -22.191 3.198 1.00 55.88 393 LEU A CA 1
ATOM 3154 C C . LEU A 1 393 ? 6.880 -23.381 3.917 1.00 55.88 393 LEU A C 1
ATOM 3156 O O . LEU A 1 393 ? 6.274 -24.253 3.293 1.00 55.88 393 LEU A O 1
ATOM 3160 N N . SER A 1 394 ? 7.020 -23.451 5.238 1.00 44.44 394 SER A N 1
ATOM 3161 C CA . SER A 1 394 ? 6.337 -24.426 6.087 1.00 44.44 394 SER A CA 1
ATOM 3162 C C . SER A 1 394 ? 4.873 -24.022 6.290 1.00 44.44 394 SER A C 1
ATOM 3164 O O . SER A 1 394 ? 4.400 -23.850 7.409 1.00 44.44 394 SER A O 1
ATOM 3166 N N . GLY A 1 395 ? 4.134 -23.876 5.190 1.00 43.84 395 GLY A N 1
ATOM 3167 C CA . GLY A 1 395 ? 2.675 -23.899 5.211 1.00 43.84 395 GLY A CA 1
ATOM 3168 C C . GLY A 1 395 ? 2.170 -25.345 5.297 1.00 43.84 395 GLY A C 1
ATOM 3169 O O . GLY A 1 395 ? 2.881 -26.266 4.873 1.00 43.84 395 GLY A O 1
ATOM 3170 N N . PRO A 1 396 ? 0.960 -25.595 5.835 1.00 32.50 396 PRO A N 1
ATOM 3171 C CA . PRO A 1 396 ? 0.342 -26.906 5.705 1.00 32.50 396 PRO A CA 1
ATOM 3172 C C . PRO A 1 396 ? 0.302 -27.257 4.217 1.00 32.50 396 PRO A C 1
ATOM 3174 O O . PRO A 1 396 ? -0.206 -26.486 3.402 1.00 32.50 396 PRO A O 1
ATOM 3177 N N . LYS A 1 397 ? 0.889 -28.404 3.858 1.00 26.62 397 LYS A N 1
ATOM 3178 C CA . LYS A 1 397 ? 0.764 -28.947 2.507 1.00 26.62 397 LYS A CA 1
ATOM 3179 C C . LYS A 1 397 ? -0.729 -29.011 2.201 1.00 26.62 397 LYS A C 1
ATOM 3181 O O . LYS A 1 397 ? -1.463 -29.669 2.931 1.00 26.62 397 LYS A O 1
ATOM 3186 N N . LEU A 1 398 ? -1.156 -28.298 1.163 1.00 29.22 398 LEU A N 1
ATOM 3187 C CA . LEU A 1 398 ? -2.459 -28.493 0.540 1.00 29.22 398 LEU A CA 1
ATOM 3188 C C . LEU A 1 398 ? -2.477 -29.940 0.027 1.00 29.22 398 LEU A C 1
ATOM 3190 O O . LEU A 1 398 ? -1.964 -30.226 -1.054 1.00 29.22 398 LEU A O 1
ATOM 3194 N N . THR A 1 399 ? -2.954 -30.854 0.866 1.00 28.20 399 THR A N 1
ATOM 3195 C CA . THR A 1 399 ? -3.263 -32.249 0.531 1.00 28.20 399 THR A CA 1
ATOM 3196 C C . THR A 1 399 ? -4.753 -32.454 0.560 1.00 28.20 399 THR A C 1
ATOM 3198 O O . THR A 1 399 ? -5.353 -32.020 1.572 1.00 28.20 399 THR A O 1
#

pLDDT: mean 71.32, std 18.75, range [22.84, 95.62]

Sequence (399 aa):
MDQRLIELMDREKPHHVQQRSAPCGSTVHVDEQPHHEGPPASQVLLRANKDMSIEAMLQWAVFQPYLGPKSSESGIRGHRDTFGIIEEDFSQLLWHDKINLQQGEINDLVESFISEILPSNPILDPVNLRLQAHDLITFNSVLLYNGQSCLLLVILALGSIARRDNSRRHELSVDIPREHPFFLEAERYFRASQLRLPSLLRESDLLAAQCMFFTAVYLSFTMRIVAAWKAFAQAGTHCLAHLSSRGIIDQTVDLARSPDSITTDFFEQRVRDDSLYWVILKGEAELCIELGMAGSALQESPYPHTFPNPPHLADMMANEWPQTLREATDRNYLMTGWFYYLGEIALKRLQNRVLDARHGGSSVDRLTPARWEEIASDLLTQLDDWYAHTPPLSGPKLT

Organism: NCBI:txid1664694

Foldseek 3Di:
DPVVVVVVLVVPAPPDPPDDDDDDDDDDDPPPPPQPLAFFALQLLLQLLCCPAPLNVCPDPVNVVVDPPVSPDDPSPPDPPPVPPPPPPVVVLVPLLPPPDDLVLLVQLLVLLLQPPCLQQVQDDSLVLVVLSVCCSPVVDSQDLELSSLLSLLSSLVSLLSVVCVVPVPDPPPDDDCPDPSNVSSVSSLSVSVSSLVVLVVPLDSSNLSSLQSNLVSCVSVVVLVVSLVSLLSSLVSLCSHCVVVCQLVPPPVVPDDPVPDDLVNLLVQLSSLSSLQSSSVSNSVSCSNSSHGGHCSSVGNHSSRQRDQRCPVCVVVVPDDPSDVPPPSVLSSVVSSLVNSVVSLVSSLVSSVSCQCRVDDPVNHDDPVNVVVSVVVSVVVVVVSVVPRPPPPDPPPD

Secondary structure (DSSP, 8-state):
--HHHHHHHHHTSPP----------------------SPPPHHHHHHHHHHHSHHHHTTSTTTTTTS-TT-SSSSTTTTSS--------HHHHHT-------HHHHHHHHHHHHHHTGGG---S-HHHHHHHHHHHHHHT----SSHHHHHHHHHHHHHHHHHHHHHHTT-------TTSHHHHHHHHHHHHHHTTHHHHTT--SHHHHHHHHHHHHHHHHTT-HHHHHHHHHHHHHHHHHHHHHTTSSSTTSTTS--GGG--HHHHHHHHHHHHHHHHHHHHHHHHHHHHTPPP-HHHHS----PPPPPTTHHHHHHT---TTS-HHHHHHHHHHHHHHHHHHHHHHHHHHHHHHHHHTS-TT-PPPHHHHHHHHHHHHHHHHHHHHHSPP--PPP--

Solvent-accessible surface area (backbone atoms only — not comparable to full-atom values): 23244 Å² total; per-residue (Å²): 130,68,71,66,52,58,51,49,62,57,65,72,45,84,76,78,81,79,87,76,86,88,80,92,76,97,68,86,80,76,79,77,71,73,84,69,69,58,68,58,53,43,70,23,33,42,51,44,20,68,64,65,15,71,68,38,51,57,66,34,79,86,39,49,86,76,51,58,93,77,53,70,78,70,62,67,69,62,66,84,86,58,85,59,81,78,79,66,62,65,70,65,68,72,75,58,82,74,77,84,78,54,67,68,58,54,55,55,17,48,52,26,24,55,72,66,51,33,32,74,46,66,62,71,60,71,65,62,50,53,50,53,52,49,49,46,58,72,63,69,53,77,77,55,81,35,59,69,45,21,36,52,27,36,44,43,16,44,3,37,56,38,47,48,49,77,77,42,82,84,61,90,67,88,75,76,66,78,81,39,68,56,53,49,51,17,47,52,30,36,54,59,16,58,76,19,50,72,63,33,79,79,47,56,37,70,59,38,16,51,38,29,37,50,49,13,52,48,27,46,77,68,70,38,52,73,61,13,41,54,27,20,47,50,14,30,52,24,43,52,46,35,38,50,78,69,40,64,50,50,76,74,52,78,79,72,63,65,82,92,70,73,49,70,70,57,52,53,48,47,29,37,52,46,35,46,52,52,53,38,54,49,59,32,53,56,44,18,27,64,71,47,33,67,66,51,72,62,60,75,47,76,60,83,73,62,83,64,61,66,79,60,51,67,32,68,73,67,70,60,67,74,87,85,49,65,69,70,61,50,51,49,44,54,53,53,16,48,52,51,36,52,50,52,51,52,53,47,44,55,50,30,45,52,45,36,62,75,41,57,54,60,94,84,56,66,69,50,71,69,59,48,52,52,54,49,51,54,52,50,52,52,50,51,52,49,63,74,63,52,77,81,79,86,61,84,77,93,120

Nearest PDB structures (foldseek):
  3nf1-assembly1_A  TM=3.474E-01  e=1.865E+00  Homo sapiens
  6x9o-assembly1_B  TM=2.616E-01  e=2.827E+00  Homo sapiens
  2c0l-assembly1_A  TM=2.390E-01  e=2.496E+00  Homo sapiens
  8rsv-assembly1_A  TM=2.716E-01  e=4.286E+00  Bacillus phage phi3T
  4m7c-assembly1_A  TM=2.179E-01  e=7.672E+00  Homo sapiens